Protein AF-A0A3N5NEE2-F1 (afdb_monomer)

pLDDT: mean 95.89, std 4.16, range [58.62, 98.88]

Structure (mmCIF, N/CA/C/O backbone):
data_AF-A0A3N5NEE2-F1
#
_entry.id   AF-A0A3N5NEE2-F1
#
loop_
_atom_site.group_PDB
_atom_site.id
_atom_site.type_symbol
_atom_site.label_atom_id
_atom_site.label_alt_id
_atom_site.label_comp_id
_atom_site.label_asym_id
_atom_site.label_entity_id
_atom_site.label_seq_id
_atom_site.pdbx_PDB_ins_code
_atom_site.Cartn_x
_atom_site.Cartn_y
_atom_site.Cartn_z
_atom_site.occupancy
_atom_site.B_iso_or_equiv
_atom_site.auth_seq_id
_atom_site.auth_comp_id
_atom_site.auth_asym_id
_atom_site.auth_atom_id
_atom_site.pdbx_PDB_model_num
ATOM 1 N N . VAL A 1 1 ? 1.056 -13.722 -12.351 1.00 83.94 1 VAL A N 1
ATOM 2 C CA . VAL A 1 1 ? -0.191 -14.519 -12.138 1.00 83.94 1 VAL A CA 1
ATOM 3 C C . VAL A 1 1 ? -0.217 -15.102 -10.720 1.00 83.94 1 VAL A C 1
ATOM 5 O O . VAL A 1 1 ? 0.766 -14.920 -10.014 1.00 83.94 1 VAL A O 1
ATOM 8 N N . GLY A 1 2 ? -1.301 -15.761 -10.289 1.00 88.38 2 GLY A N 1
ATOM 9 C CA . GLY A 1 2 ? -1.397 -16.419 -8.969 1.00 88.38 2 GLY A CA 1
ATOM 10 C C . GLY A 1 2 ? -1.903 -15.519 -7.831 1.00 88.38 2 GLY A C 1
ATOM 11 O O . GLY A 1 2 ? -2.222 -14.353 -8.053 1.00 88.38 2 GLY A O 1
ATOM 12 N N . GLU A 1 3 ? -1.966 -16.052 -6.606 1.00 88.38 3 GLU A N 1
ATOM 13 C CA . GLU A 1 3 ? -2.513 -15.358 -5.418 1.00 88.38 3 GLU A CA 1
ATOM 14 C C . GLU A 1 3 ? -1.774 -14.062 -5.065 1.00 88.38 3 GLU A C 1
ATOM 16 O O . GLU A 1 3 ? -2.360 -13.126 -4.530 1.00 88.38 3 GLU A O 1
ATOM 21 N N . ARG A 1 4 ? -0.478 -13.990 -5.390 1.00 92.81 4 ARG A N 1
ATOM 22 C CA . ARG A 1 4 ? 0.359 -12.802 -5.175 1.00 92.81 4 ARG A CA 1
ATOM 23 C C . ARG A 1 4 ? 0.282 -11.790 -6.320 1.00 92.81 4 ARG A C 1
ATOM 25 O O . ARG A 1 4 ? 0.967 -10.772 -6.261 1.00 92.81 4 ARG A O 1
ATOM 32 N N . SER A 1 5 ? -0.511 -12.049 -7.363 1.00 93.25 5 SER A N 1
ATOM 33 C CA . SER A 1 5 ? -0.736 -11.062 -8.423 1.00 93.25 5 SER A CA 1
ATOM 34 C C . SER A 1 5 ? -1.458 -9.827 -7.884 1.00 93.25 5 SER A C 1
ATOM 36 O O . SER A 1 5 ? -2.260 -9.905 -6.958 1.00 93.25 5 SER A O 1
ATOM 38 N N . PHE A 1 6 ? -1.154 -8.668 -8.461 1.00 93.94 6 PHE A N 1
ATOM 39 C CA . PHE A 1 6 ? -1.784 -7.405 -8.098 1.00 93.94 6 PHE A CA 1
ATOM 40 C C . PHE A 1 6 ? -2.114 -6.617 -9.363 1.00 93.94 6 PHE A C 1
ATOM 42 O O . PHE A 1 6 ? -1.410 -6.711 -10.369 1.00 93.94 6 PHE A O 1
ATOM 49 N N . ARG A 1 7 ? -3.215 -5.866 -9.310 1.00 95.12 7 ARG A N 1
ATOM 50 C CA . ARG A 1 7 ? -3.684 -5.022 -10.409 1.00 95.12 7 ARG A CA 1
ATOM 51 C C . ARG A 1 7 ? -3.093 -3.624 -10.275 1.00 95.12 7 ARG A C 1
ATOM 53 O O . ARG A 1 7 ? -2.885 -3.141 -9.166 1.00 95.12 7 ARG A O 1
ATOM 60 N N . ILE A 1 8 ? -2.831 -2.998 -11.414 1.00 95.69 8 ILE A N 1
ATOM 61 C CA . ILE A 1 8 ? -2.338 -1.627 -11.538 1.00 95.69 8 ILE A CA 1
ATOM 62 C C . ILE A 1 8 ? -3.075 -0.921 -12.680 1.00 95.69 8 ILE A C 1
ATOM 64 O O . ILE A 1 8 ? -3.609 -1.587 -13.565 1.00 95.69 8 ILE A O 1
ATOM 68 N N . GLY A 1 9 ? -3.066 0.414 -12.694 1.00 94.38 9 GLY A N 1
ATOM 69 C CA . GLY A 1 9 ? -3.729 1.211 -13.734 1.00 94.38 9 GLY A CA 1
ATOM 70 C C . GLY A 1 9 ? -5.158 1.594 -13.365 1.00 94.38 9 GLY A C 1
ATOM 71 O O . GLY A 1 9 ? -5.455 1.725 -12.191 1.00 94.38 9 GLY A O 1
ATOM 72 N N . GLU A 1 10 ? -6.019 1.827 -14.361 1.00 94.38 10 GLU A N 1
ATOM 73 C CA . GLU A 1 10 ? -7.464 2.115 -14.192 1.00 94.38 10 GLU A CA 1
ATOM 74 C C . GLU A 1 10 ? -7.834 3.276 -13.257 1.00 94.38 10 GLU A C 1
ATOM 76 O O . GLU A 1 10 ? -8.938 3.349 -12.716 1.00 94.38 10 GLU A O 1
ATOM 81 N N . GLU A 1 11 ? -6.921 4.223 -13.088 1.00 96.56 11 GLU A N 1
ATOM 82 C CA . GLU A 1 11 ? -7.166 5.410 -12.280 1.00 96.56 11 GLU A CA 1
ATOM 83 C C . GLU A 1 11 ? -7.860 6.497 -13.099 1.00 96.56 11 GLU A C 1
ATOM 85 O O . GLU A 1 11 ? -7.509 6.750 -14.253 1.00 96.56 11 GLU A O 1
ATOM 90 N N . THR A 1 12 ? -8.827 7.177 -12.482 1.00 95.62 12 THR A N 1
ATOM 91 C CA . THR A 1 12 ? -9.722 8.111 -13.187 1.00 95.62 12 THR A CA 1
ATOM 92 C C . THR A 1 12 ? -9.652 9.549 -12.687 1.00 95.62 12 THR A C 1
ATOM 94 O O . THR A 1 12 ? -10.367 10.398 -13.207 1.00 95.62 12 THR A O 1
ATOM 97 N N . VAL A 1 13 ? -8.863 9.827 -11.649 1.00 96.44 13 VAL A N 1
ATOM 98 C CA . VAL A 1 13 ? -8.790 11.148 -11.006 1.00 96.44 13 VAL A CA 1
ATOM 99 C C . VAL A 1 13 ? -7.346 11.589 -10.814 1.00 96.44 13 VAL A C 1
ATOM 101 O O . VAL A 1 13 ? -6.431 10.764 -10.746 1.00 96.44 13 VAL A O 1
ATOM 104 N N . LEU A 1 14 ? -7.142 12.903 -10.726 1.00 96.31 14 LEU A N 1
ATOM 105 C CA . LEU A 1 14 ? -5.851 13.479 -10.352 1.00 96.31 14 LEU A CA 1
ATOM 106 C C . LEU A 1 14 ? -5.732 13.558 -8.837 1.00 96.31 14 LEU A C 1
ATOM 108 O O . LEU A 1 14 ? -4.694 13.222 -8.271 1.00 96.31 14 LEU A O 1
ATOM 112 N N . TYR A 1 15 ? -6.808 13.956 -8.165 1.00 96.38 15 TYR A N 1
ATOM 113 C CA . TYR A 1 15 ? -6.797 14.147 -6.728 1.00 96.38 15 TYR A CA 1
ATOM 114 C C . TYR A 1 15 ? -7.735 13.150 -6.066 1.00 96.38 15 TYR A C 1
ATOM 116 O O . TYR A 1 15 ? -8.914 13.063 -6.395 1.00 96.38 15 TYR A O 1
ATOM 124 N N . ARG A 1 16 ? -7.229 12.420 -5.066 1.00 95.81 16 ARG A N 1
ATOM 125 C CA . ARG A 1 16 ? -8.021 11.386 -4.384 1.00 95.81 16 ARG A CA 1
ATOM 126 C C . ARG A 1 16 ? -9.346 11.900 -3.816 1.00 95.81 16 ARG A C 1
ATOM 128 O O . ARG A 1 16 ? -10.298 11.142 -3.800 1.00 95.81 16 ARG A O 1
ATOM 135 N N . HIS A 1 17 ? -9.435 13.166 -3.396 1.00 92.88 17 HIS A N 1
ATOM 136 C CA . HIS A 1 17 ? -10.671 13.737 -2.843 1.00 92.88 17 HIS A CA 1
ATOM 137 C C . HIS A 1 17 ? -11.779 13.960 -3.887 1.00 92.88 17 HIS A C 1
ATOM 139 O O . HIS A 1 17 ? -12.930 14.127 -3.503 1.00 92.88 17 HIS A O 1
ATOM 145 N N . GLU A 1 18 ? -11.459 13.950 -5.185 1.00 93.50 18 GLU A N 1
ATOM 146 C CA . GLU A 1 18 ? -12.465 13.991 -6.256 1.00 93.50 18 GLU A CA 1
ATOM 147 C C . GLU A 1 18 ? -13.251 12.672 -6.313 1.00 93.50 18 GLU A C 1
ATOM 149 O O . GLU A 1 18 ? -14.432 12.659 -6.659 1.00 93.50 18 GLU A O 1
ATOM 154 N N . LYS A 1 19 ? -12.597 11.552 -5.966 1.00 92.94 19 LYS A N 1
ATOM 155 C CA . LYS A 1 19 ? -13.202 10.218 -5.904 1.00 92.94 19 LYS A CA 1
ATOM 156 C C . LYS A 1 19 ? -12.416 9.288 -4.974 1.00 92.94 19 LYS A C 1
ATOM 158 O O . LYS A 1 19 ? -12.583 9.354 -3.766 1.00 92.94 19 LYS A O 1
ATOM 163 N N . THR A 1 20 ? -11.575 8.423 -5.540 1.00 94.00 20 THR A N 1
ATOM 164 C C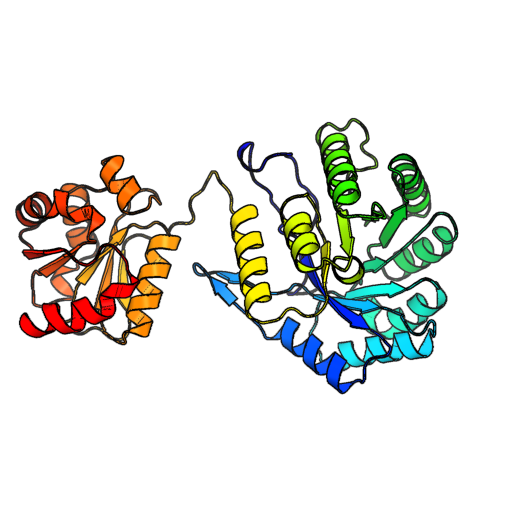A . THR A 1 20 ? -10.621 7.553 -4.849 1.00 94.00 20 THR A CA 1
ATOM 165 C C . THR A 1 20 ? -9.514 7.165 -5.828 1.00 94.00 20 THR A C 1
ATOM 167 O O . THR A 1 20 ? -9.736 7.203 -7.041 1.00 94.00 20 THR A O 1
ATOM 170 N N . PHE A 1 21 ? -8.352 6.775 -5.307 1.00 96.94 21 PHE A N 1
ATOM 171 C CA . PHE A 1 21 ? -7.393 5.984 -6.075 1.00 96.94 21 PHE A CA 1
ATOM 172 C C . PHE A 1 21 ? -7.704 4.502 -5.858 1.00 96.94 21 PHE A C 1
ATOM 174 O O . PHE A 1 21 ? -7.900 4.080 -4.719 1.00 96.94 21 PHE A O 1
ATOM 181 N N . TYR A 1 22 ? -7.806 3.728 -6.932 1.00 94.12 22 TYR A N 1
ATOM 182 C CA . TYR A 1 22 ? -8.331 2.362 -6.890 1.00 94.12 22 TYR A CA 1
ATOM 183 C C . TYR A 1 22 ? -7.266 1.304 -6.620 1.00 94.12 22 TYR A C 1
ATOM 185 O O . TYR A 1 22 ? -7.506 0.371 -5.854 1.00 94.12 22 TYR A O 1
ATOM 193 N N . HIS A 1 23 ? -6.096 1.437 -7.239 1.00 97.12 23 HIS A N 1
ATOM 194 C CA . HIS A 1 23 ? -5.084 0.389 -7.275 1.00 97.12 23 HIS A CA 1
ATOM 195 C C . HIS A 1 23 ? -3.774 0.905 -6.685 1.00 97.12 23 HIS A C 1
ATOM 197 O O . HIS A 1 23 ? -3.015 1.636 -7.320 1.00 97.12 23 HIS A O 1
ATOM 203 N N . ALA A 1 24 ? -3.509 0.510 -5.439 1.00 97.31 24 ALA A N 1
ATOM 204 C CA . ALA A 1 24 ? -2.270 0.842 -4.744 1.00 97.31 24 ALA A CA 1
ATOM 205 C C . ALA A 1 24 ? -1.028 0.348 -5.514 1.00 97.31 24 ALA A C 1
ATOM 207 O O . ALA A 1 24 ? -1.035 -0.775 -6.024 1.00 97.31 24 ALA A O 1
ATOM 208 N N . PRO A 1 25 ? 0.072 1.127 -5.553 1.00 98.12 25 PRO A N 1
ATOM 209 C CA . PRO A 1 25 ? 1.260 0.753 -6.295 1.00 98.12 25 PRO A CA 1
ATOM 210 C C . PRO A 1 25 ? 1.891 -0.515 -5.742 1.00 98.12 25 PRO A C 1
ATOM 212 O O . PRO A 1 25 ? 2.027 -0.695 -4.522 1.00 98.12 25 PRO A O 1
ATOM 215 N N . GLY A 1 26 ? 2.359 -1.356 -6.659 1.00 98.25 26 GLY A N 1
ATOM 216 C CA . GLY A 1 26 ? 3.237 -2.460 -6.325 1.00 98.25 26 GLY A CA 1
ATOM 217 C C . GLY A 1 26 ? 4.576 -1.932 -5.827 1.00 98.25 26 GLY A C 1
ATOM 218 O O . GLY A 1 26 ? 5.257 -1.228 -6.564 1.00 98.25 26 GLY A O 1
ATOM 219 N N . ILE A 1 27 ? 4.964 -2.271 -4.598 1.00 98.44 27 ILE A N 1
ATOM 220 C CA . ILE A 1 27 ? 6.312 -1.995 -4.087 1.00 98.44 27 ILE A CA 1
ATOM 221 C C . ILE A 1 27 ? 7.103 -3.298 -4.171 1.00 98.44 27 ILE A C 1
ATOM 223 O O . ILE A 1 27 ? 6.700 -4.308 -3.588 1.00 98.44 27 ILE A O 1
ATOM 227 N N . VAL A 1 28 ? 8.194 -3.273 -4.926 1.00 98.44 28 VAL A N 1
ATOM 228 C CA . VAL A 1 28 ? 8.954 -4.450 -5.358 1.00 98.44 28 VAL A CA 1
ATOM 229 C C . VAL A 1 28 ? 10.400 -4.298 -4.892 1.00 98.44 28 VAL A C 1
ATOM 231 O O . VAL A 1 28 ? 11.007 -3.250 -5.116 1.00 98.44 28 VAL A O 1
ATOM 234 N N . PHE A 1 29 ? 10.952 -5.315 -4.225 1.00 98.56 29 PHE A N 1
ATOM 235 C CA . PHE A 1 29 ? 12.340 -5.267 -3.754 1.00 98.56 29 PHE A CA 1
ATOM 236 C C . PHE A 1 29 ? 13.315 -5.705 -4.838 1.00 98.56 29 PHE A C 1
ATOM 238 O O . PHE A 1 29 ? 13.099 -6.724 -5.482 1.00 98.56 29 PHE A O 1
ATOM 245 N N . LEU A 1 30 ? 14.385 -4.937 -5.010 1.00 98.56 30 LEU A N 1
ATOM 246 C CA . LEU A 1 30 ? 15.441 -5.177 -5.979 1.00 98.56 30 LEU A CA 1
ATOM 247 C C . LEU A 1 30 ? 16.514 -6.114 -5.420 1.00 98.56 30 LEU A C 1
ATOM 249 O O . LEU A 1 30 ? 16.982 -5.927 -4.296 1.00 98.56 30 LEU A O 1
ATOM 253 N N . VAL A 1 31 ? 16.931 -7.076 -6.237 1.00 98.44 31 VAL A N 1
ATOM 254 C CA . VAL A 1 31 ? 18.171 -7.837 -6.085 1.00 98.44 31 VAL A CA 1
ATOM 255 C C . VAL A 1 31 ? 19.004 -7.706 -7.359 1.00 98.44 31 VAL A C 1
ATOM 257 O O . VAL A 1 31 ? 18.463 -7.657 -8.463 1.00 98.44 31 VAL A O 1
ATOM 260 N N . SER A 1 32 ? 20.322 -7.645 -7.205 1.00 98.19 32 SER A N 1
ATOM 261 C CA . SER A 1 32 ? 21.270 -7.660 -8.321 1.00 98.19 32 SER A CA 1
ATOM 262 C C . SER A 1 32 ? 21.709 -9.093 -8.612 1.00 98.19 32 SER A C 1
ATOM 264 O O . SER A 1 32 ? 21.926 -9.879 -7.689 1.00 98.19 32 SER A O 1
ATOM 266 N N . ASP A 1 33 ? 21.908 -9.423 -9.885 1.00 98.25 33 ASP A N 1
ATOM 267 C CA . ASP A 1 33 ? 22.453 -10.717 -10.310 1.00 98.25 33 ASP A CA 1
ATOM 268 C C . ASP A 1 33 ? 23.902 -10.969 -9.859 1.00 98.25 33 ASP A C 1
ATOM 270 O O . ASP A 1 33 ? 24.379 -12.100 -9.884 1.00 98.25 33 ASP A O 1
ATOM 274 N N . THR A 1 34 ? 24.595 -9.931 -9.391 1.00 97.94 34 THR A N 1
ATOM 275 C CA . THR A 1 34 ? 25.932 -10.029 -8.791 1.00 97.94 34 THR A CA 1
ATOM 276 C C . THR A 1 34 ? 25.912 -10.403 -7.307 1.00 97.94 34 THR A C 1
ATOM 278 O O . THR A 1 34 ? 26.977 -10.572 -6.713 1.00 97.94 34 THR A O 1
ATOM 281 N N . GLN A 1 35 ? 24.738 -10.484 -6.675 1.00 98.00 35 GLN A N 1
ATOM 282 C CA . GLN A 1 35 ? 24.618 -10.910 -5.280 1.00 98.00 35 GLN A CA 1
ATOM 283 C C . GLN A 1 35 ? 24.719 -12.430 -5.150 1.00 98.00 35 GLN A C 1
ATOM 285 O O . GLN A 1 35 ? 24.315 -13.184 -6.034 1.00 98.00 35 GLN A O 1
ATOM 290 N N . GLY A 1 36 ? 25.220 -12.899 -4.005 1.00 97.00 36 GLY A N 1
ATOM 291 C CA . GLY A 1 36 ? 25.285 -14.331 -3.728 1.00 97.00 36 GLY A CA 1
ATOM 292 C C . GLY A 1 36 ? 23.887 -14.969 -3.606 1.00 97.00 36 GLY A C 1
ATOM 293 O O . GLY A 1 36 ? 22.959 -14.321 -3.111 1.00 97.00 36 GLY A O 1
ATOM 294 N N . PRO A 1 37 ? 23.716 -16.267 -3.937 1.00 95.94 37 PRO A N 1
ATOM 295 C CA . PRO A 1 37 ? 22.422 -16.954 -3.836 1.00 95.94 37 PRO A CA 1
ATOM 296 C C . PRO A 1 37 ? 21.766 -16.871 -2.448 1.00 95.94 37 PRO A C 1
ATOM 298 O O . PRO A 1 37 ? 20.543 -16.809 -2.337 1.00 95.94 37 PRO A O 1
ATOM 301 N N . ALA A 1 38 ? 22.570 -16.836 -1.379 1.00 97.31 38 ALA A N 1
ATOM 302 C CA . ALA A 1 38 ? 22.077 -16.696 -0.010 1.00 97.31 38 ALA A CA 1
ATOM 303 C C . ALA A 1 38 ? 21.448 -15.315 0.259 1.00 97.31 38 ALA A C 1
ATOM 305 O O . ALA A 1 38 ? 20.435 -15.232 0.953 1.00 97.31 38 ALA A O 1
ATOM 306 N N . GLU A 1 39 ? 22.008 -14.244 -0.310 1.00 97.88 39 GLU A N 1
ATOM 307 C CA . GLU A 1 39 ? 21.459 -12.888 -0.191 1.00 97.88 39 GLU A CA 1
ATOM 308 C C . GLU A 1 39 ? 20.139 -12.762 -0.955 1.00 97.88 39 GLU A C 1
ATOM 310 O O . GLU A 1 39 ? 19.144 -12.296 -0.396 1.00 97.88 39 GLU A O 1
ATOM 315 N N . ILE A 1 40 ? 20.103 -13.259 -2.198 1.00 98.31 40 ILE A N 1
ATOM 316 C CA . ILE A 1 40 ? 18.888 -13.311 -3.026 1.00 98.31 40 ILE A CA 1
ATOM 317 C C . ILE A 1 40 ? 17.787 -14.084 -2.292 1.00 98.31 40 ILE A C 1
ATOM 319 O O . ILE A 1 40 ? 16.652 -13.610 -2.180 1.00 98.31 40 ILE A O 1
ATOM 323 N N . ALA A 1 41 ? 18.122 -15.249 -1.730 1.00 97.88 41 ALA A N 1
ATOM 324 C CA . ALA A 1 41 ? 17.185 -16.054 -0.957 1.00 97.88 41 ALA A CA 1
ATOM 325 C C . ALA A 1 41 ? 16.663 -15.302 0.277 1.00 97.88 41 ALA A C 1
ATOM 327 O O . ALA A 1 41 ? 15.463 -15.338 0.549 1.00 97.88 41 ALA A O 1
ATOM 328 N N . ALA A 1 42 ? 17.530 -14.598 1.011 1.00 97.81 42 ALA A N 1
ATOM 329 C CA . ALA A 1 42 ? 17.128 -13.825 2.183 1.00 97.81 42 ALA A CA 1
ATOM 330 C C . ALA A 1 42 ? 16.132 -12.713 1.819 1.00 97.81 42 ALA A C 1
ATOM 332 O O . ALA A 1 42 ? 15.075 -12.617 2.442 1.00 97.81 42 ALA A O 1
ATOM 333 N N . VAL A 1 43 ? 16.412 -11.916 0.782 1.00 98.25 43 VAL A N 1
ATOM 334 C CA . VAL A 1 43 ? 15.499 -10.854 0.321 1.00 98.25 43 VAL A CA 1
ATOM 335 C C . VAL A 1 43 ? 14.173 -11.439 -0.168 1.00 98.25 43 VAL A C 1
ATOM 337 O O . VAL A 1 43 ? 13.107 -10.951 0.207 1.00 98.25 43 VAL A O 1
ATOM 340 N N . THR A 1 44 ? 14.223 -12.525 -0.940 1.00 97.94 44 THR A N 1
ATOM 341 C CA . THR A 1 44 ? 13.026 -13.197 -1.469 1.00 97.94 44 THR A CA 1
ATOM 342 C C . THR A 1 44 ? 12.118 -13.697 -0.342 1.00 97.94 44 THR A C 1
ATOM 344 O O . THR A 1 44 ? 10.907 -13.468 -0.370 1.00 97.94 44 THR A O 1
ATOM 347 N N . LYS A 1 45 ? 12.694 -14.318 0.698 1.00 97.31 45 LYS A N 1
ATOM 348 C CA . LYS A 1 45 ? 11.947 -14.764 1.886 1.00 97.31 45 LYS A CA 1
ATOM 349 C C . LYS A 1 45 ? 11.322 -13.594 2.636 1.00 97.31 45 LYS A C 1
ATOM 351 O O . LYS A 1 45 ? 10.160 -13.683 3.013 1.00 97.31 45 LYS A O 1
ATOM 356 N N . ARG A 1 46 ? 12.039 -12.473 2.784 1.00 96.69 46 ARG A N 1
ATOM 357 C CA . ARG A 1 46 ? 11.475 -11.263 3.403 1.00 96.69 46 ARG A CA 1
ATOM 358 C C . ARG A 1 46 ? 10.221 -10.785 2.670 1.00 96.69 46 ARG A C 1
ATOM 360 O O . ARG A 1 46 ? 9.207 -10.559 3.311 1.00 96.69 46 ARG A O 1
ATOM 367 N N . VAL A 1 47 ? 10.241 -10.695 1.339 1.00 97.25 47 VAL A N 1
ATOM 368 C CA . VAL A 1 47 ? 9.061 -10.263 0.557 1.00 97.25 47 VAL A CA 1
ATOM 369 C C . VAL A 1 47 ? 7.892 -11.257 0.660 1.00 97.25 47 VAL A C 1
ATOM 371 O O . VAL A 1 47 ? 6.722 -10.854 0.664 1.00 97.25 47 VAL A O 1
ATOM 374 N N . ARG A 1 48 ? 8.195 -12.557 0.728 1.00 96.00 48 ARG A N 1
ATOM 375 C CA . ARG A 1 48 ? 7.198 -13.627 0.860 1.00 96.00 48 ARG A CA 1
ATOM 376 C C . ARG A 1 48 ? 6.516 -13.608 2.229 1.00 96.00 48 ARG A C 1
ATOM 378 O O . ARG A 1 48 ? 5.285 -13.644 2.285 1.00 96.00 48 ARG A O 1
ATOM 385 N N . ASP A 1 49 ? 7.318 -13.529 3.289 1.00 95.12 49 ASP A N 1
ATOM 386 C CA . ASP A 1 49 ? 6.909 -13.847 4.658 1.00 95.12 49 ASP A CA 1
ATOM 387 C C . ASP A 1 49 ? 6.560 -12.599 5.484 1.00 95.12 49 ASP A C 1
ATOM 389 O O . ASP A 1 49 ? 5.650 -12.647 6.315 1.00 95.12 49 ASP A O 1
ATOM 393 N N . GLU A 1 50 ? 7.243 -11.465 5.269 1.00 94.94 50 GLU A N 1
ATOM 394 C CA . GLU A 1 50 ? 6.990 -10.257 6.058 1.00 94.94 50 GLU A CA 1
ATOM 395 C C . GLU A 1 50 ? 5.593 -9.702 5.766 1.00 94.94 50 GLU A C 1
ATOM 397 O O . GLU A 1 50 ? 5.246 -9.315 4.646 1.00 94.94 50 GLU A O 1
ATOM 402 N N . THR A 1 51 ? 4.793 -9.631 6.826 1.00 95.06 51 THR A N 1
ATOM 403 C CA . THR A 1 51 ? 3.450 -9.065 6.816 1.00 95.06 51 THR A CA 1
ATOM 404 C C . THR A 1 51 ? 3.329 -8.057 7.944 1.00 95.06 51 THR A C 1
ATOM 406 O O . THR A 1 51 ? 3.779 -8.297 9.064 1.00 95.06 51 THR A O 1
ATOM 409 N N . PHE A 1 52 ? 2.720 -6.914 7.648 1.00 94.25 52 PHE A N 1
ATOM 410 C CA . PHE A 1 52 ? 2.413 -5.886 8.628 1.00 94.25 52 PHE A CA 1
ATOM 411 C C . PHE A 1 52 ? 0.900 -5.693 8.708 1.00 94.25 52 PHE A C 1
ATOM 413 O O . PHE A 1 52 ? 0.307 -5.041 7.851 1.00 94.25 52 PHE A O 1
ATOM 420 N N . THR A 1 53 ? 0.271 -6.265 9.732 1.00 91.38 53 THR A N 1
ATOM 421 C CA . THR A 1 53 ? -1.165 -6.103 9.962 1.00 91.38 53 THR A CA 1
ATOM 422 C C . THR A 1 53 ? -1.442 -4.726 10.558 1.00 91.38 53 THR A C 1
ATOM 424 O O . THR A 1 53 ? -0.954 -4.382 11.635 1.00 91.38 53 THR A O 1
ATOM 427 N N . ARG A 1 54 ? -2.235 -3.924 9.848 1.00 86.12 54 ARG A N 1
ATOM 428 C CA . ARG A 1 54 ? -2.649 -2.584 10.264 1.00 86.12 54 ARG A CA 1
ATOM 429 C C . ARG A 1 54 ? -4.121 -2.380 9.948 1.00 86.12 54 ARG A C 1
ATOM 431 O O . ARG A 1 54 ? -4.543 -2.509 8.801 1.00 86.12 54 ARG A O 1
ATOM 438 N N . VAL A 1 55 ? -4.883 -1.988 10.969 1.00 84.94 55 VAL A N 1
ATOM 439 C CA . VAL A 1 55 ? -6.323 -1.707 10.854 1.00 84.94 55 VAL A CA 1
ATOM 440 C C . VAL A 1 55 ? -7.065 -2.919 10.254 1.00 84.94 55 VAL A C 1
ATOM 442 O O . VAL A 1 55 ? -7.797 -2.812 9.274 1.00 84.94 55 VAL A O 1
ATOM 445 N N . GLY A 1 56 ? -6.776 -4.115 10.782 1.00 81.06 56 GLY A N 1
ATOM 446 C CA . GLY A 1 56 ? -7.384 -5.379 10.342 1.00 81.06 56 GLY A CA 1
ATOM 447 C C . GLY A 1 56 ? -6.986 -5.858 8.942 1.00 81.06 56 GLY A C 1
ATOM 448 O O . GLY A 1 56 ? -7.556 -6.828 8.458 1.00 81.06 56 GLY A O 1
ATOM 449 N N . SER A 1 57 ? -6.036 -5.189 8.281 1.00 87.38 57 SER A N 1
ATOM 450 C CA . SER A 1 57 ? -5.568 -5.535 6.935 1.00 87.38 57 SER A CA 1
ATOM 451 C C . SER A 1 57 ? -4.090 -5.904 6.944 1.00 87.38 57 SER A C 1
ATOM 453 O O . SER A 1 57 ? -3.275 -5.192 7.530 1.00 87.38 57 SER A O 1
ATOM 455 N N . ASP A 1 58 ? -3.731 -6.969 6.235 1.00 93.81 58 ASP A N 1
ATOM 456 C CA . ASP A 1 58 ? -2.342 -7.377 6.040 1.00 93.81 58 ASP A CA 1
ATOM 457 C C . ASP A 1 58 ? -1.684 -6.564 4.924 1.00 93.81 58 ASP A C 1
ATOM 459 O O . ASP A 1 58 ? -2.042 -6.670 3.751 1.00 93.81 58 ASP A O 1
ATOM 463 N N . LEU A 1 59 ? -0.681 -5.765 5.280 1.00 96.19 59 LEU A N 1
ATOM 464 C CA . LEU A 1 59 ? 0.123 -5.006 4.329 1.00 96.19 59 LEU A CA 1
ATOM 465 C C . LEU A 1 59 ? 1.405 -5.772 4.003 1.00 96.19 59 LEU A C 1
ATOM 467 O O . LEU A 1 59 ? 2.122 -6.208 4.904 1.00 96.19 59 LEU A O 1
ATOM 471 N N . ARG A 1 6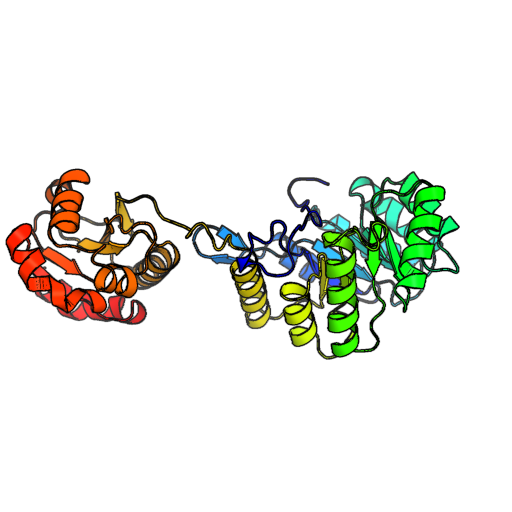0 ? 1.702 -5.921 2.709 1.00 96.62 60 ARG A N 1
ATOM 472 C CA . ARG A 1 60 ? 2.851 -6.694 2.210 1.00 96.62 60 ARG A CA 1
ATOM 473 C C . ARG A 1 60 ? 3.530 -5.994 1.033 1.00 96.62 60 ARG A C 1
ATOM 475 O O . ARG A 1 60 ? 2.893 -5.211 0.318 1.00 96.62 60 ARG A O 1
ATOM 482 N N . PHE A 1 61 ? 4.807 -6.298 0.817 1.00 97.69 61 PHE A N 1
ATOM 483 C CA . PHE A 1 61 ? 5.498 -5.986 -0.437 1.00 97.69 61 PHE A CA 1
ATOM 484 C C . PHE A 1 61 ? 5.037 -6.937 -1.539 1.00 97.69 61 PHE A C 1
ATOM 486 O O . PHE A 1 61 ? 4.640 -8.070 -1.277 1.00 97.69 61 PHE A O 1
ATOM 493 N N . ASN A 1 62 ? 5.027 -6.461 -2.778 1.00 97.50 62 ASN A N 1
ATOM 494 C CA . ASN A 1 62 ? 4.286 -7.123 -3.844 1.00 97.50 62 ASN A CA 1
ATOM 495 C C . ASN A 1 62 ? 5.107 -8.174 -4.572 1.00 97.50 62 ASN A C 1
ATOM 497 O O . ASN A 1 62 ? 4.546 -9.197 -4.942 1.00 97.50 62 ASN A O 1
ATOM 501 N N . GLY A 1 63 ? 6.403 -7.943 -4.769 1.00 97.31 63 GLY A N 1
ATOM 502 C CA . GLY A 1 63 ? 7.213 -8.804 -5.618 1.00 97.31 63 GLY A CA 1
ATOM 503 C C . GLY A 1 63 ? 8.708 -8.556 -5.504 1.00 97.31 63 GLY A C 1
ATOM 504 O O . GLY A 1 63 ? 9.169 -7.795 -4.647 1.00 97.31 63 GLY A O 1
ATOM 505 N N . ILE A 1 64 ? 9.443 -9.188 -6.413 1.00 98.31 64 ILE A N 1
ATOM 506 C CA . ILE A 1 64 ? 10.901 -9.140 -6.494 1.00 98.31 64 ILE A CA 1
ATOM 507 C C . ILE A 1 64 ? 11.325 -8.641 -7.880 1.00 98.31 64 ILE A C 1
ATOM 509 O O . ILE A 1 64 ? 10.782 -9.065 -8.897 1.00 98.31 64 ILE A O 1
ATOM 513 N N . ALA A 1 65 ? 12.266 -7.709 -7.921 1.00 98.69 65 ALA A N 1
ATOM 514 C CA . ALA A 1 65 ? 12.905 -7.235 -9.135 1.00 98.69 65 ALA A CA 1
ATOM 515 C C . ALA A 1 65 ? 14.313 -7.820 -9.188 1.00 98.69 65 ALA A C 1
ATOM 517 O O . ALA A 1 65 ? 15.022 -7.760 -8.187 1.00 98.69 65 ALA A O 1
ATOM 518 N N . ILE A 1 66 ? 14.713 -8.373 -10.328 1.00 98.69 66 ILE A N 1
ATOM 519 C CA . ILE A 1 66 ? 16.073 -8.862 -10.558 1.00 98.69 66 ILE A CA 1
ATOM 520 C C . ILE A 1 66 ? 16.709 -7.983 -11.630 1.00 98.69 66 ILE A C 1
ATOM 522 O O . ILE A 1 66 ? 16.148 -7.842 -12.718 1.00 98.69 66 ILE A O 1
ATOM 526 N N . GLU A 1 67 ? 17.865 -7.398 -11.326 1.00 98.62 67 GLU A N 1
ATOM 527 C CA . GLU A 1 67 ? 18.621 -6.543 -12.244 1.00 98.62 67 GLU A CA 1
ATOM 528 C C . GLU A 1 67 ? 19.897 -7.219 -12.741 1.00 98.62 67 GLU A C 1
ATOM 530 O O . GLU A 1 67 ? 20.680 -7.769 -11.965 1.00 98.62 67 GLU A O 1
ATOM 535 N N . ASN A 1 68 ? 20.099 -7.164 -14.059 1.00 98.44 68 ASN A N 1
ATOM 536 C CA . ASN A 1 68 ? 21.292 -7.643 -14.741 1.00 98.44 68 ASN A CA 1
ATOM 537 C C . ASN A 1 68 ? 22.428 -6.615 -14.645 1.00 98.44 68 ASN A C 1
ATOM 539 O O . ASN A 1 68 ? 22.801 -5.973 -15.628 1.00 98.44 68 ASN A O 1
ATOM 543 N N . THR A 1 69 ? 22.982 -6.454 -13.450 1.00 97.75 69 THR A N 1
ATOM 544 C CA . THR A 1 69 ? 24.127 -5.567 -13.210 1.00 97.75 69 THR A CA 1
ATOM 545 C C . THR A 1 69 ? 25.397 -6.117 -13.853 1.00 97.75 69 THR A C 1
ATOM 547 O O . THR A 1 69 ? 26.245 -5.352 -14.309 1.00 97.75 69 THR A O 1
ATOM 550 N N . SER A 1 70 ? 25.531 -7.445 -13.920 1.00 97.56 70 SER A N 1
ATOM 551 C CA . SER A 1 70 ? 26.704 -8.109 -14.494 1.00 97.56 70 SER A CA 1
ATOM 552 C C . SER A 1 70 ? 26.841 -7.943 -16.013 1.00 97.56 70 SER A C 1
ATOM 554 O O . SER A 1 70 ? 27.936 -8.113 -16.546 1.00 97.56 70 SER A O 1
ATOM 556 N N . GLY A 1 71 ? 25.741 -7.666 -16.722 1.00 97.38 71 GLY A N 1
ATOM 557 C CA . GLY A 1 71 ? 25.680 -7.693 -18.188 1.00 97.38 71 GLY A CA 1
ATOM 558 C C . GLY A 1 71 ? 25.718 -9.100 -18.805 1.00 97.38 71 GLY A C 1
ATOM 559 O O . GLY A 1 71 ? 25.701 -9.226 -20.025 1.00 97.38 71 GLY A O 1
ATOM 560 N N . SER A 1 72 ? 25.776 -10.162 -17.992 1.00 98.19 72 SER A N 1
ATOM 561 C CA . SER A 1 72 ? 25.818 -11.556 -18.451 1.00 98.19 72 SER A CA 1
ATOM 562 C C . SER A 1 72 ? 24.430 -12.191 -18.424 1.00 98.19 72 SER A C 1
ATOM 564 O O . SER A 1 72 ? 23.786 -12.237 -17.376 1.00 98.19 72 SER A O 1
ATOM 566 N N . ALA A 1 73 ? 23.987 -12.738 -19.559 1.00 98.00 73 ALA A N 1
ATOM 567 C CA . ALA A 1 73 ? 22.731 -13.483 -19.648 1.00 98.00 73 ALA A CA 1
ATOM 568 C C . ALA A 1 73 ? 22.720 -14.730 -18.743 1.00 98.00 73 ALA A C 1
ATOM 570 O O . ALA A 1 73 ? 21.691 -15.058 -18.155 1.00 98.00 73 ALA A O 1
ATOM 571 N N . GLU A 1 74 ? 23.868 -15.399 -18.596 1.00 98.12 74 GLU A N 1
ATOM 572 C CA . GLU A 1 74 ? 24.014 -16.588 -17.751 1.00 98.12 74 GLU A CA 1
ATOM 573 C C . GLU A 1 74 ? 23.870 -16.238 -16.267 1.00 98.12 74 GLU A C 1
ATOM 575 O O . GLU A 1 74 ? 23.069 -16.846 -15.556 1.00 98.12 74 GLU A O 1
ATOM 580 N N . THR A 1 75 ? 24.590 -15.210 -15.810 1.00 98.25 75 THR A N 1
ATOM 581 C CA . THR A 1 75 ? 24.527 -14.746 -14.417 1.00 98.25 75 THR A CA 1
ATOM 582 C C . THR A 1 75 ? 23.118 -14.270 -14.065 1.00 98.25 75 THR A C 1
ATOM 584 O O . THR A 1 75 ? 22.598 -14.592 -12.996 1.00 98.25 75 THR A O 1
ATOM 587 N N . PHE A 1 76 ? 22.456 -13.575 -14.993 1.00 98.69 76 PHE A N 1
ATOM 588 C CA . PHE A 1 76 ? 21.082 -13.121 -14.815 1.00 98.69 76 PHE A CA 1
ATOM 589 C C . PHE A 1 76 ? 20.085 -14.273 -14.688 1.00 98.69 76 PHE A C 1
ATOM 591 O O . PHE A 1 76 ? 19.272 -14.291 -13.762 1.00 98.69 76 PHE A O 1
ATOM 598 N N . ALA A 1 77 ? 20.167 -15.263 -15.581 1.00 98.31 77 ALA A N 1
ATOM 599 C CA . ALA A 1 77 ? 19.317 -16.447 -15.525 1.00 98.31 77 ALA A CA 1
ATOM 600 C C . ALA A 1 77 ? 19.539 -17.241 -14.227 1.00 98.31 77 ALA A C 1
ATOM 602 O O . ALA A 1 77 ? 18.571 -17.671 -13.600 1.00 98.31 77 ALA A O 1
ATOM 603 N N . ALA A 1 78 ? 20.789 -17.358 -13.765 1.00 98.19 78 ALA A N 1
ATOM 604 C CA . ALA A 1 78 ? 21.114 -18.000 -12.494 1.00 98.19 78 ALA A CA 1
ATOM 605 C C . ALA A 1 78 ? 20.509 -17.259 -11.287 1.00 98.19 78 ALA A C 1
ATOM 607 O O . ALA A 1 78 ? 19.978 -17.898 -10.376 1.00 98.19 78 ALA A O 1
ATOM 608 N N . ALA A 1 79 ? 20.528 -15.922 -11.284 1.00 98.50 79 ALA A N 1
ATOM 609 C CA . ALA A 1 79 ? 19.894 -15.121 -10.239 1.00 98.50 79 ALA A CA 1
ATOM 610 C C . ALA A 1 79 ? 18.365 -15.295 -10.222 1.00 98.50 79 ALA A C 1
ATOM 612 O O . ALA A 1 79 ? 17.769 -15.463 -9.157 1.00 98.50 79 ALA A O 1
ATOM 613 N N . VAL A 1 80 ? 17.730 -15.333 -11.398 1.00 98.12 80 VAL A N 1
ATOM 614 C CA . VAL A 1 80 ? 16.288 -15.608 -11.536 1.00 98.12 80 VAL A CA 1
ATOM 615 C C . VAL A 1 80 ? 15.961 -17.015 -11.033 1.00 98.12 80 VAL A C 1
ATOM 617 O O . VAL A 1 80 ? 15.033 -17.189 -10.246 1.00 98.12 80 VAL A O 1
ATOM 620 N N . ALA A 1 81 ? 16.760 -18.018 -11.402 1.00 97.25 81 ALA A N 1
ATOM 621 C CA . ALA A 1 81 ? 16.608 -19.375 -10.892 1.00 97.25 81 ALA A CA 1
ATOM 622 C C . ALA A 1 81 ? 16.748 -19.432 -9.360 1.00 97.25 81 ALA A C 1
ATOM 624 O O . ALA A 1 81 ? 15.972 -20.119 -8.698 1.00 97.25 81 ALA A O 1
ATOM 625 N N . ALA A 1 82 ? 17.681 -18.676 -8.770 1.00 97.38 82 ALA A N 1
ATOM 626 C CA . ALA A 1 82 ? 17.858 -18.609 -7.318 1.00 97.38 82 ALA A CA 1
ATOM 627 C C . ALA A 1 82 ? 16.625 -18.047 -6.584 1.00 97.38 82 ALA A C 1
ATOM 629 O O . ALA A 1 82 ? 16.290 -18.530 -5.496 1.00 97.38 82 ALA A O 1
ATOM 630 N N . VAL A 1 83 ? 15.933 -17.071 -7.185 1.00 97.12 83 VAL A N 1
ATOM 631 C CA . VAL A 1 83 ? 14.633 -16.571 -6.706 1.00 97.12 83 VAL A CA 1
ATOM 632 C C . VAL A 1 83 ? 13.564 -17.664 -6.805 1.00 97.12 83 VAL A C 1
ATOM 634 O O . VAL A 1 83 ? 12.890 -17.948 -5.813 1.00 97.12 83 VAL A O 1
ATOM 637 N N . GLU A 1 84 ? 13.432 -18.316 -7.964 1.00 94.94 84 GLU A N 1
ATOM 638 C CA . GLU A 1 84 ? 12.411 -19.351 -8.200 1.00 94.94 84 GLU A CA 1
ATOM 639 C C . GLU A 1 84 ? 12.582 -20.578 -7.291 1.00 94.94 84 GLU A C 1
ATOM 641 O O . GLU A 1 84 ? 11.596 -21.142 -6.811 1.00 94.94 84 GLU A O 1
ATOM 646 N N . LEU A 1 85 ? 13.822 -20.942 -6.947 1.00 94.75 85 LEU A N 1
ATOM 647 C CA . LEU A 1 85 ? 14.123 -22.008 -5.983 1.00 94.75 85 LEU A CA 1
ATOM 648 C C . LEU A 1 85 ? 13.518 -21.761 -4.591 1.00 94.75 85 LEU A C 1
ATOM 650 O O . LEU A 1 85 ? 13.334 -22.711 -3.833 1.00 94.75 85 LEU A O 1
ATOM 654 N N . GLN A 1 86 ? 13.184 -20.514 -4.239 1.00 94.25 86 GLN A N 1
ATOM 655 C CA . GLN A 1 86 ? 12.520 -20.208 -2.967 1.00 94.25 86 GLN A CA 1
ATOM 656 C C . GLN A 1 86 ? 11.020 -20.517 -2.974 1.00 94.25 86 GLN A C 1
ATOM 658 O O . GLN A 1 86 ? 10.384 -20.378 -1.923 1.00 94.25 86 GLN A O 1
ATOM 663 N N . GLN A 1 87 ? 10.452 -20.873 -4.136 1.00 90.81 87 GLN A N 1
ATOM 664 C CA . GLN A 1 87 ? 9.026 -21.158 -4.331 1.00 90.81 87 GLN A CA 1
ATOM 665 C C . GLN A 1 87 ? 8.137 -20.071 -3.714 1.00 90.81 87 GLN A C 1
ATOM 667 O O . GLN A 1 87 ? 7.130 -20.329 -3.061 1.00 90.81 87 GLN A O 1
ATOM 672 N N . ALA A 1 88 ? 8.566 -18.816 -3.862 1.00 88.31 88 ALA A N 1
ATOM 673 C CA . ALA A 1 88 ? 7.903 -17.688 -3.226 1.00 88.31 88 ALA A CA 1
ATOM 674 C C . ALA A 1 88 ? 6.645 -17.236 -3.981 1.00 88.31 88 ALA A C 1
ATOM 676 O O . ALA A 1 88 ? 5.831 -16.508 -3.415 1.00 88.31 88 ALA A O 1
ATOM 677 N N . HIS A 1 89 ? 6.496 -17.664 -5.243 1.00 90.94 89 HIS A N 1
ATOM 678 C CA . HIS A 1 89 ? 5.385 -17.316 -6.133 1.00 90.94 89 HIS A CA 1
ATOM 679 C C . HIS A 1 89 ? 5.132 -15.800 -6.203 1.00 90.94 89 HIS A C 1
ATOM 681 O O . HIS A 1 89 ? 3.992 -15.341 -6.275 1.00 90.94 89 HIS A O 1
ATOM 687 N N . LEU A 1 90 ? 6.208 -15.012 -6.139 1.00 94.81 90 LEU A N 1
ATOM 688 C CA . LEU A 1 90 ? 6.165 -13.555 -6.156 1.00 94.81 90 LEU A CA 1
ATOM 689 C C . LEU A 1 90 ? 6.147 -13.041 -7.604 1.00 94.81 90 LEU A C 1
ATOM 691 O O . LEU A 1 90 ? 6.912 -13.544 -8.422 1.00 94.81 90 LEU A O 1
ATOM 695 N N . PRO A 1 91 ? 5.335 -12.020 -7.932 1.00 96.56 91 PRO A N 1
ATOM 696 C CA . PRO A 1 91 ? 5.439 -11.279 -9.184 1.00 96.56 91 PRO A CA 1
ATOM 697 C C . PRO A 1 91 ? 6.884 -10.825 -9.464 1.00 96.56 91 PRO A C 1
ATOM 699 O O . PRO A 1 91 ? 7.424 -10.049 -8.664 1.00 96.56 91 PRO A O 1
ATOM 702 N N . PRO A 1 92 ? 7.505 -11.270 -10.573 1.00 97.38 92 PRO A N 1
ATOM 703 C CA . PRO A 1 92 ? 8.854 -10.860 -10.928 1.00 97.38 92 PRO A CA 1
ATOM 704 C C . PRO A 1 92 ? 8.854 -9.601 -11.802 1.00 97.38 92 PRO A C 1
ATOM 706 O O . PRO A 1 92 ? 8.004 -9.430 -12.681 1.00 97.38 92 PRO A O 1
ATOM 709 N N . VAL A 1 93 ? 9.859 -8.753 -11.604 1.00 98.69 93 VAL A N 1
ATOM 710 C CA . VAL A 1 93 ? 10.265 -7.704 -12.549 1.00 98.69 93 VAL A CA 1
ATOM 711 C C . VAL A 1 93 ? 11.678 -8.035 -13.025 1.00 98.69 93 VAL A C 1
ATOM 713 O O . VAL A 1 93 ? 12.582 -8.181 -12.208 1.00 98.69 93 VAL A O 1
ATOM 716 N N . LEU A 1 94 ? 11.876 -8.177 -14.331 1.00 98.81 94 LEU A N 1
ATOM 717 C CA . LEU A 1 94 ? 13.188 -8.427 -14.926 1.00 98.81 94 LEU A CA 1
ATOM 718 C C . LEU A 1 94 ? 13.730 -7.111 -15.478 1.00 98.81 94 LEU A C 1
ATOM 720 O O . LEU A 1 94 ? 13.059 -6.479 -16.290 1.00 98.81 94 LEU A O 1
ATOM 724 N N . ILE A 1 95 ? 14.918 -6.702 -15.041 1.00 98.69 95 ILE A N 1
ATOM 725 C CA . ILE A 1 95 ? 15.565 -5.451 -15.448 1.00 98.69 95 ILE A CA 1
ATOM 726 C C . ILE A 1 95 ? 16.875 -5.798 -16.156 1.00 98.69 95 ILE A C 1
ATOM 728 O O . ILE A 1 95 ? 17.830 -6.244 -15.524 1.00 98.69 95 ILE A O 1
ATOM 732 N N . ALA A 1 96 ? 16.926 -5.608 -17.472 1.00 98.06 96 ALA A N 1
ATOM 733 C CA . ALA A 1 96 ? 18.116 -5.865 -18.280 1.00 98.06 96 ALA A CA 1
ATOM 734 C C . ALA A 1 96 ? 18.123 -4.992 -19.544 1.00 98.06 96 ALA A C 1
ATOM 736 O O . ALA A 1 96 ? 17.100 -4.445 -19.953 1.00 98.06 96 ALA A O 1
ATOM 737 N N . LYS A 1 97 ? 19.296 -4.851 -20.171 1.00 95.19 97 LYS A N 1
ATOM 738 C CA . LYS A 1 97 ? 19.445 -4.110 -21.438 1.00 95.19 97 LYS A CA 1
ATOM 739 C C . LYS A 1 97 ? 19.369 -5.021 -22.661 1.00 95.19 97 LYS A C 1
ATOM 741 O O . LYS A 1 97 ? 18.806 -4.628 -23.678 1.00 95.19 97 LYS A O 1
ATOM 746 N N . ASP A 1 98 ? 19.955 -6.210 -22.554 1.00 95.44 98 ASP A N 1
ATOM 747 C CA . ASP A 1 98 ? 20.098 -7.159 -23.654 1.00 95.44 98 ASP A CA 1
ATOM 748 C C . ASP A 1 98 ? 18.881 -8.105 -23.738 1.00 95.44 98 ASP A C 1
ATOM 750 O O . ASP A 1 98 ? 18.617 -8.835 -22.774 1.00 95.44 98 ASP A O 1
ATOM 754 N N . PRO A 1 99 ? 18.152 -8.151 -24.874 1.00 95.88 99 PRO A N 1
ATOM 755 C CA . PRO A 1 99 ? 17.108 -9.143 -25.137 1.00 95.88 99 PRO A CA 1
ATOM 756 C C . PRO A 1 99 ? 17.534 -10.596 -24.871 1.00 95.88 99 PRO A C 1
ATOM 758 O O . PRO A 1 99 ? 16.718 -11.400 -24.416 1.00 95.88 99 PRO A O 1
ATOM 761 N N . ALA A 1 100 ? 18.806 -10.947 -25.091 1.00 96.12 100 ALA A N 1
ATOM 762 C CA . ALA A 1 100 ? 19.300 -12.300 -24.832 1.00 96.12 100 ALA A CA 1
ATOM 763 C C . ALA A 1 100 ? 19.273 -12.662 -23.335 1.00 96.12 100 ALA A C 1
ATOM 765 O O . ALA A 1 100 ? 18.956 -13.801 -22.982 1.00 96.12 100 ALA A O 1
ATOM 766 N N . ALA A 1 101 ? 19.524 -11.695 -22.445 1.00 98.12 101 ALA A N 1
ATOM 767 C CA . ALA A 1 101 ? 19.420 -11.901 -21.002 1.00 98.12 101 ALA A CA 1
ATOM 768 C C . ALA A 1 101 ? 17.971 -12.189 -20.582 1.00 98.12 101 ALA A C 1
ATOM 770 O O . ALA A 1 101 ? 17.724 -13.102 -19.793 1.00 98.12 101 ALA A O 1
ATOM 771 N N . PHE A 1 102 ? 16.995 -11.479 -21.160 1.00 98.31 102 PHE A N 1
ATOM 772 C CA . PHE A 1 102 ? 15.579 -11.776 -20.930 1.00 98.31 102 PHE A CA 1
ATOM 773 C C . PHE A 1 102 ? 15.199 -13.171 -21.397 1.00 98.31 102 PHE A C 1
ATOM 775 O O . PHE A 1 102 ? 14.549 -13.893 -20.647 1.00 98.31 102 PHE A O 1
ATOM 782 N N . ALA A 1 103 ? 15.610 -13.560 -22.605 1.00 97.44 103 ALA A N 1
ATOM 783 C CA . ALA A 1 103 ? 15.320 -14.886 -23.138 1.00 97.44 103 ALA A CA 1
ATOM 784 C C . ALA A 1 103 ? 15.843 -15.990 -22.204 1.00 97.44 103 ALA A C 1
ATOM 786 O O . ALA A 1 103 ? 15.108 -16.926 -21.896 1.00 97.44 103 ALA A O 1
ATOM 787 N N . ALA A 1 104 ? 17.069 -15.842 -21.689 1.00 97.75 104 ALA A N 1
ATOM 788 C CA . ALA A 1 104 ? 17.656 -16.781 -20.736 1.00 97.75 104 ALA A CA 1
ATOM 789 C C . ALA A 1 104 ? 16.885 -16.821 -19.400 1.00 97.75 104 ALA A C 1
ATOM 791 O O . ALA A 1 104 ? 16.555 -17.897 -18.905 1.00 97.75 104 ALA A O 1
ATOM 792 N N . ALA A 1 105 ? 16.530 -15.662 -18.837 1.00 98.00 105 ALA A N 1
ATOM 793 C CA . ALA A 1 105 ? 15.763 -15.575 -17.592 1.00 98.00 105 ALA A CA 1
ATOM 794 C C . ALA A 1 105 ? 14.332 -16.136 -17.715 1.00 98.00 105 ALA A C 1
ATOM 796 O O . ALA A 1 105 ? 13.833 -16.799 -16.802 1.00 98.00 105 ALA A O 1
ATOM 797 N N . LEU A 1 106 ? 13.667 -15.903 -18.851 1.00 97.75 106 LEU A N 1
ATOM 798 C CA . LEU A 1 106 ? 12.279 -16.307 -19.098 1.00 97.75 106 LEU A CA 1
ATOM 799 C C . LEU A 1 106 ? 12.087 -17.826 -19.164 1.00 97.75 106 LEU A C 1
ATOM 801 O O . LEU A 1 106 ? 10.973 -18.295 -18.926 1.00 97.75 106 LEU A O 1
ATOM 805 N N . VAL A 1 107 ? 13.152 -18.601 -19.394 1.00 96.94 107 VAL A N 1
ATOM 806 C CA . VAL A 1 107 ? 13.127 -20.068 -19.251 1.00 96.94 107 VAL A CA 1
ATOM 807 C C . VAL A 1 107 ? 12.712 -20.481 -17.834 1.00 96.94 107 VAL A C 1
ATOM 809 O O . VAL A 1 107 ? 12.025 -21.486 -17.665 1.00 96.94 107 VAL A O 1
ATOM 812 N N . HIS A 1 108 ? 13.085 -19.696 -16.820 1.00 96.19 108 HIS A N 1
ATOM 813 C CA . HIS A 1 108 ? 12.834 -20.018 -15.415 1.00 96.19 108 HIS A CA 1
ATOM 814 C C . HIS A 1 108 ? 11.502 -19.472 -14.897 1.00 96.19 108 HIS A C 1
ATOM 816 O O . HIS A 1 108 ? 10.818 -20.160 -14.145 1.00 96.19 108 HIS A O 1
ATOM 822 N N . CYS A 1 109 ? 11.126 -18.249 -15.286 1.00 95.81 109 CYS A N 1
ATOM 823 C CA . CYS A 1 109 ? 9.979 -17.553 -14.693 1.00 95.81 109 CYS A CA 1
ATOM 824 C C . CYS A 1 109 ? 8.916 -17.087 -15.701 1.00 95.81 109 CYS A C 1
ATOM 826 O O . CYS A 1 109 ? 7.953 -16.427 -15.310 1.00 95.81 109 CYS A O 1
ATOM 828 N N . GLY A 1 110 ? 9.024 -17.438 -16.988 1.00 92.81 110 GLY A N 1
ATOM 829 C CA . GLY A 1 110 ? 8.109 -16.966 -18.035 1.00 92.81 110 GLY A CA 1
ATOM 830 C C . GLY A 1 110 ? 6.634 -17.293 -17.773 1.00 92.81 110 GLY A C 1
ATOM 831 O O . GLY A 1 110 ? 5.761 -16.476 -18.057 1.00 92.81 110 GLY A O 1
ATOM 832 N N . SER A 1 111 ? 6.337 -18.428 -17.130 1.00 92.75 111 SER A N 1
ATOM 833 C CA . SER A 1 111 ? 4.970 -18.802 -16.733 1.00 92.75 111 SER A CA 1
ATOM 834 C C . SER A 1 111 ? 4.340 -17.848 -15.711 1.00 92.75 111 SER A C 1
ATOM 836 O O . SER A 1 111 ? 3.115 -17.782 -15.607 1.00 92.75 111 SER A O 1
ATOM 838 N N . TYR A 1 112 ? 5.146 -17.083 -14.965 1.00 93.62 112 TYR A N 1
ATOM 839 C CA . TYR A 1 112 ? 4.643 -16.077 -14.028 1.00 93.62 112 TYR A CA 1
ATOM 840 C C . TYR A 1 112 ? 4.192 -14.782 -14.710 1.00 93.62 112 TYR A C 1
ATOM 842 O O . TYR A 1 112 ? 3.520 -13.973 -14.054 1.00 93.62 112 TYR A O 1
ATOM 850 N N . ARG A 1 113 ? 4.490 -14.626 -16.012 1.00 95.81 113 ARG A N 1
ATOM 851 C CA . ARG A 1 113 ? 4.308 -13.400 -16.802 1.00 95.81 113 ARG A CA 1
ATOM 852 C C . ARG A 1 113 ? 5.020 -12.204 -16.140 1.00 95.81 113 ARG A C 1
ATOM 854 O O . ARG A 1 113 ? 4.335 -11.276 -15.702 1.00 95.81 113 ARG A O 1
ATOM 861 N N . PRO A 1 114 ? 6.358 -12.246 -15.971 1.00 97.69 114 PRO A N 1
ATOM 862 C CA . PRO A 1 114 ? 7.115 -11.154 -15.358 1.00 97.69 114 PRO A CA 1
ATOM 863 C C . PRO A 1 114 ? 6.961 -9.839 -16.122 1.00 97.69 114 PRO A C 1
ATOM 865 O O . PRO A 1 114 ? 6.774 -9.842 -17.335 1.00 97.69 114 PRO A O 1
ATOM 868 N N . LEU A 1 115 ? 7.116 -8.713 -15.428 1.00 98.75 115 LEU A N 1
ATOM 869 C CA . LEU A 1 115 ? 7.269 -7.418 -16.089 1.00 98.75 115 LEU A CA 1
ATOM 870 C C . LEU A 1 115 ? 8.678 -7.285 -16.666 1.00 98.75 115 LEU A C 1
ATOM 872 O O . LEU A 1 115 ? 9.653 -7.399 -15.925 1.00 98.75 115 LEU A O 1
ATOM 876 N N . LEU A 1 116 ? 8.781 -7.010 -17.967 1.00 98.81 116 LEU A N 1
ATOM 877 C CA . LEU A 1 116 ? 10.061 -6.834 -18.656 1.00 98.81 116 LEU A CA 1
ATOM 878 C C . LEU A 1 116 ? 10.440 -5.349 -18.715 1.00 98.81 116 LEU A C 1
ATOM 880 O O . LEU A 1 116 ? 9.703 -4.548 -19.286 1.00 98.81 116 LEU A O 1
ATOM 884 N N . HIS A 1 117 ? 11.582 -4.972 -18.143 1.00 98.69 117 HIS A N 1
ATOM 885 C CA . HIS A 1 117 ? 12.114 -3.607 -18.153 1.00 98.69 117 HIS A CA 1
ATOM 886 C C . HIS A 1 117 ? 13.458 -3.546 -18.898 1.00 98.69 117 HIS A C 1
ATOM 888 O O . HIS A 1 117 ? 14.452 -4.021 -18.363 1.00 98.69 117 HIS A O 1
ATOM 894 N N . ALA A 1 118 ? 13.558 -2.958 -20.096 1.00 98.19 118 ALA A N 1
ATOM 895 C CA . ALA A 1 118 ? 12.508 -2.244 -20.837 1.00 98.19 118 ALA A CA 1
ATOM 896 C C . ALA A 1 118 ? 12.759 -2.194 -22.357 1.00 98.19 118 ALA A C 1
ATOM 898 O O . ALA A 1 118 ? 13.899 -2.267 -22.818 1.00 98.19 118 ALA A O 1
ATOM 899 N N . ALA A 1 119 ? 11.683 -1.986 -23.119 1.00 98.56 119 ALA A N 1
ATOM 900 C CA . ALA A 1 119 ? 11.738 -1.602 -24.525 1.00 98.56 119 ALA A CA 1
ATOM 901 C C . ALA A 1 119 ? 12.077 -0.110 -24.684 1.00 98.56 119 ALA A C 1
ATOM 903 O O . ALA A 1 119 ? 11.507 0.760 -24.021 1.00 98.56 119 ALA A O 1
ATOM 904 N N . THR A 1 120 ? 12.989 0.185 -25.602 1.00 98.38 120 THR A N 1
ATOM 905 C CA . THR A 1 120 ? 13.439 1.521 -26.003 1.00 98.38 120 THR A CA 1
ATOM 906 C C . THR A 1 120 ? 13.318 1.668 -27.521 1.00 98.38 120 THR A C 1
ATOM 908 O O . THR A 1 120 ? 12.986 0.718 -28.228 1.00 98.38 120 THR A O 1
ATOM 911 N N . GLY A 1 121 ? 13.637 2.850 -28.058 1.00 97.06 121 GLY A N 1
ATOM 912 C CA . GLY A 1 121 ? 13.654 3.070 -29.511 1.00 97.06 121 GLY A CA 1
ATOM 913 C C . GLY A 1 121 ? 14.600 2.145 -30.285 1.00 97.06 121 GLY A C 1
ATOM 914 O O . GLY A 1 121 ? 14.416 1.975 -31.486 1.00 97.06 121 GLY A O 1
ATOM 915 N N . GLU A 1 122 ? 15.584 1.547 -29.612 1.00 96.88 122 GLU A N 1
ATOM 916 C CA . GLU A 1 122 ? 16.622 0.720 -30.233 1.00 96.88 122 GLU A CA 1
ATOM 917 C C . GLU A 1 122 ? 16.275 -0.773 -30.252 1.00 96.88 122 GLU A C 1
ATOM 919 O O . GLU A 1 122 ? 16.753 -1.478 -31.132 1.00 96.88 122 GLU A O 1
ATOM 924 N N . ASN A 1 123 ? 15.455 -1.257 -29.309 1.00 97.88 123 ASN A N 1
ATOM 925 C CA . ASN A 1 123 ? 15.229 -2.695 -29.092 1.00 97.88 123 ASN A CA 1
ATOM 926 C C . ASN A 1 123 ? 13.742 -3.095 -28.968 1.00 97.88 123 ASN A C 1
ATOM 928 O O . ASN A 1 123 ? 13.432 -4.211 -28.541 1.00 97.88 123 ASN A O 1
ATOM 932 N N . TYR A 1 124 ? 12.798 -2.193 -29.276 1.00 98.19 124 TYR A N 1
ATOM 933 C CA . TYR A 1 124 ? 11.372 -2.453 -29.034 1.00 98.19 124 TYR A CA 1
ATOM 934 C C . TYR A 1 124 ? 10.840 -3.673 -29.792 1.00 98.19 124 TYR A C 1
ATOM 936 O O . TYR A 1 124 ? 9.935 -4.330 -29.285 1.00 98.19 124 TYR A O 1
ATOM 944 N N . LYS A 1 125 ? 11.380 -3.996 -30.976 1.00 98.31 125 LYS A N 1
ATOM 945 C CA . LYS A 1 125 ? 10.917 -5.134 -31.786 1.00 98.31 125 LYS A CA 1
ATOM 946 C C . LYS A 1 125 ? 11.256 -6.458 -31.120 1.00 98.31 125 LYS A C 1
ATOM 948 O O . LYS A 1 125 ? 10.378 -7.296 -30.926 1.00 98.31 125 LYS A O 1
ATOM 953 N N . GLU A 1 126 ? 12.513 -6.623 -30.720 1.00 98.12 126 GLU A N 1
ATOM 954 C CA . GLU A 1 126 ? 12.995 -7.812 -30.021 1.00 98.12 126 GLU A CA 1
ATOM 955 C C . GLU A 1 126 ? 12.279 -7.972 -28.676 1.00 98.12 126 GLU A C 1
ATOM 957 O O . GLU A 1 126 ? 11.777 -9.051 -28.354 1.00 98.12 126 GLU A O 1
ATOM 962 N N . MET A 1 127 ? 12.152 -6.879 -27.918 1.00 98.44 127 MET A N 1
ATOM 963 C CA . MET A 1 127 ? 11.449 -6.882 -26.635 1.00 98.44 127 MET A CA 1
ATOM 964 C C . MET A 1 127 ? 9.953 -7.187 -26.787 1.00 98.44 127 MET A C 1
ATOM 966 O O . MET A 1 127 ? 9.398 -7.933 -25.979 1.00 98.44 127 MET A O 1
ATOM 970 N N . SER A 1 128 ? 9.300 -6.675 -27.834 1.00 98.50 128 SER A N 1
ATOM 971 C CA . SER A 1 128 ? 7.886 -6.956 -28.112 1.00 98.50 128 SER A CA 1
ATOM 972 C C . SER A 1 128 ? 7.657 -8.407 -28.526 1.00 98.50 128 SER A C 1
ATOM 974 O O . SER A 1 128 ? 6.673 -9.022 -28.112 1.00 98.50 128 SER A O 1
ATOM 976 N N . ALA A 1 129 ? 8.575 -8.990 -29.302 1.00 98.06 129 ALA A N 1
ATOM 977 C CA . ALA A 1 129 ? 8.534 -10.407 -29.644 1.00 98.06 129 ALA A CA 1
ATOM 978 C C . ALA A 1 129 ? 8.637 -11.293 -28.390 1.00 98.06 129 ALA A C 1
ATOM 980 O O . ALA A 1 129 ? 7.798 -12.177 -28.202 1.00 98.06 129 ALA A O 1
ATOM 981 N N . LEU A 1 130 ? 9.593 -11.007 -27.495 1.00 97.38 130 LEU A N 1
ATOM 982 C CA . LEU A 1 130 ? 9.747 -11.716 -26.217 1.00 97.38 130 LEU A CA 1
ATOM 983 C C . LEU A 1 130 ? 8.509 -11.573 -25.324 1.00 97.38 130 LEU A C 1
ATOM 985 O O . LEU A 1 130 ? 8.010 -12.564 -24.785 1.00 97.38 130 LEU A O 1
ATOM 989 N N . ALA A 1 131 ? 7.983 -10.351 -25.200 1.00 98.06 131 ALA A N 1
ATOM 990 C CA . ALA A 1 131 ? 6.784 -10.077 -24.421 1.00 98.06 131 ALA A CA 1
ATOM 991 C C . ALA A 1 131 ? 5.590 -10.894 -24.932 1.00 98.06 131 ALA A C 1
ATOM 993 O O . ALA A 1 131 ? 4.930 -11.567 -24.144 1.00 98.06 131 ALA A O 1
ATOM 994 N N . ARG A 1 132 ? 5.347 -10.928 -26.248 1.00 97.25 132 ARG A N 1
ATOM 995 C CA . ARG A 1 132 ? 4.263 -11.733 -26.833 1.00 97.25 132 ARG A CA 1
ATOM 996 C C . ARG A 1 132 ? 4.462 -13.226 -26.647 1.00 97.25 132 ARG A C 1
ATOM 998 O O . ARG A 1 132 ? 3.514 -13.909 -26.268 1.00 97.25 132 ARG A O 1
ATOM 1005 N N . GLN A 1 133 ? 5.672 -13.724 -26.894 1.00 96.06 133 GLN A N 1
ATOM 1006 C CA . GLN A 1 133 ? 5.988 -15.148 -26.793 1.00 96.06 133 GLN A CA 1
ATOM 1007 C C . GLN A 1 133 ? 5.631 -15.714 -25.412 1.00 96.06 133 GLN A C 1
ATOM 1009 O O . GLN A 1 133 ? 5.132 -16.834 -25.318 1.00 96.06 133 GLN A O 1
ATOM 1014 N N . HIS A 1 134 ? 5.847 -14.931 -24.353 1.00 95.94 134 HIS A N 1
ATOM 1015 C CA . HIS A 1 134 ? 5.579 -15.336 -22.971 1.00 95.94 134 HIS A CA 1
ATOM 1016 C C . HIS A 1 134 ? 4.319 -14.688 -22.366 1.00 95.94 134 HIS A C 1
ATOM 1018 O O . HIS A 1 134 ? 3.991 -14.925 -21.203 1.00 95.94 134 HIS A O 1
ATOM 1024 N N . GLY A 1 135 ? 3.598 -13.866 -23.136 1.00 96.12 135 GLY A N 1
ATOM 1025 C CA . GLY A 1 135 ? 2.469 -13.066 -22.659 1.00 96.12 135 GLY A CA 1
ATOM 1026 C C . GLY A 1 135 ? 2.842 -12.063 -21.561 1.00 96.12 135 GLY A C 1
ATOM 1027 O O . GLY A 1 135 ? 1.998 -11.722 -20.738 1.00 96.12 135 GLY A O 1
ATOM 1028 N N . CYS A 1 136 ? 4.093 -11.628 -21.471 1.00 97.88 136 CYS A N 1
ATOM 1029 C CA . CYS A 1 136 ? 4.573 -10.748 -20.410 1.00 97.88 136 CYS A CA 1
ATOM 1030 C C . CYS A 1 136 ? 4.132 -9.291 -20.623 1.00 97.88 136 CYS A C 1
ATOM 1032 O O . CYS A 1 136 ? 4.153 -8.818 -21.762 1.00 97.88 136 CYS A O 1
ATOM 1034 N N . PRO A 1 137 ? 3.795 -8.547 -19.553 1.00 98.31 137 PRO A N 1
ATOM 1035 C CA . PRO A 1 137 ? 3.723 -7.096 -19.635 1.00 98.31 137 PRO A CA 1
ATOM 1036 C C . PRO A 1 137 ? 5.112 -6.491 -19.901 1.00 98.31 137 PRO A C 1
ATOM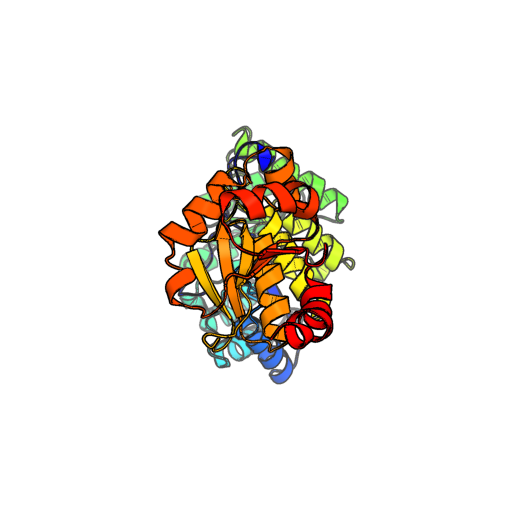 1038 O O . PRO A 1 137 ? 6.136 -7.029 -19.467 1.00 98.31 137 PRO A O 1
ATOM 1041 N N . LEU A 1 138 ? 5.145 -5.349 -20.586 1.00 98.81 138 LEU A N 1
ATOM 1042 C CA . LEU A 1 138 ? 6.372 -4.706 -21.061 1.00 98.81 138 LEU A CA 1
ATOM 1043 C C . LEU A 1 138 ? 6.441 -3.243 -20.615 1.00 98.81 138 LEU A C 1
ATOM 1045 O O . LEU A 1 138 ? 5.527 -2.455 -20.857 1.00 98.81 138 LEU A O 1
ATOM 1049 N N . VAL A 1 139 ? 7.551 -2.857 -19.988 1.00 98.88 139 VAL A N 1
ATOM 1050 C CA . VAL A 1 139 ? 7.859 -1.447 -19.751 1.00 98.88 139 VAL A CA 1
ATOM 1051 C C . VAL A 1 139 ? 8.406 -0.836 -21.034 1.00 98.88 139 VAL A C 1
ATOM 1053 O O . VAL A 1 139 ? 9.338 -1.380 -21.625 1.00 98.88 139 VAL A O 1
ATOM 1056 N N . ILE A 1 140 ? 7.888 0.326 -21.417 1.00 98.62 140 ILE A N 1
ATOM 1057 C CA . ILE A 1 140 ? 8.482 1.179 -22.446 1.00 98.62 140 ILE A CA 1
ATOM 1058 C C . ILE A 1 140 ? 9.168 2.369 -21.786 1.00 98.62 140 ILE A C 1
ATOM 1060 O O . ILE A 1 140 ? 8.617 2.997 -20.880 1.00 98.62 140 ILE A O 1
ATOM 1064 N N . ARG A 1 141 ? 10.381 2.686 -22.233 1.00 98.56 141 ARG A N 1
ATOM 1065 C CA . ARG A 1 141 ? 11.217 3.712 -21.615 1.00 98.56 141 ARG A CA 1
ATOM 1066 C C . ARG A 1 141 ? 11.622 4.776 -22.625 1.00 98.56 141 ARG A C 1
ATOM 1068 O O . ARG A 1 141 ? 12.292 4.484 -23.613 1.00 98.56 141 ARG A O 1
ATOM 1075 N N . ALA A 1 142 ? 11.277 6.027 -22.328 1.00 98.31 142 ALA A N 1
ATOM 1076 C CA . ALA A 1 142 ? 11.723 7.195 -23.081 1.00 98.31 142 ALA A CA 1
ATOM 1077 C C . ALA A 1 142 ? 11.811 8.434 -22.180 1.00 98.31 142 ALA A C 1
ATOM 1079 O O . ALA A 1 142 ? 11.029 8.596 -21.248 1.00 98.31 142 ALA A O 1
ATOM 1080 N N . ALA A 1 143 ? 12.749 9.333 -22.489 1.00 96.31 143 ALA A N 1
ATOM 1081 C CA . ALA A 1 143 ? 12.972 10.567 -21.729 1.00 96.31 143 ALA A CA 1
ATOM 1082 C C . ALA A 1 143 ? 11.965 11.690 -22.050 1.00 96.31 143 ALA A C 1
ATOM 1084 O O . ALA A 1 143 ? 11.972 12.732 -21.404 1.00 96.31 143 ALA A O 1
ATOM 1085 N N . THR A 1 144 ? 11.089 11.514 -23.040 1.00 97.69 144 THR A N 1
ATOM 1086 C CA . THR A 1 144 ? 10.074 12.512 -23.414 1.00 97.69 144 THR A CA 1
ATOM 1087 C C . THR A 1 144 ? 8.703 11.867 -23.555 1.00 97.69 144 THR A C 1
ATOM 1089 O O . THR A 1 144 ? 8.591 10.671 -23.832 1.00 97.69 144 THR A O 1
ATOM 1092 N N . LEU A 1 145 ? 7.640 12.659 -23.377 1.00 98.00 145 LEU A N 1
ATOM 1093 C CA . LEU A 1 145 ? 6.271 12.162 -23.530 1.00 98.00 145 LEU A CA 1
ATOM 1094 C C . LEU A 1 145 ? 5.987 11.765 -24.979 1.00 98.00 145 LEU A C 1
ATOM 1096 O O . LEU A 1 145 ? 5.332 10.760 -25.220 1.00 98.00 145 LEU A O 1
ATOM 1100 N N . GLU A 1 146 ? 6.530 12.508 -25.938 1.00 98.25 146 GLU A N 1
ATOM 1101 C CA . GLU A 1 146 ? 6.439 12.203 -27.364 1.00 98.25 146 GLU A CA 1
ATOM 1102 C C . GLU A 1 146 ? 7.132 10.874 -27.682 1.00 98.25 146 GLU A C 1
ATOM 1104 O O . GLU A 1 146 ? 6.600 10.060 -28.437 1.00 98.25 146 GLU A O 1
ATOM 1109 N N . GLY A 1 147 ? 8.292 10.624 -27.063 1.00 98.44 147 GLY A N 1
ATOM 1110 C CA . GLY A 1 147 ? 9.001 9.352 -27.170 1.00 98.44 147 GLY A CA 1
ATOM 1111 C C . GLY A 1 147 ? 8.194 8.189 -26.596 1.00 98.44 147 GLY A C 1
ATOM 1112 O O . GLY A 1 147 ? 8.119 7.138 -27.228 1.00 98.44 147 GLY A O 1
ATOM 1113 N N . LEU A 1 148 ? 7.532 8.390 -25.450 1.00 98.62 148 LEU A N 1
ATOM 1114 C CA . LEU A 1 148 ? 6.624 7.393 -24.877 1.00 98.62 148 LEU A CA 1
ATOM 1115 C C . LEU A 1 148 ? 5.447 7.109 -25.814 1.00 98.62 148 LEU A C 1
ATOM 1117 O O . LEU A 1 148 ? 5.202 5.952 -26.123 1.00 98.62 148 LEU A O 1
ATOM 1121 N N . VAL A 1 149 ? 4.757 8.140 -26.314 1.00 98.69 149 VAL A N 1
ATOM 1122 C CA . VAL A 1 149 ? 3.622 7.981 -27.246 1.00 98.69 149 VAL A CA 1
ATOM 1123 C C . VAL A 1 149 ? 4.032 7.205 -28.493 1.00 98.69 149 VAL A C 1
ATOM 1125 O O . VAL A 1 149 ? 3.297 6.325 -28.937 1.00 98.69 149 VAL A O 1
ATOM 1128 N N . ARG A 1 150 ? 5.206 7.512 -29.056 1.00 98.56 150 ARG A N 1
ATOM 1129 C CA . ARG A 1 150 ? 5.741 6.775 -30.200 1.00 98.56 150 ARG A CA 1
ATOM 1130 C C . ARG A 1 150 ? 5.959 5.301 -29.855 1.00 98.56 150 ARG A C 1
ATOM 1132 O O . ARG A 1 150 ? 5.463 4.449 -30.577 1.00 98.56 150 ARG A O 1
ATOM 1139 N N . LEU A 1 151 ? 6.634 5.007 -28.743 1.00 98.62 151 LEU A N 1
ATOM 1140 C CA . LEU A 1 151 ? 6.905 3.626 -28.335 1.00 98.62 151 LEU A CA 1
ATOM 1141 C C . LEU A 1 151 ? 5.644 2.840 -27.973 1.00 98.62 151 LEU A C 1
ATOM 1143 O O . LEU A 1 151 ? 5.609 1.639 -28.220 1.00 98.62 151 LEU A O 1
ATOM 1147 N N . VAL A 1 152 ? 4.606 3.487 -27.431 1.00 98.62 152 VAL A N 1
ATOM 1148 C CA . VAL A 1 152 ? 3.293 2.850 -27.243 1.00 98.62 152 VAL A CA 1
ATOM 1149 C C . VAL A 1 152 ? 2.760 2.362 -28.583 1.00 98.62 152 VAL A C 1
ATOM 1151 O O . VAL A 1 152 ? 2.386 1.198 -28.696 1.00 98.62 152 VAL A O 1
ATOM 1154 N N . LYS A 1 153 ? 2.744 3.227 -29.604 1.00 98.25 153 LYS A N 1
ATOM 1155 C CA . LYS A 1 153 ? 2.268 2.866 -30.949 1.00 98.25 153 LYS A CA 1
ATOM 1156 C C . LYS A 1 153 ? 3.114 1.746 -31.541 1.00 98.25 153 LYS A C 1
ATOM 1158 O O . LYS A 1 153 ? 2.574 0.702 -31.876 1.00 98.25 153 LYS A O 1
ATOM 1163 N N . ASP A 1 154 ? 4.433 1.912 -31.526 1.00 98.44 154 ASP A N 1
ATOM 1164 C CA . ASP A 1 154 ? 5.370 0.924 -32.061 1.00 98.44 154 ASP A CA 1
ATOM 1165 C C . ASP A 1 154 ? 5.186 -0.458 -31.384 1.00 98.44 154 ASP A C 1
ATOM 1167 O O . ASP A 1 154 ? 5.085 -1.474 -32.065 1.00 98.44 154 ASP A O 1
ATOM 1171 N N . CYS A 1 155 ? 5.060 -0.527 -30.051 1.00 98.38 155 CYS A N 1
ATOM 1172 C CA . CYS A 1 155 ? 4.868 -1.802 -29.337 1.00 98.38 155 CYS A CA 1
ATOM 1173 C C . CYS A 1 155 ? 3.455 -2.391 -29.508 1.00 98.38 155 CYS A C 1
ATOM 1175 O O . CYS A 1 155 ? 3.296 -3.614 -29.536 1.00 98.38 155 CYS A O 1
ATOM 1177 N N . THR A 1 156 ? 2.422 -1.548 -29.610 1.00 97.88 156 THR A N 1
ATOM 1178 C CA . THR A 1 156 ? 1.040 -2.011 -29.841 1.00 97.88 156 THR A CA 1
ATOM 1179 C C . THR A 1 156 ? 0.845 -2.541 -31.258 1.00 97.88 156 THR A C 1
ATOM 1181 O O . THR A 1 156 ? 0.174 -3.564 -31.410 1.00 97.88 156 THR A O 1
ATOM 1184 N N . ASP A 1 157 ? 1.487 -1.934 -32.260 1.00 97.88 157 ASP A N 1
ATOM 1185 C CA . ASP A 1 157 ? 1.536 -2.421 -33.645 1.00 97.88 157 ASP A CA 1
ATOM 1186 C C . ASP A 1 157 ? 2.283 -3.763 -33.745 1.00 97.88 157 ASP A C 1
ATOM 1188 O O . ASP A 1 157 ? 1.875 -4.657 -34.487 1.00 97.88 157 ASP A O 1
ATOM 1192 N N . GLU A 1 158 ? 3.316 -3.960 -32.918 1.00 98.06 158 GLU A N 1
ATOM 1193 C CA . GLU A 1 158 ? 3.973 -5.261 -32.728 1.00 98.06 158 GLU A CA 1
ATOM 1194 C C . GLU A 1 158 ? 3.116 -6.261 -31.921 1.00 98.06 158 GLU A C 1
ATOM 1196 O O . GLU A 1 158 ? 3.502 -7.419 -31.760 1.00 98.06 158 GLU A O 1
ATOM 1201 N N . GLY A 1 159 ? 1.937 -5.857 -31.433 1.00 97.00 159 GLY A N 1
ATOM 1202 C CA . GLY A 1 159 ? 0.943 -6.718 -30.789 1.00 97.00 159 GLY A CA 1
ATOM 1203 C C . GLY A 1 159 ? 1.053 -6.837 -29.265 1.00 97.00 159 GLY A C 1
ATOM 1204 O O . GLY A 1 159 ? 0.450 -7.748 -28.693 1.00 97.00 159 GLY A O 1
ATOM 1205 N N . VAL A 1 160 ? 1.796 -5.956 -28.589 1.00 97.81 160 VAL A N 1
ATOM 1206 C CA . VAL A 1 160 ? 1.891 -5.920 -27.118 1.00 97.81 160 VAL A CA 1
ATOM 1207 C C . VAL A 1 160 ? 0.905 -4.901 -26.553 1.00 97.81 160 VAL A C 1
ATOM 1209 O O . VAL A 1 160 ? 1.029 -3.705 -26.793 1.00 97.81 160 VAL A O 1
ATOM 1212 N N . GLN A 1 161 ? -0.071 -5.373 -25.776 1.00 95.00 161 GLN A N 1
ATOM 1213 C CA . GLN A 1 161 ? -1.122 -4.523 -25.196 1.00 95.00 161 GLN A CA 1
ATOM 1214 C C . GLN A 1 161 ? -0.875 -4.183 -23.720 1.00 95.00 161 GLN A C 1
ATOM 1216 O O . GLN A 1 161 ? -1.252 -3.107 -23.260 1.00 95.00 161 GLN A O 1
ATOM 1221 N N . ASP A 1 162 ? -0.220 -5.079 -22.981 1.00 97.62 162 ASP A N 1
ATOM 1222 C CA . ASP A 1 162 ? 0.056 -4.907 -21.555 1.00 97.62 162 ASP A CA 1
ATOM 1223 C C . ASP A 1 162 ? 1.325 -4.054 -21.363 1.00 97.62 162 ASP A C 1
ATOM 1225 O O . ASP A 1 162 ? 2.421 -4.582 -21.163 1.00 97.62 162 ASP A O 1
ATOM 1229 N N . LEU A 1 163 ? 1.189 -2.728 -21.458 1.00 98.62 163 LEU A N 1
ATOM 1230 C CA . LEU A 1 163 ? 2.309 -1.782 -21.359 1.00 98.62 163 LEU A CA 1
ATOM 1231 C C . LEU A 1 163 ? 2.369 -1.051 -20.011 1.00 98.62 163 LEU A C 1
ATOM 1233 O O . LEU A 1 163 ? 1.352 -0.818 -19.356 1.00 98.62 163 LEU A O 1
ATOM 1237 N N . VAL A 1 164 ? 3.576 -0.637 -19.622 1.00 98.81 164 VAL A N 1
ATOM 1238 C CA . VAL A 1 164 ? 3.854 0.248 -18.478 1.00 98.81 164 VAL A CA 1
ATOM 1239 C C . VAL A 1 164 ? 4.832 1.343 -18.918 1.00 98.81 164 VAL A C 1
ATOM 1241 O O . VAL A 1 164 ? 5.788 1.072 -19.635 1.00 98.81 164 VAL A O 1
ATOM 1244 N N . LEU A 1 165 ? 4.616 2.588 -18.497 1.00 98.88 165 LEU A N 1
ATOM 1245 C CA . LEU A 1 165 ? 5.414 3.744 -18.911 1.00 98.88 165 LEU A CA 1
ATOM 1246 C C . LEU A 1 165 ? 6.545 4.024 -17.923 1.00 98.88 165 LEU A C 1
ATOM 1248 O O . LEU A 1 165 ? 6.291 4.280 -16.748 1.00 98.88 165 LEU A O 1
ATOM 1252 N N . ASP A 1 166 ? 7.780 4.074 -18.404 1.00 98.62 166 ASP A N 1
ATOM 1253 C CA . ASP A 1 166 ? 8.926 4.600 -17.667 1.00 98.62 166 ASP A CA 1
ATOM 1254 C C . ASP A 1 166 ? 9.357 5.948 -18.274 1.00 98.62 166 ASP A C 1
ATOM 1256 O O . ASP A 1 166 ? 9.966 5.975 -19.348 1.00 98.62 166 ASP A O 1
ATOM 1260 N N . PRO A 1 167 ? 9.070 7.082 -17.600 1.00 97.69 167 PRO A N 1
ATOM 1261 C CA . PRO A 1 167 ? 9.385 8.414 -18.110 1.00 97.69 167 PRO A CA 1
ATOM 1262 C C . PRO A 1 167 ? 10.875 8.780 -18.023 1.00 97.69 167 PRO A C 1
ATOM 1264 O O . PRO A 1 167 ? 11.207 9.952 -18.215 1.00 97.69 167 PRO A O 1
ATOM 1267 N N . ALA A 1 168 ? 11.751 7.826 -17.679 1.00 96.81 168 ALA A N 1
ATOM 1268 C CA . ALA A 1 168 ? 13.202 7.970 -17.595 1.00 96.81 168 ALA A CA 1
ATOM 1269 C C . ALA A 1 168 ? 13.656 9.289 -16.936 1.00 96.81 168 ALA A C 1
ATOM 1271 O O . ALA A 1 168 ? 14.377 10.068 -17.563 1.00 96.81 168 ALA A O 1
ATOM 1272 N N . PRO A 1 169 ? 13.195 9.586 -15.707 1.00 95.12 169 PRO A N 1
ATOM 1273 C CA . PRO A 1 169 ? 13.497 10.853 -15.059 1.00 95.12 169 PRO A CA 1
ATOM 1274 C C . PRO A 1 169 ? 14.981 10.942 -14.691 1.00 95.12 169 PRO A C 1
ATOM 1276 O O . PRO A 1 169 ? 15.560 9.983 -14.183 1.00 95.12 169 PRO A O 1
ATOM 1279 N N . GLU A 1 170 ? 15.578 12.106 -14.921 1.00 93.25 170 GLU A N 1
ATOM 1280 C CA . GLU A 1 170 ? 16.955 12.420 -14.530 1.00 93.25 170 GLU A CA 1
ATOM 1281 C C . GLU A 1 170 ? 17.041 12.729 -13.028 1.00 93.25 170 GLU A C 1
ATOM 1283 O O . GLU A 1 170 ? 18.041 12.432 -12.380 1.00 93.25 170 GLU A O 1
ATOM 1288 N N . ASP A 1 171 ? 15.966 13.285 -12.464 1.00 95.69 171 ASP A N 1
ATOM 1289 C CA . ASP A 1 171 ? 15.817 13.581 -11.044 1.00 95.69 171 ASP A CA 1
ATOM 1290 C C . ASP A 1 171 ? 14.350 13.454 -10.583 1.00 95.69 171 ASP A C 1
ATOM 1292 O O . ASP A 1 171 ? 13.420 13.210 -11.361 1.00 95.69 171 ASP A O 1
ATOM 1296 N N . LEU A 1 172 ? 14.127 13.625 -9.279 1.00 96.50 172 LEU A N 1
ATOM 1297 C CA . LEU A 1 172 ? 12.798 13.516 -8.679 1.00 96.50 172 LEU A CA 1
ATOM 1298 C C . LEU A 1 172 ? 11.833 14.626 -9.125 1.00 96.50 172 LEU A C 1
ATOM 1300 O O . LEU A 1 172 ? 10.631 14.376 -9.223 1.00 96.50 172 LEU A O 1
ATOM 1304 N N . GLY A 1 173 ? 12.325 15.831 -9.417 1.00 97.31 173 GLY A N 1
ATOM 1305 C CA . GLY A 1 173 ? 11.502 16.931 -9.923 1.00 97.31 173 GLY A CA 1
ATOM 1306 C C . GLY A 1 173 ? 10.962 16.628 -11.320 1.00 97.31 173 GLY A C 1
ATOM 1307 O O . GLY A 1 173 ? 9.772 16.828 -11.602 1.00 97.31 173 GLY A O 1
ATOM 1308 N N . THR A 1 174 ? 11.802 16.044 -12.169 1.00 97.00 174 THR A N 1
ATOM 1309 C CA . THR A 1 174 ? 11.406 15.572 -13.490 1.00 97.00 174 THR A CA 1
ATOM 1310 C C . THR A 1 174 ? 10.425 14.410 -13.402 1.00 97.00 174 THR A C 1
ATOM 1312 O O . THR A 1 174 ? 9.434 14.408 -14.138 1.00 97.00 174 THR A O 1
ATOM 1315 N N . PHE A 1 175 ? 10.616 13.470 -12.467 1.00 97.62 175 PHE A N 1
ATOM 1316 C CA . PHE A 1 175 ? 9.631 12.411 -12.233 1.00 97.62 175 PHE A CA 1
ATOM 1317 C C . PHE A 1 175 ? 8.253 12.989 -11.896 1.00 97.62 175 PHE A C 1
ATOM 1319 O O . PHE A 1 175 ? 7.280 12.653 -12.568 1.00 97.62 175 PHE A O 1
ATOM 1326 N N . VAL A 1 176 ? 8.168 13.901 -10.918 1.00 97.88 176 VAL A N 1
ATOM 1327 C CA . VAL A 1 176 ? 6.899 14.534 -10.515 1.00 97.88 176 VAL A CA 1
ATOM 1328 C C . VAL A 1 176 ? 6.229 15.228 -11.696 1.00 97.88 176 VAL A C 1
ATOM 1330 O O . VAL A 1 176 ? 5.017 15.094 -11.885 1.00 97.88 176 VAL A O 1
ATOM 1333 N N . THR A 1 177 ? 7.007 15.952 -12.498 1.00 98.12 177 THR A N 1
ATOM 1334 C CA . THR A 1 177 ? 6.503 16.687 -13.662 1.00 98.12 177 THR A CA 1
ATOM 1335 C C . THR A 1 177 ? 5.953 15.732 -14.720 1.00 98.12 177 THR A C 1
ATOM 1337 O O . THR A 1 177 ? 4.797 15.862 -15.133 1.00 98.12 177 THR A O 1
ATOM 1340 N N . ARG A 1 178 ? 6.745 14.733 -15.133 1.00 98.19 178 ARG A N 1
ATOM 1341 C CA . ARG A 1 178 ? 6.364 13.788 -16.191 1.00 98.19 178 ARG A CA 1
ATOM 1342 C C . ARG A 1 178 ? 5.228 12.866 -15.743 1.00 98.19 178 ARG A C 1
ATOM 1344 O O . ARG A 1 178 ? 4.261 12.730 -16.485 1.00 98.19 178 ARG A O 1
ATOM 1351 N N . SER A 1 179 ? 5.269 12.302 -14.532 1.00 98.31 179 SER A N 1
ATOM 1352 C CA . SER A 1 179 ? 4.208 11.409 -14.036 1.00 98.31 179 SER A CA 1
ATOM 1353 C C . SER A 1 179 ? 2.873 12.139 -13.861 1.00 98.31 179 SER A C 1
ATOM 1355 O O . SER A 1 179 ? 1.820 11.610 -14.222 1.00 98.31 179 SER A O 1
ATOM 1357 N N . THR A 1 180 ? 2.904 13.391 -13.388 1.00 98.25 180 THR A N 1
ATOM 1358 C CA . THR A 1 180 ? 1.702 14.232 -13.292 1.00 98.25 180 THR A CA 1
ATOM 1359 C C . THR A 1 180 ? 1.136 14.537 -14.670 1.00 98.25 180 THR A C 1
ATOM 1361 O O . THR A 1 180 ? -0.075 14.430 -14.868 1.00 98.25 180 THR A O 1
ATOM 1364 N N . ARG A 1 181 ? 1.993 14.874 -15.640 1.00 98.31 181 ARG A N 1
ATOM 1365 C CA . ARG A 1 181 ? 1.547 15.168 -17.002 1.00 98.31 181 ARG A CA 1
ATOM 1366 C C . ARG A 1 181 ? 0.979 13.933 -17.700 1.00 98.31 181 ARG A C 1
ATOM 1368 O O . ARG A 1 181 ? -0.063 14.056 -18.335 1.00 98.31 181 ARG A O 1
ATOM 1375 N N . ILE A 1 182 ? 1.595 12.761 -17.521 1.00 98.56 182 ILE A N 1
ATOM 1376 C CA . ILE A 1 182 ? 1.068 11.468 -17.989 1.00 98.56 182 ILE A CA 1
ATOM 1377 C C . ILE A 1 182 ? -0.343 11.250 -17.440 1.00 98.56 182 ILE A C 1
ATOM 1379 O O . ILE A 1 182 ? -1.282 11.094 -18.219 1.00 98.56 182 ILE A O 1
ATOM 1383 N N . ARG A 1 183 ? -0.523 11.322 -16.110 1.00 98.25 183 ARG A N 1
ATOM 1384 C CA . ARG A 1 183 ? -1.839 11.131 -15.482 1.00 98.25 183 ARG A CA 1
ATOM 1385 C C . ARG A 1 183 ? -2.861 12.138 -16.004 1.00 98.25 183 ARG A C 1
ATOM 1387 O O . ARG A 1 183 ? -3.976 11.743 -16.326 1.00 98.25 183 ARG A O 1
ATOM 1394 N N . GLN A 1 184 ? -2.493 13.416 -16.092 1.00 98.06 184 GLN A N 1
ATOM 1395 C CA . GLN A 1 184 ? -3.387 14.471 -16.565 1.00 98.06 184 GLN A CA 1
ATOM 1396 C C . GLN A 1 184 ? -3.859 14.188 -17.990 1.00 98.06 184 GLN A C 1
ATOM 1398 O O . GLN A 1 184 ? -5.061 14.142 -18.223 1.00 98.06 184 GLN A O 1
ATOM 1403 N N . LEU A 1 185 ? -2.927 13.964 -18.919 1.00 98.31 185 LEU A N 1
ATOM 1404 C CA . LEU A 1 185 ? -3.236 13.752 -20.332 1.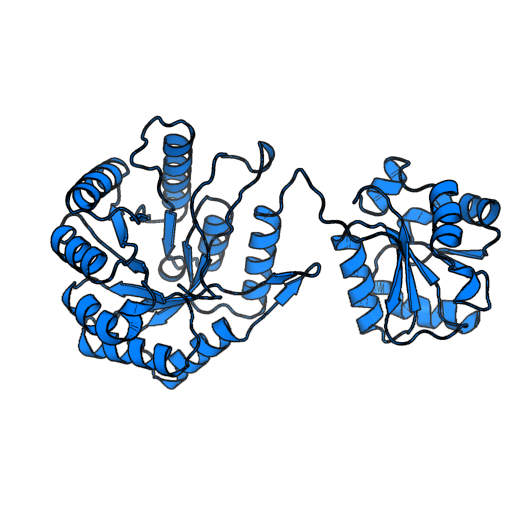00 98.31 185 LEU A CA 1
ATOM 1405 C C . LEU A 1 185 ? -4.051 12.477 -20.576 1.00 98.31 185 LEU A C 1
ATOM 1407 O O . LEU A 1 185 ? -4.924 12.479 -21.447 1.00 98.31 185 LEU A O 1
ATOM 1411 N N . ALA A 1 186 ? -3.791 11.422 -19.800 1.00 97.00 186 ALA A N 1
ATOM 1412 C CA . ALA A 1 186 ? -4.548 10.178 -19.847 1.00 97.00 186 ALA A CA 1
ATOM 1413 C C . ALA A 1 186 ? -5.985 10.365 -19.329 1.00 97.00 186 ALA A C 1
ATOM 1415 O O . ALA A 1 186 ? -6.943 10.008 -20.013 1.00 97.00 186 ALA A O 1
ATOM 1416 N N . VAL A 1 187 ? -6.153 10.974 -18.147 1.00 95.69 187 VAL A N 1
ATOM 1417 C CA . VAL A 1 187 ? -7.470 11.175 -17.517 1.00 95.69 187 VAL A CA 1
ATOM 1418 C C . VAL A 1 187 ? -8.340 12.137 -18.327 1.00 95.69 187 VAL A C 1
ATOM 1420 O O . VAL A 1 187 ? -9.519 11.859 -18.538 1.00 95.69 187 VAL A O 1
ATOM 1423 N N . THR A 1 188 ? -7.773 13.234 -18.842 1.00 96.25 188 THR A N 1
ATOM 1424 C CA . THR A 1 188 ? -8.506 14.178 -19.705 1.00 96.25 188 THR A CA 1
ATOM 1425 C C . THR A 1 188 ? -8.684 13.668 -21.134 1.00 96.25 188 THR A C 1
ATOM 1427 O O . THR A 1 188 ? -9.304 14.353 -21.946 1.00 96.25 188 THR A O 1
ATOM 1430 N N . ARG A 1 189 ? -8.133 12.488 -21.458 1.00 95.00 189 ARG A N 1
ATOM 1431 C CA . ARG A 1 189 ? -8.127 11.878 -22.797 1.00 95.00 189 ARG A CA 1
ATOM 1432 C C . ARG A 1 189 ? -7.544 12.782 -23.886 1.00 95.00 189 ARG A C 1
ATOM 1434 O O . ARG A 1 189 ? -7.880 12.637 -25.056 1.00 95.00 189 ARG A O 1
ATOM 1441 N N . SER A 1 190 ? -6.667 13.712 -23.511 1.00 97.12 190 SER A N 1
ATOM 1442 C CA . SER A 1 190 ? -5.991 14.597 -24.464 1.00 97.12 190 SER A CA 1
ATOM 1443 C C . SER A 1 190 ? -4.885 13.868 -25.226 1.00 97.12 190 SER A C 1
ATOM 1445 O O . SER A 1 190 ? -4.627 14.204 -26.376 1.00 97.12 190 SER A O 1
ATOM 1447 N N . VAL A 1 191 ? -4.256 12.868 -24.596 1.00 97.56 191 VAL A N 1
ATOM 1448 C CA . VAL A 1 191 ? -3.319 11.932 -25.240 1.00 97.56 191 VAL A CA 1
ATOM 1449 C C . VAL A 1 191 ? -3.628 10.520 -24.726 1.00 97.56 191 VAL A C 1
ATOM 1451 O O . VAL A 1 191 ? -3.037 10.086 -23.732 1.00 97.56 191 VAL A O 1
ATOM 1454 N N . PRO A 1 192 ? -4.605 9.817 -25.329 1.00 93.88 192 PRO A N 1
ATOM 1455 C CA . PRO A 1 192 ? -5.031 8.487 -24.891 1.00 93.88 192 PRO A CA 1
ATOM 1456 C C . PRO A 1 192 ? -3.909 7.444 -24.881 1.00 93.88 192 PRO A C 1
ATOM 1458 O O . PRO A 1 192 ? -3.951 6.517 -24.079 1.00 93.88 192 PRO A O 1
ATOM 1461 N N . GLU A 1 193 ? -2.885 7.614 -25.719 1.00 96.69 193 GLU A N 1
ATOM 1462 C CA . GLU A 1 193 ? -1.724 6.723 -25.790 1.00 96.69 193 GLU A CA 1
ATOM 1463 C C . GLU A 1 193 ? -0.922 6.693 -24.483 1.00 96.69 193 GLU A C 1
ATOM 1465 O O . GLU A 1 193 ? -0.238 5.718 -24.211 1.00 96.69 193 GLU A O 1
ATOM 1470 N N . LEU A 1 194 ? -1.034 7.713 -23.627 1.00 97.81 194 LEU A N 1
ATOM 1471 C CA . LEU A 1 194 ? -0.417 7.714 -22.296 1.00 97.81 194 LEU A CA 1
ATOM 1472 C C . LEU A 1 194 ? -1.280 7.020 -21.225 1.00 97.81 194 LEU A C 1
ATOM 1474 O O . LEU A 1 194 ? -0.959 7.085 -20.040 1.00 97.81 194 LEU A O 1
ATOM 1478 N N . GLY A 1 195 ? -2.370 6.357 -21.619 1.00 97.56 195 GLY A N 1
ATOM 1479 C CA . GLY A 1 195 ? -3.340 5.677 -20.754 1.00 97.56 195 GLY A CA 1
ATOM 1480 C C . GLY A 1 195 ? -2.852 4.391 -20.080 1.00 97.56 195 GLY A C 1
ATOM 1481 O O . GLY A 1 195 ? -3.652 3.482 -19.878 1.00 97.56 195 GLY A O 1
ATOM 1482 N N . TYR A 1 196 ? -1.573 4.311 -19.717 1.00 98.56 196 TYR A N 1
ATOM 1483 C CA . TYR A 1 196 ? -0.942 3.133 -19.120 1.00 98.56 196 TYR A CA 1
ATOM 1484 C C . TYR A 1 196 ? -0.388 3.428 -17.711 1.00 98.56 196 TYR A C 1
ATOM 1486 O O . TYR A 1 196 ? -0.144 4.588 -17.363 1.00 98.56 196 TYR A O 1
ATOM 1494 N N . PRO A 1 197 ? -0.195 2.395 -16.866 1.00 98.56 197 PRO A N 1
ATOM 1495 C CA . PRO A 1 197 ? 0.449 2.529 -15.558 1.00 98.56 197 PRO A CA 1
ATOM 1496 C C . PRO A 1 197 ? 1.873 3.099 -15.659 1.00 98.56 197 PRO A C 1
ATOM 1498 O O . PRO A 1 197 ? 2.525 2.958 -16.689 1.00 98.56 197 PRO A O 1
ATOM 1501 N N . VAL A 1 198 ? 2.385 3.692 -14.575 1.00 98.75 198 VAL A N 1
ATOM 1502 C CA . VAL A 1 198 ? 3.729 4.307 -14.541 1.00 98.75 198 VAL A CA 1
ATOM 1503 C C . VAL A 1 198 ? 4.695 3.484 -13.684 1.00 98.75 198 VAL A C 1
ATOM 1505 O O . VAL A 1 198 ? 4.361 3.080 -12.570 1.00 98.75 198 VAL A O 1
ATOM 1508 N N . TYR A 1 199 ? 5.906 3.263 -14.183 1.00 98.75 199 TYR A N 1
ATOM 1509 C CA . TYR A 1 199 ? 7.017 2.619 -13.489 1.00 98.75 199 TYR A CA 1
ATOM 1510 C C . TYR A 1 199 ? 7.961 3.658 -12.866 1.00 98.75 199 TYR A C 1
ATOM 1512 O O . TYR A 1 199 ? 8.220 4.710 -13.451 1.00 98.75 199 TYR A O 1
ATOM 1520 N N . LEU A 1 200 ? 8.509 3.345 -11.690 1.00 98.44 200 LEU A N 1
ATOM 1521 C CA . LEU A 1 200 ? 9.588 4.098 -11.053 1.00 98.44 200 LEU A CA 1
ATOM 1522 C C . LEU A 1 200 ? 10.621 3.139 -10.451 1.00 98.44 200 LEU A C 1
ATOM 1524 O O . LEU A 1 200 ? 10.282 2.321 -9.597 1.00 98.44 200 LEU A O 1
ATOM 1528 N N . ASN A 1 201 ? 11.894 3.294 -10.818 1.00 97.69 201 ASN A N 1
ATOM 1529 C CA . ASN A 1 201 ? 13.001 2.696 -10.071 1.00 97.69 201 ASN A CA 1
ATOM 1530 C C . ASN A 1 201 ? 13.502 3.696 -9.017 1.00 97.69 201 ASN A C 1
ATOM 1532 O O . ASN A 1 201 ? 14.243 4.623 -9.329 1.00 97.69 201 ASN A O 1
ATOM 1536 N N . ALA A 1 202 ? 13.066 3.532 -7.769 1.00 97.44 202 ALA A N 1
ATOM 1537 C CA . ALA A 1 202 ? 13.507 4.344 -6.638 1.00 97.44 202 ALA A CA 1
ATOM 1538 C C . ALA A 1 202 ? 14.944 4.004 -6.205 1.00 97.44 202 ALA A C 1
ATOM 1540 O O . ALA A 1 202 ? 15.653 4.891 -5.721 1.00 97.44 202 ALA A O 1
ATOM 1541 N N . ALA A 1 203 ? 15.388 2.756 -6.403 1.00 95.50 203 ALA A N 1
ATOM 1542 C CA . ALA A 1 203 ? 16.714 2.289 -5.989 1.00 95.50 203 ALA A CA 1
ATOM 1543 C C . ALA A 1 203 ? 17.851 3.019 -6.723 1.00 95.50 203 ALA A C 1
ATOM 1545 O O . ALA A 1 203 ? 18.891 3.297 -6.134 1.00 95.50 203 ALA A O 1
ATOM 1546 N N . SER A 1 204 ? 17.632 3.410 -7.982 1.00 91.06 204 SER A N 1
ATOM 1547 C CA . SER A 1 204 ? 18.644 4.075 -8.811 1.00 91.06 204 SER A CA 1
ATOM 1548 C C . SER A 1 204 ? 18.786 5.585 -8.570 1.00 91.06 204 SER A C 1
ATOM 1550 O O . SER A 1 204 ? 19.558 6.237 -9.264 1.00 91.06 204 SER A O 1
ATOM 1552 N N . THR A 1 205 ? 18.028 6.179 -7.640 1.00 90.06 205 THR A N 1
ATOM 1553 C CA . THR A 1 205 ? 17.940 7.651 -7.511 1.00 90.06 205 THR A CA 1
ATOM 1554 C C . THR A 1 205 ? 18.962 8.270 -6.555 1.00 90.06 205 THR A C 1
ATOM 1556 O O . THR A 1 205 ? 19.089 9.490 -6.513 1.00 90.06 205 THR A O 1
ATOM 1559 N N . GLY A 1 206 ? 19.624 7.471 -5.709 1.00 90.56 206 GLY A N 1
ATOM 1560 C CA . GLY A 1 206 ? 20.411 7.979 -4.572 1.00 90.56 206 GLY A CA 1
ATOM 1561 C C . GLY A 1 206 ? 19.572 8.625 -3.452 1.00 90.56 206 GLY A C 1
ATOM 1562 O O . GLY A 1 206 ? 20.102 8.936 -2.390 1.00 90.56 206 GLY A O 1
ATOM 1563 N N . LEU A 1 207 ? 18.258 8.782 -3.654 1.00 93.94 207 LEU A N 1
ATOM 1564 C CA . LEU A 1 207 ? 17.282 9.362 -2.725 1.00 93.94 207 LEU A CA 1
ATOM 1565 C C . LEU A 1 207 ? 16.083 8.416 -2.559 1.00 93.94 207 LEU A C 1
ATOM 1567 O O . LEU A 1 207 ? 14.925 8.830 -2.627 1.00 93.94 207 LEU A O 1
ATOM 1571 N N . GLN A 1 208 ? 16.366 7.126 -2.371 1.00 94.56 208 GLN A N 1
ATOM 1572 C CA . GLN A 1 208 ? 15.384 6.043 -2.460 1.00 94.56 208 GLN A CA 1
ATOM 1573 C C . GLN A 1 208 ? 14.116 6.277 -1.629 1.00 94.56 208 GLN A C 1
ATOM 1575 O O . GLN A 1 208 ? 13.017 6.101 -2.149 1.00 94.56 208 GLN A O 1
ATOM 1580 N N . ASP A 1 209 ? 14.242 6.697 -0.369 1.00 95.31 209 ASP A N 1
ATOM 1581 C CA . ASP A 1 209 ? 13.078 6.914 0.500 1.00 95.31 209 ASP A CA 1
ATOM 1582 C C . ASP A 1 209 ? 12.189 8.053 -0.022 1.00 95.31 209 ASP A C 1
ATOM 1584 O O . ASP A 1 209 ? 10.962 7.929 -0.049 1.00 95.31 209 ASP A O 1
ATOM 1588 N N . ALA A 1 210 ? 12.796 9.136 -0.519 1.00 96.75 210 ALA A N 1
ATOM 1589 C CA . ALA A 1 210 ? 12.065 10.238 -1.140 1.00 96.75 210 ALA A CA 1
ATOM 1590 C C . ALA A 1 210 ? 11.406 9.799 -2.456 1.00 96.75 210 ALA A C 1
ATOM 1592 O O . ALA A 1 210 ? 10.245 10.124 -2.700 1.00 96.75 210 ALA A O 1
ATOM 1593 N N . ALA A 1 211 ? 12.108 9.015 -3.277 1.00 97.62 211 ALA A N 1
ATOM 1594 C CA . ALA A 1 211 ? 11.580 8.458 -4.517 1.00 97.62 211 ALA A CA 1
ATOM 1595 C C . ALA A 1 211 ? 10.401 7.504 -4.267 1.00 97.62 211 ALA A C 1
ATOM 1597 O O . ALA A 1 211 ? 9.397 7.574 -4.969 1.00 97.62 211 ALA A O 1
ATOM 1598 N N . LEU A 1 212 ? 10.475 6.660 -3.235 1.00 98.12 212 LEU A N 1
ATOM 1599 C CA . LEU A 1 212 ? 9.396 5.758 -2.836 1.00 98.12 212 LEU A CA 1
ATOM 1600 C C . LEU A 1 212 ? 8.153 6.534 -2.384 1.00 98.12 212 LEU A C 1
ATOM 1602 O O . LEU A 1 212 ? 7.048 6.255 -2.850 1.00 98.12 212 LEU A O 1
ATOM 1606 N N . VAL A 1 213 ? 8.330 7.540 -1.523 1.00 98.12 213 VAL A N 1
ATOM 1607 C CA . VAL A 1 213 ? 7.241 8.432 -1.093 1.00 98.12 213 VAL A CA 1
ATOM 1608 C C . VAL A 1 213 ? 6.620 9.143 -2.296 1.00 98.12 213 VAL A C 1
ATOM 1610 O O . VAL A 1 213 ? 5.396 9.140 -2.440 1.00 98.12 213 VAL A O 1
ATOM 1613 N N . LEU A 1 214 ? 7.445 9.703 -3.187 1.00 97.44 214 LEU A N 1
ATOM 1614 C CA . LEU A 1 214 ? 6.975 10.367 -4.402 1.00 97.44 214 LEU A CA 1
ATOM 1615 C C . LEU A 1 214 ? 6.235 9.410 -5.327 1.00 97.44 214 LEU A C 1
ATOM 1617 O O . LEU A 1 214 ? 5.165 9.766 -5.803 1.00 97.44 214 LEU A O 1
ATOM 1621 N N . GLY A 1 215 ? 6.741 8.199 -5.547 1.00 98.06 215 GLY A N 1
ATOM 1622 C CA . GLY A 1 215 ? 6.057 7.190 -6.347 1.00 98.06 215 GLY A CA 1
ATOM 1623 C C . GLY A 1 215 ? 4.655 6.900 -5.811 1.00 98.06 215 GLY A C 1
ATOM 1624 O O . GLY A 1 215 ? 3.693 6.911 -6.578 1.00 98.06 215 GLY A O 1
ATOM 1625 N N . ILE A 1 216 ? 4.519 6.741 -4.487 1.00 98.56 216 ILE A N 1
ATOM 1626 C CA . ILE A 1 216 ? 3.227 6.482 -3.836 1.00 98.56 216 ILE A CA 1
ATOM 1627 C C . ILE A 1 216 ? 2.240 7.638 -4.062 1.00 98.56 216 ILE A C 1
ATOM 1629 O O . ILE A 1 216 ? 1.071 7.388 -4.359 1.00 98.56 216 ILE A O 1
ATOM 1633 N N . VAL A 1 217 ? 2.689 8.893 -3.929 1.00 97.94 217 VAL A N 1
ATOM 1634 C CA . VAL A 1 217 ? 1.804 10.078 -3.967 1.00 97.94 217 VAL A CA 1
ATOM 1635 C C . VAL A 1 217 ? 1.698 10.749 -5.344 1.00 97.94 217 VAL A C 1
ATOM 1637 O O . VAL A 1 217 ? 0.833 11.603 -5.535 1.00 97.94 217 VAL A O 1
ATOM 1640 N N . LYS A 1 218 ? 2.555 10.386 -6.306 1.00 97.50 218 LYS A N 1
ATOM 1641 C CA . LYS A 1 218 ? 2.628 10.942 -7.672 1.00 97.50 218 LYS A CA 1
ATOM 1642 C C . LYS A 1 218 ? 2.578 9.851 -8.738 1.00 97.50 218 LYS A C 1
ATOM 1644 O O . LYS A 1 218 ? 3.379 9.826 -9.671 1.00 97.50 218 LYS A O 1
ATOM 1649 N N . TYR A 1 219 ? 1.553 9.013 -8.613 1.00 98.12 219 TYR A N 1
ATOM 1650 C CA . TYR A 1 219 ? 0.995 8.190 -9.689 1.00 98.12 219 TYR A CA 1
ATOM 1651 C C . TYR A 1 219 ? 1.886 7.064 -10.228 1.00 98.12 219 TYR A C 1
ATOM 1653 O O . TYR A 1 219 ? 1.526 6.470 -11.246 1.00 98.12 219 TYR A O 1
ATOM 1661 N N . ALA A 1 220 ? 2.991 6.716 -9.557 1.00 98.50 220 ALA A N 1
ATOM 1662 C CA . ALA A 1 220 ? 3.647 5.449 -9.861 1.00 98.50 220 ALA A CA 1
ATOM 1663 C C . ALA A 1 220 ? 2.671 4.311 -9.556 1.00 98.50 220 ALA A C 1
ATOM 1665 O O . ALA A 1 220 ? 1.883 4.371 -8.616 1.00 98.50 220 ALA A O 1
ATOM 1666 N N . SER A 1 221 ? 2.719 3.278 -10.379 1.00 98.56 221 SER A N 1
ATOM 1667 C CA . SER A 1 221 ? 1.917 2.066 -10.253 1.00 98.56 221 SER A CA 1
ATOM 1668 C C . SER A 1 221 ? 2.786 0.858 -9.903 1.00 98.56 221 SER A C 1
ATOM 1670 O O . SER A 1 221 ? 2.319 -0.070 -9.249 1.00 98.56 221 SER A O 1
ATOM 1672 N N . ILE A 1 222 ? 4.069 0.892 -10.275 1.00 98.62 222 ILE A N 1
ATOM 1673 C CA . ILE A 1 222 ? 5.104 -0.024 -9.790 1.00 98.62 222 ILE A CA 1
ATOM 1674 C C . ILE A 1 222 ? 6.299 0.804 -9.333 1.00 98.62 222 ILE A C 1
ATOM 1676 O O . ILE A 1 222 ? 6.750 1.696 -10.051 1.00 98.62 222 ILE A O 1
ATOM 1680 N N . ILE A 1 223 ? 6.802 0.500 -8.140 1.00 98.75 223 ILE A N 1
ATOM 1681 C CA . ILE A 1 223 ? 7.958 1.148 -7.530 1.00 98.75 223 ILE A CA 1
ATOM 1682 C C . ILE A 1 223 ? 8.968 0.064 -7.158 1.00 98.75 223 ILE A C 1
ATOM 1684 O O . ILE A 1 223 ? 8.714 -0.749 -6.266 1.00 98.75 223 ILE A O 1
ATOM 1688 N N . VAL A 1 224 ? 10.112 0.059 -7.835 1.00 98.69 224 VAL A N 1
ATOM 1689 C CA . VAL A 1 224 ? 11.249 -0.807 -7.506 1.00 98.69 224 VAL A CA 1
ATOM 1690 C C . VAL A 1 224 ? 12.142 -0.087 -6.503 1.00 98.69 224 VAL A C 1
ATOM 1692 O O . VAL A 1 224 ? 12.505 1.066 -6.712 1.00 98.69 224 VAL A O 1
ATOM 1695 N N . THR A 1 225 ? 12.485 -0.741 -5.400 1.00 98.38 225 THR A N 1
ATOM 1696 C CA . THR A 1 225 ? 13.307 -0.181 -4.317 1.00 98.38 225 THR A CA 1
ATOM 1697 C C . THR A 1 225 ? 14.303 -1.223 -3.833 1.00 98.38 225 THR A C 1
ATOM 1699 O O . THR A 1 225 ? 14.000 -2.412 -3.856 1.00 98.38 225 THR A O 1
ATOM 1702 N N . SER A 1 226 ? 15.466 -0.814 -3.326 1.00 97.56 226 SER A N 1
ATOM 1703 C CA . SER A 1 226 ? 16.320 -1.742 -2.576 1.00 97.56 226 SER A CA 1
ATOM 1704 C C . SER A 1 226 ? 15.572 -2.239 -1.330 1.00 97.56 226 SER A C 1
ATOM 1706 O O . SER A 1 226 ? 14.660 -1.544 -0.853 1.00 97.56 226 SER A O 1
ATOM 1708 N N . PRO A 1 227 ? 15.942 -3.406 -0.771 1.00 97.38 227 PRO A N 1
ATOM 1709 C CA . PRO A 1 227 ? 15.303 -3.944 0.422 1.00 97.38 227 PRO A CA 1
ATOM 1710 C C . PRO A 1 227 ? 15.315 -2.930 1.569 1.00 97.38 227 PRO A C 1
ATOM 1712 O O . PRO A 1 227 ? 16.368 -2.470 2.008 1.00 97.38 227 PRO A O 1
ATOM 1715 N N . LEU A 1 228 ? 14.129 -2.579 2.061 1.00 96.94 228 LEU A N 1
ATOM 1716 C CA . LEU A 1 228 ? 13.979 -1.550 3.087 1.00 96.94 228 LEU A CA 1
ATOM 1717 C C . LEU A 1 228 ? 14.314 -2.093 4.478 1.00 96.94 228 LEU A C 1
ATOM 1719 O O . LEU A 1 228 ? 14.026 -3.250 4.807 1.00 96.94 228 LEU A O 1
ATOM 1723 N N . ALA A 1 229 ? 14.866 -1.227 5.328 1.00 95.88 229 ALA A N 1
ATOM 1724 C CA . ALA A 1 229 ? 14.958 -1.485 6.760 1.00 95.88 229 ALA A CA 1
ATOM 1725 C C . ALA A 1 229 ? 13.548 -1.524 7.402 1.00 95.88 229 ALA A C 1
ATOM 1727 O O . ALA A 1 229 ? 12.608 -0.944 6.848 1.00 95.88 229 ALA A O 1
ATOM 1728 N N . PRO A 1 230 ? 13.370 -2.149 8.584 1.00 94.94 230 PRO A N 1
ATOM 1729 C CA . PRO A 1 230 ? 12.045 -2.343 9.186 1.00 94.94 230 PRO A CA 1
ATOM 1730 C C . PRO A 1 230 ? 11.218 -1.062 9.387 1.00 94.94 230 PRO A C 1
ATOM 1732 O O . PRO A 1 230 ? 10.003 -1.077 9.191 1.00 94.94 230 PRO A O 1
ATOM 1735 N N . GLY A 1 231 ? 11.856 0.055 9.756 1.00 95.50 231 GLY A N 1
ATOM 1736 C CA . GLY A 1 231 ? 11.187 1.352 9.930 1.00 95.50 231 GLY A CA 1
ATOM 1737 C C . GLY A 1 231 ? 10.615 1.905 8.615 1.00 95.50 231 GLY A C 1
ATOM 1738 O O . GLY A 1 231 ? 9.391 2.014 8.497 1.00 95.50 231 GLY A O 1
ATOM 1739 N N . PRO A 1 232 ? 11.461 2.193 7.605 1.00 95.81 232 PRO A N 1
ATOM 1740 C CA . PRO A 1 232 ? 11.016 2.624 6.275 1.00 95.81 232 PRO A CA 1
ATOM 1741 C C . PRO A 1 232 ? 10.025 1.659 5.609 1.00 95.81 232 PRO A C 1
ATOM 1743 O O . PRO A 1 232 ? 9.086 2.092 4.937 1.00 95.81 232 PRO A O 1
ATOM 1746 N N . ALA A 1 233 ? 10.171 0.351 5.843 1.00 96.50 233 ALA A N 1
ATOM 1747 C CA . ALA A 1 233 ? 9.230 -0.651 5.355 1.00 96.50 233 ALA A CA 1
ATOM 1748 C C . ALA A 1 233 ? 7.813 -0.433 5.914 1.00 96.50 233 ALA A C 1
ATOM 1750 O O . ALA A 1 233 ? 6.852 -0.305 5.153 1.00 96.50 233 ALA A O 1
ATOM 1751 N N . LYS A 1 234 ? 7.672 -0.305 7.240 1.00 96.25 234 LYS A N 1
ATOM 1752 C CA . LYS A 1 234 ? 6.374 -0.017 7.873 1.00 96.25 234 LYS A CA 1
ATOM 1753 C C . LYS A 1 234 ? 5.825 1.347 7.457 1.00 96.25 234 LYS A C 1
ATOM 1755 O O . LYS A 1 234 ? 4.627 1.465 7.192 1.00 96.25 234 LYS A O 1
ATOM 1760 N N . ALA A 1 235 ? 6.682 2.366 7.375 1.00 97.06 235 ALA A N 1
ATOM 1761 C CA . ALA A 1 235 ? 6.283 3.723 7.006 1.00 97.06 235 ALA A CA 1
ATOM 1762 C C . ALA A 1 235 ? 5.727 3.794 5.573 1.00 97.06 235 ALA A C 1
ATOM 1764 O O . ALA A 1 235 ? 4.658 4.364 5.358 1.00 97.06 235 ALA A O 1
ATOM 1765 N N . SER A 1 236 ? 6.397 3.163 4.607 1.00 97.69 236 SER A N 1
ATOM 1766 C CA . SER A 1 236 ? 5.965 3.144 3.202 1.00 97.69 236 SER A CA 1
ATOM 1767 C C . SER A 1 236 ? 4.669 2.358 2.991 1.00 97.69 236 SER A C 1
ATOM 1769 O O . SER A 1 236 ? 3.760 2.852 2.322 1.00 97.69 236 SER A O 1
ATOM 1771 N N . LEU A 1 237 ? 4.526 1.184 3.618 1.00 98.00 237 LEU A N 1
ATOM 1772 C CA . LEU A 1 237 ? 3.279 0.409 3.584 1.00 98.00 237 LEU A CA 1
ATOM 1773 C C . LEU A 1 237 ? 2.113 1.186 4.214 1.00 98.00 237 LEU A C 1
ATOM 1775 O O . LEU A 1 237 ? 1.013 1.200 3.658 1.00 98.00 237 LEU A O 1
ATOM 1779 N N . THR A 1 238 ? 2.365 1.886 5.324 1.00 97.38 238 THR A N 1
ATOM 1780 C CA . THR A 1 238 ? 1.376 2.752 5.984 1.00 97.38 238 THR A CA 1
ATOM 1781 C C . THR A 1 238 ? 0.969 3.922 5.092 1.00 97.38 238 THR A C 1
ATOM 1783 O O . THR A 1 238 ? -0.223 4.172 4.920 1.00 97.38 238 THR A O 1
ATOM 1786 N N . LEU A 1 239 ? 1.936 4.624 4.491 1.00 98.38 239 LEU A N 1
ATOM 1787 C CA . LEU A 1 239 ? 1.666 5.729 3.572 1.00 98.38 239 LEU A CA 1
ATOM 1788 C C . LEU A 1 239 ? 0.831 5.254 2.380 1.00 98.38 239 LEU A C 1
ATOM 1790 O O . LEU A 1 239 ? -0.176 5.880 2.054 1.00 98.38 239 LEU A O 1
ATOM 1794 N N . ARG A 1 240 ? 1.202 4.122 1.771 1.00 98.12 240 ARG A N 1
ATOM 1795 C CA . ARG A 1 240 ? 0.445 3.523 0.669 1.00 98.12 240 ARG A CA 1
ATOM 1796 C C . ARG A 1 240 ? -0.994 3.209 1.080 1.00 98.12 240 ARG A C 1
ATOM 1798 O O . ARG A 1 240 ? -1.909 3.603 0.366 1.00 98.12 240 ARG A O 1
ATOM 1805 N N . GLN A 1 241 ? -1.213 2.571 2.233 1.00 96.56 241 GLN A N 1
ATOM 1806 C CA . GLN A 1 241 ? -2.571 2.304 2.725 1.00 96.56 241 GLN A CA 1
ATOM 1807 C C . GLN A 1 241 ? -3.357 3.608 2.923 1.00 96.56 241 GLN A C 1
ATOM 1809 O O . GLN A 1 241 ? -4.497 3.707 2.481 1.00 96.56 241 GLN A O 1
ATOM 1814 N N . ASN A 1 242 ? -2.753 4.630 3.535 1.00 95.25 242 ASN A N 1
ATOM 1815 C CA . ASN A 1 242 ? -3.421 5.907 3.793 1.00 95.25 242 ASN A CA 1
ATOM 1816 C C . ASN A 1 242 ? -3.835 6.625 2.496 1.00 95.25 242 ASN A C 1
ATOM 1818 O O . ASN A 1 242 ? -4.952 7.130 2.401 1.00 95.25 242 ASN A O 1
ATOM 1822 N N . ILE A 1 243 ? -2.954 6.669 1.491 1.00 97.56 243 ILE A N 1
ATOM 1823 C CA . ILE A 1 243 ? -3.213 7.378 0.228 1.00 97.56 243 ILE A CA 1
ATOM 1824 C C . ILE A 1 243 ? -4.305 6.687 -0.597 1.00 97.56 243 ILE A C 1
ATOM 1826 O O . ILE A 1 243 ? -5.148 7.375 -1.175 1.00 97.56 243 ILE A O 1
ATOM 1830 N N . TYR A 1 244 ? -4.324 5.353 -0.605 1.00 95.69 244 TYR A N 1
ATOM 1831 C CA . TYR A 1 244 ? -5.239 4.542 -1.418 1.00 95.69 244 TYR A CA 1
ATOM 1832 C C . TYR A 1 244 ? -6.477 4.047 -0.651 1.00 95.69 244 TYR A C 1
ATOM 1834 O O . TYR A 1 244 ? -7.261 3.263 -1.174 1.00 95.69 244 TYR A O 1
ATOM 1842 N N . THR A 1 245 ? -6.689 4.508 0.586 1.00 92.88 245 THR A N 1
ATOM 1843 C CA . THR A 1 245 ? -7.975 4.325 1.276 1.00 92.88 245 THR A CA 1
ATOM 1844 C C . THR A 1 245 ? -9.023 5.227 0.623 1.00 92.88 245 THR A C 1
ATOM 1846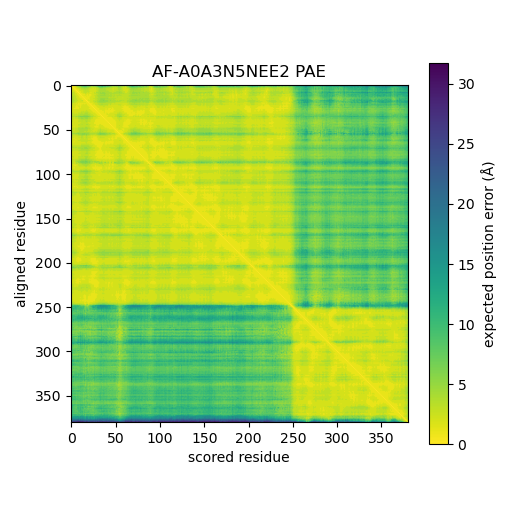 O O . THR A 1 245 ? -8.738 6.400 0.375 1.00 92.88 245 THR A O 1
ATOM 1849 N N . ASP A 1 246 ? -10.230 4.712 0.385 1.00 90.69 246 ASP A N 1
ATOM 1850 C CA . ASP A 1 246 ? -11.356 5.492 -0.143 1.00 90.69 246 ASP A CA 1
ATOM 1851 C C . ASP A 1 246 ? -11.696 6.660 0.808 1.00 90.69 246 ASP A C 1
ATOM 1853 O O . ASP A 1 246 ? -12.075 6.421 1.958 1.00 90.69 246 ASP A O 1
ATOM 1857 N N . PRO A 1 247 ? -11.549 7.933 0.389 1.00 87.88 247 PRO A N 1
ATOM 1858 C CA . PRO A 1 247 ? -11.849 9.066 1.258 1.00 87.88 247 PRO A CA 1
ATOM 1859 C C . PRO A 1 247 ? -13.345 9.247 1.537 1.00 87.88 247 PRO A C 1
ATOM 1861 O O . PRO A 1 247 ? -13.685 9.963 2.475 1.00 87.88 247 PRO A O 1
ATOM 1864 N N . GLN A 1 248 ? -14.233 8.638 0.746 1.00 83.44 248 GLN A N 1
ATOM 1865 C CA . GLN A 1 248 ? -15.685 8.767 0.902 1.00 83.44 248 GLN A CA 1
ATOM 1866 C C . GLN A 1 248 ? -16.248 7.790 1.937 1.00 83.44 248 GLN A C 1
ATOM 1868 O O . GLN A 1 248 ? -17.353 7.990 2.441 1.00 83.44 248 GLN A O 1
ATOM 1873 N N . LYS A 1 249 ? -15.503 6.726 2.254 1.00 77.81 249 LYS A N 1
ATOM 1874 C CA . LYS A 1 249 ? -15.934 5.657 3.156 1.00 77.81 249 LYS A CA 1
ATOM 1875 C C . LYS A 1 249 ? -14.898 5.456 4.258 1.00 77.81 249 LYS A C 1
ATOM 1877 O O . LYS A 1 249 ? -13.900 4.769 4.035 1.00 77.81 249 LYS A O 1
ATOM 1882 N N . PRO A 1 250 ? -15.133 6.004 5.465 1.00 73.38 250 PRO A N 1
ATOM 1883 C CA . PRO A 1 250 ? -14.351 5.638 6.636 1.00 73.38 250 PRO A CA 1
ATOM 1884 C C . PRO A 1 250 ? -14.346 4.118 6.795 1.00 73.38 250 PRO A C 1
ATOM 1886 O O . PRO A 1 250 ? -15.394 3.484 6.690 1.00 73.38 250 PRO A O 1
ATOM 1889 N N . ILE A 1 251 ? -13.183 3.522 7.049 1.00 79.75 251 ILE A N 1
ATOM 1890 C CA . ILE A 1 251 ? -13.119 2.103 7.400 1.00 79.75 251 ILE A CA 1
ATOM 1891 C C . ILE A 1 251 ? -13.755 1.973 8.791 1.00 79.75 251 ILE A C 1
ATOM 1893 O O . ILE A 1 251 ? -13.305 2.618 9.741 1.00 79.75 251 ILE A O 1
ATOM 1897 N N . GLN A 1 252 ? -14.813 1.174 8.906 1.00 86.69 252 GLN A N 1
ATOM 1898 C CA . GLN A 1 252 ? -15.573 1.012 10.149 1.00 86.69 252 GLN A CA 1
ATOM 1899 C C . GLN A 1 252 ? -15.447 -0.409 10.680 1.00 86.69 252 GLN A C 1
ATOM 1901 O O . GLN A 1 252 ? -15.317 -1.364 9.916 1.00 86.69 252 GLN A O 1
ATOM 1906 N N . MET A 1 253 ? -15.519 -0.535 11.997 1.00 90.81 253 MET A N 1
ATOM 1907 C CA . MET A 1 253 ? -15.751 -1.810 12.662 1.00 90.81 253 MET A CA 1
ATOM 1908 C C . MET A 1 253 ? -17.245 -2.046 12.822 1.00 90.81 253 MET A C 1
ATOM 1910 O O . MET A 1 253 ? -18.018 -1.099 12.952 1.00 90.81 253 MET A O 1
ATOM 1914 N N . ASN A 1 254 ? -17.657 -3.311 12.871 1.00 93.06 254 ASN A N 1
ATOM 1915 C CA . ASN A 1 254 ? -19.035 -3.623 13.229 1.00 93.06 254 ASN A CA 1
ATOM 1916 C C . ASN A 1 254 ? -19.274 -3.208 14.690 1.00 93.06 254 ASN A C 1
ATOM 1918 O O . ASN A 1 254 ? -18.530 -3.660 15.565 1.00 93.06 254 ASN A O 1
ATOM 1922 N N . PRO A 1 255 ? -20.279 -2.370 14.983 1.00 96.62 255 PRO A N 1
ATOM 1923 C CA . PRO A 1 255 ? -20.658 -2.052 16.353 1.00 96.62 255 PRO A CA 1
ATOM 1924 C C . PRO A 1 255 ? -21.029 -3.325 17.123 1.00 96.62 255 PRO A C 1
ATOM 1926 O O . PRO A 1 255 ? -21.677 -4.220 16.578 1.00 96.62 255 PRO A O 1
ATOM 1929 N N . GLY A 1 256 ? -20.617 -3.422 18.383 1.00 97.50 256 GLY A N 1
ATOM 1930 C CA . GLY A 1 256 ? -20.780 -4.649 19.158 1.00 97.50 256 GLY A CA 1
ATOM 1931 C C . GLY A 1 256 ? -19.912 -4.703 20.405 1.00 97.50 256 GLY A C 1
ATOM 1932 O O . GLY A 1 256 ? -19.179 -3.764 20.706 1.00 97.50 256 GLY A O 1
ATOM 1933 N N . LEU A 1 257 ? -19.993 -5.820 21.125 1.00 98.00 257 LEU A N 1
ATOM 1934 C CA . LEU A 1 257 ? -19.145 -6.100 22.278 1.00 98.00 257 LEU A CA 1
ATOM 1935 C C . LEU A 1 257 ? -18.045 -7.085 21.875 1.00 98.00 257 LEU A C 1
ATOM 1937 O O . LEU A 1 257 ? -18.325 -8.225 21.510 1.00 98.00 257 LEU A O 1
ATOM 1941 N N . TYR A 1 258 ? -16.797 -6.641 21.944 1.00 97.62 258 TYR A N 1
ATOM 1942 C CA . TYR A 1 258 ? -15.617 -7.435 21.616 1.00 97.62 258 TYR A CA 1
ATOM 1943 C C . TYR A 1 258 ? -14.905 -7.852 22.898 1.00 97.62 258 TYR A C 1
ATOM 1945 O O . TYR A 1 258 ? -14.968 -7.159 23.913 1.00 97.62 258 TYR A O 1
ATOM 1953 N N . ARG A 1 259 ? -14.215 -8.990 22.852 1.00 97.12 259 ARG A N 1
ATOM 1954 C CA . ARG A 1 259 ? -13.413 -9.508 23.964 1.00 97.12 259 ARG A CA 1
ATOM 1955 C C . ARG A 1 259 ? -11.938 -9.344 23.628 1.00 97.12 259 ARG A C 1
ATOM 1957 O O . ARG A 1 259 ? -11.517 -9.759 22.552 1.00 97.12 259 ARG A O 1
ATOM 1964 N N . VAL A 1 260 ? -11.167 -8.786 24.554 1.00 96.00 260 VAL A N 1
ATOM 1965 C CA . VAL A 1 260 ? -9.703 -8.772 24.495 1.00 96.00 260 VAL A CA 1
ATOM 1966 C C . VAL A 1 260 ? -9.182 -9.752 25.538 1.00 96.00 260 VAL A C 1
ATOM 1968 O O . VAL A 1 260 ? -9.509 -9.647 26.721 1.00 96.00 260 VAL A O 1
ATOM 1971 N N . GLY A 1 261 ? -8.398 -10.738 25.099 1.00 93.75 261 GLY A N 1
ATOM 1972 C CA . GLY A 1 261 ? -7.980 -11.855 25.943 1.00 93.75 261 GLY A CA 1
ATOM 1973 C C . GLY A 1 261 ? -9.152 -12.776 26.306 1.00 93.75 261 GLY A C 1
ATOM 1974 O O . GLY A 1 261 ? -9.937 -13.177 25.450 1.00 93.75 261 GLY A O 1
ATOM 1975 N N . SER A 1 262 ? -9.261 -13.146 27.580 1.00 95.50 262 SER A N 1
ATOM 1976 C CA . SER A 1 262 ? -10.323 -14.023 28.097 1.00 95.50 262 SER A CA 1
ATOM 1977 C C . SER A 1 262 ? -11.001 -13.376 29.310 1.00 95.50 262 SER A C 1
ATOM 1979 O O . SER A 1 262 ? -10.722 -13.772 30.441 1.00 95.50 262 SER A O 1
ATOM 1981 N N . PRO A 1 263 ? -11.822 -12.329 29.098 1.00 96.62 263 PRO A N 1
ATOM 1982 C CA . PRO A 1 263 ? -12.431 -11.578 30.190 1.00 96.62 263 PRO A CA 1
ATOM 1983 C C . PRO A 1 263 ? -13.434 -12.428 30.984 1.00 96.62 263 PRO A C 1
ATOM 1985 O O . PRO A 1 263 ? -14.259 -13.136 30.403 1.00 96.62 263 PRO A O 1
ATOM 1988 N N . GLY A 1 264 ? -13.344 -12.345 32.315 1.00 95.50 264 GLY A N 1
ATOM 1989 C CA . GLY A 1 264 ? -14.325 -12.878 33.261 1.00 95.50 264 GLY A CA 1
ATOM 1990 C C . GLY A 1 264 ? -15.450 -11.881 33.562 1.00 95.50 264 GLY A C 1
ATOM 1991 O O . GLY A 1 264 ? -15.505 -10.797 32.986 1.00 95.50 264 GLY A O 1
ATOM 1992 N N . LYS A 1 265 ? -16.347 -12.229 34.493 1.00 96.38 265 LYS A N 1
ATOM 1993 C CA . LYS A 1 265 ? -17.494 -11.374 34.868 1.00 96.38 265 LYS A CA 1
ATOM 1994 C C . LYS A 1 265 ? -17.104 -10.092 35.618 1.00 96.38 265 LYS A C 1
ATOM 1996 O O . LYS A 1 265 ? -17.924 -9.198 35.776 1.00 96.38 265 LYS A O 1
ATOM 2001 N N . ASP A 1 266 ? -15.886 -10.021 36.117 1.00 95.12 266 ASP A N 1
ATOM 2002 C CA . ASP A 1 266 ? -15.270 -8.901 36.831 1.00 95.12 266 ASP A CA 1
ATOM 2003 C C . ASP A 1 266 ? -14.399 -8.015 35.919 1.00 95.12 266 ASP A C 1
ATOM 2005 O O . ASP A 1 266 ? -13.829 -7.017 36.363 1.00 95.12 266 ASP A O 1
ATOM 2009 N N . ALA A 1 267 ? -14.277 -8.378 34.638 1.00 96.62 267 ALA A N 1
ATOM 2010 C CA . ALA A 1 267 ? -13.426 -7.676 33.692 1.00 96.62 267 ALA A CA 1
ATOM 2011 C C . ALA A 1 267 ? -13.998 -6.297 33.303 1.00 96.62 267 ALA A C 1
ATOM 2013 O O . ALA A 1 267 ? -15.207 -6.160 33.111 1.00 96.62 267 ALA A O 1
ATOM 2014 N N . PRO A 1 268 ? -13.139 -5.282 33.092 1.00 97.25 268 PRO A N 1
ATOM 2015 C CA . PRO A 1 268 ? -13.585 -3.941 32.746 1.00 97.25 268 PRO A CA 1
ATOM 2016 C C . PRO A 1 268 ? -14.293 -3.899 31.394 1.00 97.25 268 PRO A C 1
ATOM 2018 O O . PRO A 1 268 ? -13.903 -4.584 30.444 1.00 97.25 268 PRO A O 1
ATOM 2021 N N . VAL A 1 269 ? -15.286 -3.014 31.294 1.00 98.25 269 VAL A N 1
ATOM 2022 C CA . VAL A 1 269 ? -15.956 -2.664 30.038 1.00 98.25 269 VAL A CA 1
ATOM 2023 C C . VAL A 1 269 ? -15.469 -1.292 29.591 1.00 98.25 269 VAL A C 1
ATOM 2025 O O . VAL A 1 269 ? -15.754 -0.283 30.237 1.00 98.25 269 VAL A O 1
ATOM 2028 N N . LEU A 1 270 ? -14.750 -1.251 28.472 1.00 98.38 270 LEU A N 1
ATOM 2029 C CA . LEU A 1 270 ? -14.272 -0.029 27.841 1.00 98.38 270 LEU A CA 1
ATOM 2030 C C . LEU A 1 270 ? -15.149 0.312 26.642 1.00 98.38 270 LEU A C 1
ATOM 2032 O O . LEU A 1 270 ? -15.323 -0.501 25.741 1.00 98.38 270 LEU A O 1
ATOM 2036 N N . MET A 1 271 ? -15.675 1.528 26.600 1.00 97.94 271 MET A N 1
ATOM 2037 C CA . MET A 1 271 ? -16.406 2.046 25.453 1.00 97.94 271 MET A CA 1
ATOM 2038 C C . MET A 1 271 ? -15.456 2.743 24.481 1.00 97.94 271 MET A C 1
ATOM 2040 O O . MET A 1 271 ? -14.635 3.568 24.875 1.00 97.94 271 MET A O 1
ATOM 2044 N N . THR A 1 272 ? -15.628 2.492 23.189 1.00 97.81 272 THR A N 1
ATOM 2045 C CA . THR A 1 272 ? -15.059 3.323 22.126 1.00 97.81 272 THR A CA 1
ATOM 2046 C C . THR A 1 272 ? -15.990 3.349 20.912 1.00 97.81 272 THR A C 1
ATOM 2048 O O . THR A 1 272 ? -17.081 2.787 20.936 1.00 97.81 272 THR A O 1
ATOM 2051 N N . VAL A 1 273 ? -15.582 4.040 19.856 1.00 97.75 273 VAL A N 1
ATOM 2052 C CA . VAL A 1 273 ? -16.359 4.260 18.630 1.00 97.75 273 VAL A CA 1
ATOM 2053 C C . VAL A 1 273 ? -16.008 3.264 17.523 1.00 97.75 273 VAL A C 1
ATOM 2055 O O . VAL A 1 273 ? -14.940 2.653 17.542 1.00 97.75 273 VAL A O 1
ATOM 2058 N N . ASN A 1 274 ? -16.876 3.131 16.519 1.00 95.75 274 ASN A N 1
ATOM 2059 C CA . ASN A 1 274 ? -16.694 2.200 15.404 1.00 95.75 274 ASN A CA 1
ATOM 2060 C C . ASN A 1 274 ? -15.752 2.677 14.285 1.00 95.75 274 AS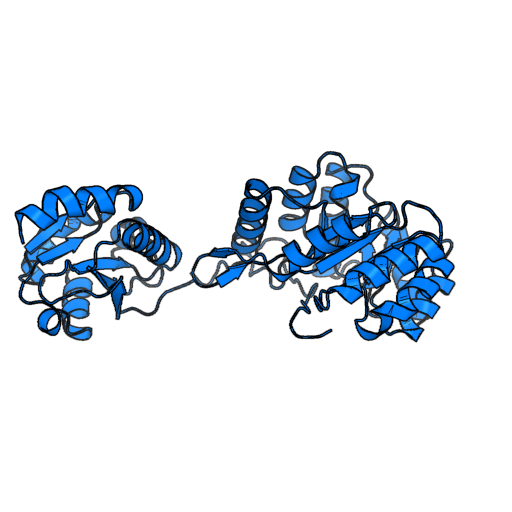N A C 1
ATOM 2062 O O . ASN A 1 274 ? -15.634 1.999 13.265 1.00 95.75 274 ASN A O 1
ATOM 2066 N N . PHE A 1 275 ? -15.045 3.798 14.447 1.00 94.62 275 PHE A N 1
ATOM 2067 C CA . PHE A 1 275 ? -13.964 4.156 13.527 1.00 94.62 275 PHE A CA 1
ATOM 2068 C C . PHE A 1 275 ? -12.790 3.184 13.674 1.00 94.62 275 PHE A C 1
ATOM 2070 O O . PHE A 1 275 ? -12.217 3.055 14.758 1.00 94.62 275 PHE A O 1
ATOM 2077 N N . SER A 1 276 ? -12.398 2.515 12.588 1.00 90.19 276 SER A N 1
ATOM 2078 C CA . SER A 1 276 ? -11.450 1.398 12.653 1.00 90.19 276 SER A CA 1
ATOM 2079 C C . SER A 1 276 ? -10.088 1.783 13.215 1.00 90.19 276 SER A C 1
ATOM 2081 O O . SER A 1 276 ? -9.533 1.034 14.013 1.00 90.19 276 SER A O 1
ATOM 2083 N N . LEU A 1 277 ? -9.555 2.960 12.872 1.00 89.44 277 LEU A N 1
ATOM 2084 C CA . LEU A 1 277 ? -8.267 3.390 13.410 1.00 89.44 277 LEU A CA 1
ATOM 2085 C C . LEU A 1 277 ? -8.346 3.574 14.930 1.00 89.44 277 LEU A C 1
ATOM 2087 O O . LEU A 1 277 ? -7.467 3.103 15.637 1.00 89.44 277 LEU A O 1
ATOM 2091 N N . THR A 1 278 ? -9.423 4.173 15.443 1.00 95.50 278 THR A N 1
ATOM 2092 C CA . THR A 1 278 ? -9.631 4.300 16.892 1.00 95.50 278 THR A CA 1
ATOM 2093 C C . THR A 1 278 ? -9.794 2.934 17.563 1.00 95.50 278 THR A C 1
ATOM 2095 O O . THR A 1 278 ? -9.175 2.694 18.599 1.00 95.50 278 THR A O 1
ATOM 2098 N N . PHE A 1 279 ? -10.565 2.026 16.957 1.00 95.00 279 PHE A N 1
ATOM 2099 C CA . PHE A 1 279 ? -10.734 0.659 17.449 1.00 95.00 279 PHE A CA 1
ATOM 2100 C C . PHE A 1 279 ? -9.399 -0.089 17.549 1.00 95.00 279 PHE A C 1
ATOM 2102 O O . PHE A 1 279 ? -9.036 -0.536 18.634 1.00 95.00 279 PHE A O 1
ATOM 2109 N N . PHE A 1 280 ? -8.655 -0.199 16.443 1.00 91.94 280 PHE A N 1
ATOM 2110 C CA . PHE A 1 280 ? -7.423 -0.989 16.394 1.00 91.94 280 PHE A CA 1
ATOM 2111 C C . PHE A 1 280 ? -6.296 -0.359 17.213 1.00 91.94 280 PHE A C 1
ATOM 2113 O O . PHE A 1 280 ? -5.471 -1.087 17.761 1.00 91.94 280 PHE A O 1
ATOM 2120 N N . THR A 1 281 ? -6.269 0.972 17.347 1.00 93.25 281 THR A N 1
ATOM 2121 C CA . THR A 1 281 ? -5.353 1.641 18.276 1.00 93.25 281 THR A CA 1
ATOM 2122 C C . THR A 1 281 ? -5.640 1.219 19.716 1.00 93.25 281 THR A C 1
ATOM 2124 O O . THR A 1 281 ? -4.722 0.774 20.398 1.00 93.25 281 THR A O 1
ATOM 2127 N N . LEU A 1 282 ? -6.896 1.291 20.175 1.00 95.56 282 LEU A N 1
ATOM 2128 C CA . LEU A 1 282 ? -7.242 0.881 21.540 1.00 95.56 282 LEU A CA 1
ATOM 2129 C C . LEU A 1 282 ? -7.017 -0.622 21.760 1.00 95.56 282 LEU A C 1
ATOM 2131 O O . LEU A 1 282 ? -6.411 -1.002 22.759 1.00 95.56 282 LEU A O 1
ATOM 2135 N N . GLN A 1 283 ? -7.450 -1.466 20.818 1.00 94.50 283 GLN A N 1
ATOM 2136 C CA . GLN A 1 283 ? -7.261 -2.915 20.892 1.00 94.50 283 GLN A CA 1
ATOM 2137 C C . GLN A 1 283 ? -5.778 -3.279 21.029 1.00 94.50 283 GLN A C 1
ATOM 2139 O O . GLN A 1 283 ? -5.431 -4.056 21.912 1.00 94.50 283 GLN A O 1
ATOM 2144 N N . GLY A 1 284 ? -4.898 -2.695 20.208 1.00 91.88 284 GLY A N 1
ATOM 2145 C CA . GLY A 1 284 ? -3.465 -2.995 20.251 1.00 91.88 284 GLY A CA 1
ATOM 2146 C C . GLY A 1 284 ? -2.830 -2.680 21.608 1.00 91.88 284 GLY A C 1
ATOM 2147 O O . GLY A 1 284 ? -2.053 -3.482 22.129 1.00 91.88 284 GLY A O 1
ATOM 2148 N N . TYR A 1 285 ? -3.200 -1.553 22.225 1.00 95.50 285 TYR A N 1
ATOM 2149 C CA . TYR A 1 285 ? -2.720 -1.214 23.566 1.00 95.50 285 TYR A CA 1
ATOM 2150 C C . TYR A 1 285 ? -3.298 -2.137 24.647 1.00 95.50 285 TYR A C 1
ATOM 2152 O O . TYR A 1 285 ? -2.550 -2.571 25.523 1.00 95.50 285 TYR A O 1
ATOM 2160 N N . LEU A 1 286 ? -4.577 -2.512 24.557 1.00 94.94 286 LEU A N 1
ATOM 2161 C CA . LEU A 1 286 ? -5.205 -3.474 25.473 1.00 94.94 286 LEU A CA 1
ATOM 2162 C C . LEU A 1 286 ? -4.601 -4.885 25.368 1.00 94.94 286 LEU A C 1
ATOM 2164 O O . LEU A 1 286 ? -4.360 -5.539 26.379 1.00 94.94 286 LEU A O 1
ATOM 2168 N N . GLU A 1 287 ? -4.296 -5.355 24.160 1.00 92.44 287 GLU A N 1
ATOM 2169 C CA . GLU A 1 287 ? -3.595 -6.627 23.956 1.00 92.44 287 GLU A CA 1
ATOM 2170 C C . GLU A 1 287 ? -2.176 -6.570 24.535 1.00 92.44 287 GLU A C 1
ATOM 2172 O O . GLU A 1 287 ? -1.736 -7.504 25.212 1.00 92.44 287 GLU A O 1
ATOM 2177 N N . SER A 1 288 ? -1.475 -5.448 24.334 1.00 91.38 288 SER A N 1
ATOM 2178 C CA . SER A 1 288 ? -0.121 -5.241 24.857 1.00 91.38 288 SER A CA 1
ATOM 2179 C C . SER A 1 288 ? -0.068 -5.173 26.387 1.00 91.38 288 SER A C 1
ATOM 2181 O O . SER A 1 288 ? 0.891 -5.670 26.981 1.00 91.38 288 SER A O 1
ATOM 2183 N N . SER A 1 289 ? -1.111 -4.630 27.028 1.00 91.50 289 SER A N 1
ATOM 2184 C CA . SER A 1 289 ? -1.212 -4.547 28.490 1.00 91.50 289 SER A CA 1
ATOM 2185 C C . SER A 1 289 ? -1.523 -5.898 29.134 1.00 91.50 289 SER A C 1
ATOM 2187 O O . SER A 1 289 ? -1.336 -6.064 30.339 1.00 91.50 289 SER A O 1
ATOM 2189 N N . ARG A 1 290 ? -1.968 -6.880 28.332 1.00 89.88 290 ARG A N 1
ATOM 2190 C CA . ARG A 1 290 ? -2.383 -8.222 28.765 1.00 89.88 290 ARG A CA 1
ATOM 2191 C C . ARG A 1 290 ? -3.513 -8.198 29.798 1.00 89.88 290 ARG A C 1
ATOM 2193 O O . ARG A 1 290 ? -3.652 -9.148 30.566 1.00 89.88 290 ARG A O 1
ATOM 2200 N N . PHE A 1 291 ? -4.316 -7.133 29.821 1.00 91.12 291 PHE A N 1
ATOM 2201 C CA . PHE A 1 291 ? -5.455 -6.999 30.724 1.00 91.12 291 PHE A CA 1
ATOM 2202 C C . PHE A 1 291 ? -6.726 -7.525 30.031 1.00 91.12 291 PHE A C 1
ATOM 2204 O O . PHE A 1 291 ? -7.177 -6.914 29.057 1.00 91.12 291 PHE A O 1
ATOM 2211 N N . PRO A 1 292 ? -7.325 -8.645 30.484 1.00 95.56 292 PRO A N 1
ATOM 2212 C CA . PRO A 1 292 ? -8.554 -9.149 29.884 1.00 95.56 292 PRO A CA 1
ATOM 2213 C C . PRO A 1 292 ? -9.694 -8.154 30.085 1.00 95.56 292 PRO A C 1
ATOM 2215 O O . PRO A 1 292 ? -9.949 -7.728 31.210 1.00 95.56 292 PRO A O 1
ATOM 2218 N N . CYS A 1 293 ? -10.377 -7.774 29.011 1.00 97.31 293 CYS A N 1
ATOM 2219 C CA . CYS A 1 293 ? -11.432 -6.767 29.074 1.00 97.31 293 CYS A CA 1
ATOM 2220 C C . CYS A 1 293 ? -12.456 -6.912 27.946 1.00 97.31 293 CYS A C 1
ATOM 2222 O O . CYS A 1 293 ? -12.242 -7.621 26.958 1.00 97.31 293 CYS A O 1
ATOM 2224 N N . PHE A 1 294 ? -13.578 -6.219 28.106 1.00 98.31 294 PHE A N 1
ATOM 2225 C CA . PHE A 1 294 ? -14.580 -6.046 27.068 1.00 98.31 294 PHE A CA 1
ATOM 2226 C C . PHE A 1 294 ? -14.432 -4.676 26.406 1.00 98.31 294 PHE A C 1
ATOM 2228 O O . PHE A 1 294 ? -14.242 -3.665 27.078 1.00 98.31 294 PHE A O 1
ATOM 2235 N N . MET A 1 295 ? -14.583 -4.634 25.085 1.00 97.94 295 MET A N 1
ATOM 2236 C CA . MET A 1 295 ? -14.631 -3.409 24.292 1.00 97.94 295 MET A CA 1
ATOM 2237 C C . MET A 1 295 ? -16.030 -3.234 23.697 1.00 97.94 295 MET A C 1
ATOM 2239 O O . MET A 1 295 ? -16.415 -3.955 22.777 1.00 97.94 295 MET A O 1
ATOM 2243 N N . LEU A 1 296 ? -16.793 -2.272 24.211 1.00 98.44 296 LEU A N 1
ATOM 2244 C CA . LEU A 1 296 ? -18.080 -1.856 23.665 1.00 98.44 296 LEU A CA 1
ATOM 2245 C C . LEU A 1 296 ? -17.863 -0.842 22.540 1.00 98.44 296 LEU A C 1
ATOM 2247 O O . LEU A 1 296 ? -17.438 0.287 22.779 1.00 98.44 296 LEU A O 1
ATOM 2251 N N . ILE A 1 297 ? -18.190 -1.238 21.316 1.00 98.19 297 ILE A N 1
ATOM 2252 C CA . ILE A 1 297 ? -18.032 -0.431 20.109 1.00 98.19 297 ILE A CA 1
ATOM 2253 C C . ILE A 1 297 ? -19.376 0.181 19.742 1.00 98.19 297 ILE A C 1
ATOM 2255 O O . ILE A 1 297 ? -20.291 -0.524 19.306 1.00 98.19 297 ILE A O 1
ATOM 2259 N N . VAL A 1 298 ? -19.492 1.495 19.921 1.00 97.50 298 VAL A N 1
ATOM 2260 C CA . VAL A 1 298 ? -20.704 2.250 19.589 1.00 97.50 298 VAL A CA 1
ATOM 2261 C C . VAL A 1 298 ? -20.652 2.772 18.155 1.00 97.50 298 VAL A C 1
ATOM 2263 O O . VAL A 1 298 ? -19.586 3.115 17.640 1.00 97.50 298 VAL A O 1
ATOM 2266 N N . ASP A 1 299 ? -21.810 2.813 17.497 1.00 96.94 299 ASP A N 1
ATOM 2267 C CA . ASP A 1 299 ? -21.918 3.253 16.106 1.00 96.94 299 ASP A CA 1
ATOM 2268 C C . ASP A 1 299 ? -21.959 4.778 16.010 1.00 96.94 299 ASP A C 1
ATOM 2270 O O . ASP A 1 299 ? -22.980 5.398 16.299 1.00 96.94 299 ASP A O 1
ATOM 2274 N N . THR A 1 300 ? -20.847 5.383 15.608 1.00 95.88 300 THR A N 1
ATOM 2275 C CA . THR A 1 300 ? -20.752 6.825 15.353 1.00 95.88 300 THR A CA 1
ATOM 2276 C C . THR A 1 300 ? -20.493 7.100 13.881 1.00 95.88 300 THR A C 1
ATOM 2278 O O . THR A 1 300 ? -19.795 8.060 13.553 1.00 95.88 300 THR A O 1
ATOM 2281 N N . GLU A 1 301 ? -21.010 6.243 12.994 1.00 92.75 301 GLU A N 1
ATOM 2282 C CA . GLU A 1 301 ? -20.886 6.376 11.538 1.00 92.75 301 GLU A CA 1
ATOM 2283 C C . GLU A 1 301 ? -19.416 6.409 11.070 1.00 92.75 301 GLU A C 1
ATOM 2285 O O . GLU A 1 301 ? -19.066 7.051 10.078 1.00 92.75 301 GLU A O 1
ATOM 2290 N N . GLY A 1 302 ? -18.524 5.732 11.802 1.00 91.25 302 GLY A N 1
ATOM 2291 C CA . GLY A 1 302 ? -17.099 5.683 11.482 1.00 91.25 302 GLY A CA 1
ATOM 2292 C C . GLY A 1 302 ? -16.313 6.940 11.857 1.00 91.25 302 GLY A C 1
ATOM 2293 O O . GLY A 1 302 ? -15.208 7.131 11.350 1.00 91.25 302 GLY A O 1
ATOM 2294 N N . LEU A 1 303 ? -16.846 7.801 12.729 1.00 94.12 303 LEU A N 1
ATOM 2295 C CA . LEU A 1 303 ? -16.140 8.981 13.239 1.00 94.12 303 LEU A CA 1
ATOM 2296 C C . LEU A 1 303 ? -15.240 8.648 14.438 1.00 94.12 303 LEU A C 1
ATOM 2298 O O . LEU A 1 303 ? -15.607 7.841 15.289 1.00 94.12 303 LEU A O 1
ATOM 2302 N N . SER A 1 304 ? -14.081 9.312 14.537 1.00 95.19 304 SER A N 1
ATOM 2303 C CA . SER A 1 304 ? -13.202 9.230 15.718 1.00 95.19 304 SER A CA 1
ATOM 2304 C C . SER A 1 304 ? -13.891 9.770 16.980 1.00 95.19 304 SER A C 1
ATOM 2306 O O . SER A 1 304 ? -14.837 10.546 16.866 1.00 95.19 304 SER A O 1
ATOM 2308 N N . VAL A 1 305 ? -13.400 9.428 18.180 1.00 96.94 305 VAL A N 1
ATOM 2309 C CA . VAL A 1 305 ? -14.032 9.837 19.455 1.00 96.94 305 VAL A CA 1
ATOM 2310 C C . VAL A 1 305 ? -14.274 11.346 19.516 1.00 96.94 305 VAL A C 1
ATOM 2312 O O . VAL A 1 305 ? -15.404 11.777 19.728 1.00 96.94 305 VAL A O 1
ATOM 2315 N N . LEU A 1 306 ? -13.234 12.158 19.302 1.00 95.56 306 LEU A N 1
ATOM 2316 C CA . LEU A 1 306 ? -13.350 13.614 19.404 1.00 95.56 306 LEU A CA 1
ATOM 2317 C C . LEU A 1 306 ? -14.287 14.184 18.329 1.00 95.56 306 LEU A C 1
ATOM 2319 O O . LEU A 1 306 ? -15.093 15.064 18.619 1.00 95.56 306 LEU A O 1
ATOM 2323 N N . THR A 1 307 ? -14.222 13.652 17.105 1.00 95.56 307 THR A N 1
ATOM 2324 C CA . THR A 1 307 ? -15.117 14.051 16.009 1.00 95.56 307 THR A CA 1
ATOM 2325 C C . THR A 1 307 ? -16.570 13.697 16.318 1.00 95.56 307 THR A C 1
ATOM 2327 O O . THR A 1 307 ? -17.454 14.517 16.094 1.00 95.56 307 THR A O 1
ATOM 2330 N N . ALA A 1 308 ? -16.825 12.507 16.862 1.00 97.00 308 ALA A N 1
ATOM 2331 C CA . ALA A 1 308 ? -18.161 12.044 17.209 1.00 97.00 308 ALA A CA 1
ATOM 2332 C C . ALA A 1 308 ? -18.772 12.864 18.353 1.00 97.00 308 ALA A C 1
ATOM 2334 O O . ALA A 1 308 ? -19.953 13.200 18.291 1.00 97.00 308 ALA A O 1
ATOM 2335 N N . VAL A 1 309 ? -17.971 13.234 19.359 1.00 96.25 309 VAL A N 1
ATOM 2336 C CA . VAL A 1 309 ? -18.392 14.153 20.429 1.00 96.25 309 VAL A CA 1
ATOM 2337 C C . VAL A 1 309 ? -18.736 15.524 19.845 1.00 96.25 309 VAL A C 1
ATOM 2339 O O . VAL A 1 309 ? -19.832 16.027 20.076 1.00 96.25 309 VAL A O 1
ATOM 2342 N N . ALA A 1 310 ? -17.838 16.112 19.048 1.00 95.88 310 ALA A N 1
ATOM 2343 C CA . ALA A 1 310 ? -18.036 17.443 18.473 1.00 95.88 310 ALA A CA 1
ATOM 2344 C C . ALA A 1 310 ? -19.234 17.510 17.509 1.00 95.88 310 ALA A C 1
ATOM 2346 O O . ALA A 1 310 ? -19.947 18.508 17.480 1.00 95.88 310 ALA A O 1
ATOM 2347 N N . ALA A 1 311 ? -19.478 16.443 16.745 1.00 95.38 311 ALA A N 1
ATOM 2348 C CA . ALA A 1 311 ? -20.603 16.338 15.818 1.00 95.38 311 ALA A CA 1
ATOM 2349 C C . ALA A 1 311 ? -21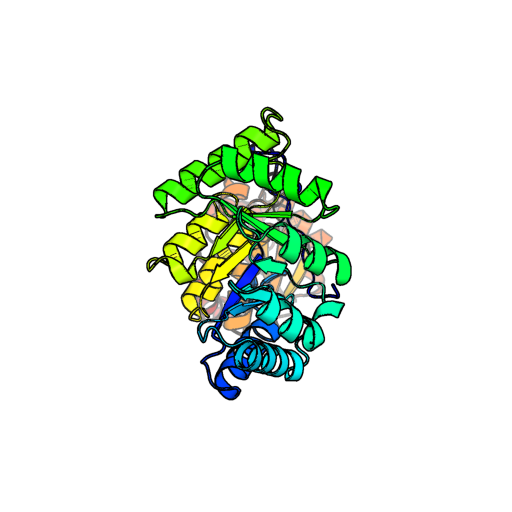.926 15.921 16.493 1.00 95.38 311 ALA A C 1
ATOM 2351 O O . ALA A 1 311 ? -22.932 15.765 15.804 1.00 95.38 311 ALA A O 1
ATOM 2352 N N . GLY A 1 312 ? -21.934 15.676 17.811 1.00 94.88 312 GLY A N 1
ATOM 2353 C CA . GLY A 1 312 ? -23.110 15.179 18.536 1.00 94.88 312 GLY A CA 1
ATOM 2354 C C . GLY A 1 312 ? -23.536 13.756 18.149 1.00 94.88 312 GLY A C 1
ATOM 2355 O O . GLY A 1 312 ? -24.645 13.335 18.468 1.00 94.88 312 GLY A O 1
ATOM 2356 N N . LYS A 1 313 ? -22.669 13.011 17.452 1.00 96.81 313 LYS A N 1
ATOM 2357 C CA . LYS A 1 313 ? -22.901 11.619 17.037 1.00 96.81 313 LYS A CA 1
ATOM 2358 C C . LYS A 1 313 ? -22.621 10.624 18.160 1.00 96.81 313 LYS A C 1
ATOM 2360 O O . LYS A 1 313 ? -23.178 9.535 18.142 1.00 96.81 313 LYS A O 1
ATOM 2365 N N . LEU A 1 314 ? -21.810 10.997 19.151 1.00 97.81 314 LEU A N 1
ATOM 2366 C CA . LEU A 1 314 ? -21.700 10.271 20.415 1.00 97.81 314 LEU A CA 1
ATOM 2367 C C . LEU A 1 314 ? -22.601 10.937 21.462 1.00 97.81 314 LEU A C 1
ATOM 2369 O O . LEU A 1 314 ? -22.359 12.080 21.844 1.00 97.81 314 LEU A O 1
ATOM 2373 N N . SER A 1 315 ? -23.626 10.222 21.927 1.00 97.00 315 SER A N 1
ATOM 2374 C CA . SER A 1 315 ? -24.592 10.713 22.919 1.00 97.00 315 SER A CA 1
ATOM 2375 C C . SER A 1 315 ? -24.899 9.667 23.988 1.00 97.00 315 SER A C 1
ATOM 2377 O O . SER A 1 315 ? -24.759 8.465 23.767 1.00 97.00 315 SER A O 1
ATOM 2379 N N . GLU A 1 316 ? -25.382 10.118 25.139 1.00 97.38 316 GLU A N 1
ATOM 2380 C CA . GLU A 1 316 ? -25.833 9.290 26.258 1.00 97.38 316 GLU A CA 1
ATOM 2381 C C . GLU A 1 316 ? -26.900 8.260 25.854 1.00 97.38 316 GLU A C 1
ATOM 2383 O O . GLU A 1 316 ? -26.870 7.112 26.301 1.00 97.38 316 GLU A O 1
ATOM 2388 N N . THR A 1 317 ? -27.791 8.643 24.935 1.00 97.50 317 THR A N 1
ATOM 2389 C CA . THR A 1 317 ? -28.840 7.771 24.392 1.00 97.50 317 THR A CA 1
ATOM 2390 C C . THR A 1 317 ? -28.223 6.641 23.574 1.00 97.50 317 THR A C 1
ATOM 2392 O O . THR A 1 317 ? -28.537 5.475 23.807 1.00 97.50 317 THR A O 1
ATOM 2395 N N . LEU A 1 318 ? -27.283 6.968 22.679 1.00 98.12 318 LEU A N 1
ATOM 2396 C CA . LEU A 1 318 ? -26.575 5.974 21.872 1.00 98.12 318 LEU A CA 1
ATOM 2397 C C . LEU A 1 318 ? -25.812 4.970 22.748 1.00 98.12 318 LEU A C 1
ATOM 2399 O O . LEU A 1 318 ? -25.842 3.769 22.474 1.00 98.12 318 LEU A O 1
ATOM 2403 N N . VAL A 1 319 ? -25.140 5.443 23.803 1.00 98.12 319 VAL A N 1
ATOM 2404 C CA . VAL A 1 319 ? -24.383 4.580 24.725 1.00 98.12 319 VAL A CA 1
ATOM 2405 C C . VAL A 1 319 ? -25.318 3.635 25.480 1.00 98.12 319 VAL A C 1
ATOM 2407 O O . VAL A 1 319 ? -25.090 2.424 25.485 1.00 98.12 319 VAL A O 1
ATOM 2410 N N . ARG A 1 320 ? -26.407 4.159 26.055 1.00 98.19 320 ARG A N 1
ATOM 2411 C CA . ARG A 1 320 ? -27.436 3.362 26.740 1.00 98.19 320 ARG A CA 1
ATOM 2412 C C . ARG A 1 320 ? -28.031 2.295 25.834 1.00 98.19 320 ARG A C 1
ATOM 2414 O O . ARG A 1 320 ? -28.151 1.138 26.235 1.00 98.19 320 ARG A O 1
ATOM 2421 N N . ASP A 1 321 ? -28.405 2.678 24.621 1.00 98.06 321 ASP A N 1
ATOM 2422 C CA . ASP A 1 321 ? -29.038 1.761 23.683 1.00 98.06 321 ASP A CA 1
ATOM 2423 C C . ASP A 1 321 ? -28.039 0.696 23.209 1.00 98.06 321 ASP A C 1
ATOM 2425 O O . ASP A 1 321 ? -28.414 -0.466 23.066 1.00 98.06 321 ASP A O 1
ATOM 2429 N N . SER A 1 322 ? -26.752 1.039 23.074 1.00 98.12 322 SER A N 1
ATOM 2430 C CA . SER A 1 322 ? -25.681 0.085 22.753 1.00 98.12 322 SER A CA 1
ATOM 2431 C C . SER A 1 322 ? -25.433 -0.931 23.874 1.00 98.12 322 SER A C 1
ATOM 2433 O O . SER A 1 322 ? -25.338 -2.125 23.592 1.00 98.12 322 SER A O 1
ATOM 2435 N N . LEU A 1 323 ? -25.386 -0.497 25.141 1.00 98.12 323 LEU A N 1
ATOM 2436 C CA . LEU A 1 323 ? -25.250 -1.400 26.298 1.00 98.12 323 LEU A CA 1
ATOM 2437 C C . LEU A 1 323 ? -26.359 -2.462 26.320 1.00 98.12 323 LEU A C 1
ATOM 2439 O O . LEU A 1 323 ? -26.083 -3.648 26.514 1.00 98.12 323 LEU A O 1
ATOM 2443 N N . LYS A 1 324 ? -27.605 -2.038 26.070 1.00 97.44 324 LYS A N 1
ATOM 2444 C CA . LYS A 1 324 ? -28.770 -2.931 26.007 1.00 97.44 324 LYS A CA 1
ATOM 2445 C C . LYS A 1 324 ? -28.727 -3.831 24.778 1.00 97.44 324 LYS A C 1
ATOM 2447 O O . LYS A 1 324 ? -28.855 -5.043 24.903 1.00 97.44 324 LYS A O 1
ATOM 2452 N N . LYS A 1 325 ? -28.517 -3.249 23.594 1.00 98.00 325 LYS A N 1
ATOM 2453 C CA . LYS A 1 325 ? -28.509 -3.964 22.309 1.00 98.00 325 LYS A CA 1
ATOM 2454 C C . LYS A 1 325 ? -27.488 -5.101 22.286 1.00 98.00 325 LYS A C 1
ATOM 2456 O O . LYS A 1 325 ? -27.771 -6.150 21.715 1.00 98.00 325 LYS A O 1
ATOM 2461 N N . TYR A 1 326 ? -26.323 -4.899 22.899 1.00 97.81 326 TYR A N 1
ATOM 2462 C CA . TYR A 1 326 ? -25.251 -5.895 22.943 1.00 97.81 326 TYR A CA 1
ATOM 2463 C C . TYR A 1 326 ? -25.198 -6.686 24.255 1.00 97.81 326 TYR A C 1
ATOM 2465 O O . TYR A 1 326 ? -24.219 -7.385 24.492 1.00 97.81 326 TYR A O 1
ATOM 2473 N N . ASN A 1 327 ? -26.249 -6.612 25.083 1.00 96.81 327 ASN A N 1
ATOM 2474 C CA . ASN A 1 327 ? -26.423 -7.407 26.302 1.00 96.81 327 ASN A CA 1
ATOM 2475 C C . ASN A 1 327 ? -25.220 -7.369 27.262 1.00 96.81 327 ASN A C 1
ATOM 2477 O O . ASN A 1 327 ? -24.903 -8.371 27.901 1.00 96.81 327 ASN A O 1
ATOM 2481 N N . VAL A 1 328 ? -24.557 -6.216 27.389 1.00 97.44 328 VAL A N 1
ATOM 2482 C CA . VAL A 1 328 ? -23.328 -6.082 28.194 1.00 97.44 328 VAL A CA 1
ATOM 2483 C C . VAL A 1 328 ? -23.575 -6.439 29.666 1.00 97.44 328 VAL A C 1
ATOM 2485 O O . VAL A 1 328 ? -22.726 -7.036 30.318 1.00 97.44 328 VAL A O 1
ATOM 2488 N N . GLU A 1 329 ? -24.779 -6.157 30.167 1.00 95.81 329 GLU A N 1
ATOM 2489 C CA . GLU A 1 329 ? -25.229 -6.496 31.526 1.00 95.81 329 GLU A CA 1
ATOM 2490 C C . GLU A 1 329 ? -25.206 -7.999 31.839 1.00 95.81 329 GLU A C 1
ATOM 2492 O O . GLU A 1 329 ? -25.140 -8.375 33.004 1.00 95.81 329 GLU A O 1
ATOM 2497 N N . ASN A 1 330 ? -25.255 -8.860 30.819 1.00 96.31 330 ASN A N 1
ATOM 2498 C CA . ASN A 1 330 ? -25.220 -10.311 31.004 1.00 96.31 330 ASN A CA 1
ATOM 2499 C C . ASN A 1 330 ? -23.784 -10.861 31.040 1.00 96.31 330 ASN A C 1
ATOM 2501 O O . ASN A 1 330 ? -23.569 -11.990 31.485 1.00 96.31 330 ASN A O 1
ATOM 2505 N N . G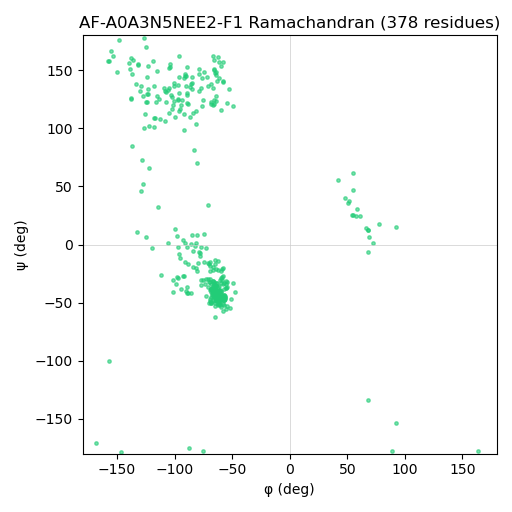LU A 1 331 ? -22.812 -10.075 30.575 1.00 97.38 331 GLU A N 1
ATOM 2506 C CA . GLU A 1 331 ? -21.408 -10.476 30.451 1.00 97.38 331 GLU A CA 1
ATOM 2507 C C . GLU A 1 331 ? -20.593 -10.131 31.705 1.00 97.38 331 GLU A C 1
ATOM 2509 O O . GLU A 1 331 ? -19.637 -10.837 32.024 1.00 97.38 331 GLU A O 1
ATOM 2514 N N . VAL A 1 332 ? -20.999 -9.099 32.456 1.00 97.38 332 VAL A N 1
ATOM 2515 C CA . VAL A 1 332 ? -20.314 -8.641 33.676 1.00 97.38 332 VAL A CA 1
ATOM 2516 C C . VAL A 1 332 ? -21.229 -8.626 34.903 1.00 97.38 332 VAL A C 1
ATOM 2518 O O . VAL A 1 332 ? -22.442 -8.493 34.803 1.00 97.38 332 VAL A O 1
ATOM 2521 N N . ALA A 1 333 ? -20.642 -8.765 36.092 1.00 96.56 333 ALA A N 1
ATOM 2522 C CA . ALA A 1 333 ? -21.333 -8.753 37.385 1.00 96.56 333 ALA A CA 1
ATOM 2523 C C . ALA A 1 333 ? -21.438 -7.347 38.012 1.00 96.56 333 ALA A C 1
ATOM 2525 O O . ALA A 1 333 ? -21.966 -7.199 39.112 1.00 96.56 333 ALA A O 1
ATOM 2526 N N . HIS A 1 334 ? -20.932 -6.318 37.329 1.00 96.25 334 HIS A N 1
ATOM 2527 C CA . HIS A 1 334 ? -20.915 -4.928 37.783 1.00 96.25 334 HIS A CA 1
ATOM 2528 C C . HIS A 1 334 ? -21.579 -3.997 36.757 1.00 96.25 334 HIS A C 1
ATOM 2530 O O . HIS A 1 334 ? -21.837 -4.378 35.619 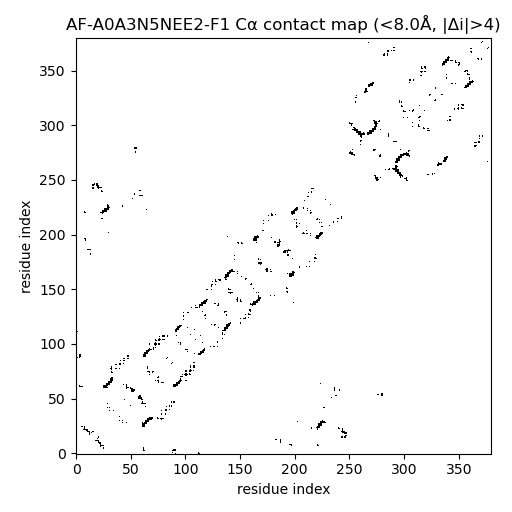1.00 96.25 334 HIS A O 1
ATOM 2536 N N . ARG A 1 335 ? -21.807 -2.736 37.141 1.00 97.19 335 ARG A N 1
ATOM 2537 C CA . ARG A 1 335 ? -22.306 -1.670 36.253 1.00 97.19 335 ARG A CA 1
ATOM 2538 C C . ARG A 1 335 ? -21.323 -0.504 36.224 1.00 97.19 335 ARG A C 1
ATOM 2540 O O . ARG A 1 335 ? -21.626 0.578 36.708 1.00 97.19 335 ARG A O 1
ATOM 2547 N N . ASN A 1 336 ? -20.131 -0.758 35.688 1.00 97.56 336 ASN A N 1
ATOM 2548 C CA . ASN A 1 336 ? -19.060 0.231 35.553 1.00 97.56 336 ASN A CA 1
ATOM 2549 C C . ASN A 1 336 ? -18.651 0.305 34.080 1.00 97.56 336 ASN A C 1
ATOM 2551 O O . ASN A 1 336 ? -18.404 -0.737 33.472 1.00 97.56 336 ASN A O 1
ATOM 2555 N N . LEU A 1 337 ? -18.588 1.510 33.520 1.00 98.38 337 LEU A N 1
ATOM 2556 C CA . LEU A 1 337 ? -18.240 1.757 32.123 1.00 98.38 337 LEU A CA 1
ATOM 2557 C C . LEU A 1 337 ? -17.062 2.727 32.049 1.00 98.38 337 LEU A C 1
ATOM 2559 O O . LEU A 1 337 ? -17.156 3.849 32.539 1.00 98.38 337 LEU A O 1
ATOM 2563 N N . ILE A 1 338 ? -15.971 2.322 31.405 1.00 98.44 338 ILE A N 1
ATOM 2564 C CA . ILE A 1 338 ? -14.835 3.206 31.134 1.00 98.44 338 ILE A CA 1
ATOM 2565 C C . ILE A 1 338 ? -15.080 3.905 29.798 1.00 98.44 338 ILE A C 1
ATOM 2567 O O . ILE A 1 338 ? -15.221 3.245 28.769 1.00 98.44 338 ILE A O 1
ATOM 2571 N N . ILE A 1 339 ? -15.119 5.235 29.796 1.00 98.31 339 ILE A N 1
ATOM 2572 C CA . ILE A 1 339 ? -15.240 6.045 28.578 1.00 98.31 339 ILE A CA 1
ATOM 2573 C C . ILE A 1 339 ? -13.893 6.682 28.210 1.00 98.31 339 ILE A C 1
ATOM 2575 O O . ILE A 1 339 ? -13.071 6.913 29.097 1.00 98.31 339 ILE A O 1
ATOM 2579 N N . PRO A 1 340 ? -13.647 7.030 26.933 1.00 97.75 340 PRO A N 1
ATOM 2580 C CA . PRO A 1 340 ? -12.423 7.725 26.551 1.00 97.75 340 PRO A CA 1
ATOM 2581 C C . PRO A 1 340 ? -12.336 9.110 27.199 1.00 97.75 340 PRO A C 1
ATOM 2583 O O . PRO A 1 340 ? -13.350 9.799 27.330 1.00 97.75 340 PRO A O 1
ATOM 2586 N N . GLY A 1 341 ? -11.127 9.589 27.494 1.00 97.44 341 GLY A N 1
ATOM 2587 C CA . GLY A 1 341 ? -10.926 10.899 28.122 1.00 97.44 341 GLY A CA 1
ATOM 2588 C C . GLY A 1 341 ? -11.499 12.072 27.316 1.00 97.44 341 GLY A C 1
ATOM 2589 O O . GLY A 1 341 ? -11.976 13.052 27.889 1.00 97.44 341 GLY A O 1
ATOM 2590 N N . TYR A 1 342 ? -11.534 11.968 25.983 1.00 97.06 342 TYR A N 1
ATOM 2591 C CA . TYR A 1 342 ? -12.181 12.963 25.114 1.00 97.06 342 TYR A CA 1
ATOM 2592 C C . TYR A 1 342 ? -13.715 12.990 25.228 1.00 97.06 342 TYR A C 1
ATOM 2594 O O . TYR A 1 342 ? -14.329 13.988 24.862 1.00 97.06 342 TYR A O 1
ATOM 2602 N N . ALA A 1 343 ? -14.333 11.935 25.764 1.00 97.19 343 ALA A N 1
ATOM 2603 C CA . ALA A 1 343 ? -15.762 11.870 26.057 1.00 97.19 343 ALA A CA 1
ATOM 2604 C C . ALA A 1 343 ? -16.100 12.301 27.498 1.00 97.19 343 ALA A C 1
ATOM 2606 O O . ALA A 1 343 ? -17.269 12.277 27.874 1.00 97.19 343 ALA A O 1
ATOM 2607 N N . SER A 1 344 ? -15.114 12.746 28.293 1.00 97.50 344 SER A N 1
ATOM 2608 C CA . SER A 1 344 ? -15.309 13.236 29.670 1.00 97.50 344 SER A CA 1
ATOM 2609 C C . SER A 1 344 ? -16.471 14.236 29.833 1.00 97.50 344 SER A C 1
ATOM 2611 O O . SER A 1 344 ? -17.250 14.061 30.769 1.00 97.50 344 SER A O 1
ATOM 2613 N N . PRO A 1 345 ? -16.706 15.205 28.917 1.00 97.06 345 PRO A N 1
ATOM 2614 C CA . PRO A 1 345 ? -17.853 16.119 29.022 1.00 97.06 345 PRO A CA 1
ATOM 2615 C C . PRO A 1 345 ? -19.239 15.447 28.966 1.00 97.06 345 PRO A C 1
ATOM 2617 O O . PRO A 1 345 ? -20.245 16.089 29.264 1.00 97.06 345 PRO A O 1
ATOM 2620 N N . LEU A 1 346 ? -19.319 14.181 28.542 1.00 96.94 346 LEU A N 1
ATOM 2621 C CA . LEU A 1 346 ? -20.554 13.396 28.480 1.00 96.94 346 LEU A CA 1
ATOM 2622 C C . LEU A 1 346 ? -20.758 12.505 29.716 1.00 96.94 346 LEU A C 1
ATOM 2624 O O . LEU A 1 346 ? -21.829 11.919 29.845 1.00 96.94 346 LEU A O 1
ATOM 2628 N N . SER A 1 347 ? -19.771 12.389 30.612 1.00 97.56 347 SER A N 1
ATOM 2629 C CA . SER A 1 347 ? -19.736 11.368 31.672 1.00 97.56 347 SER A CA 1
ATOM 2630 C C . SER A 1 347 ? -20.984 11.357 32.555 1.00 97.56 347 SER A C 1
ATOM 2632 O O . SER A 1 347 ? -21.641 10.325 32.646 1.00 97.56 347 SER A O 1
ATOM 2634 N N . GLY A 1 348 ? -21.367 12.506 33.122 1.00 97.94 348 GLY A N 1
ATOM 2635 C CA . GLY A 1 348 ? -22.543 12.611 33.993 1.00 97.94 348 GLY A CA 1
ATOM 2636 C C . GLY A 1 348 ? -23.857 12.276 33.280 1.00 97.94 348 GLY A C 1
ATOM 2637 O O . GLY A 1 348 ? -24.690 11.563 33.828 1.00 97.94 348 GLY A O 1
ATOM 2638 N N . ARG A 1 349 ? -24.014 12.711 32.021 1.00 97.69 349 ARG A N 1
ATOM 2639 C CA . ARG A 1 349 ? -25.205 12.396 31.210 1.00 97.69 349 ARG A CA 1
ATOM 2640 C C . ARG A 1 349 ? -25.282 10.916 30.850 1.00 97.69 349 ARG A C 1
ATOM 2642 O O . ARG A 1 349 ? -26.366 10.342 30.838 1.00 97.69 349 ARG A O 1
ATOM 2649 N N . ILE A 1 350 ? -24.139 10.295 30.556 1.00 98.12 350 ILE A N 1
ATOM 2650 C CA . ILE A 1 350 ? -24.059 8.852 30.312 1.00 98.12 350 ILE A CA 1
ATOM 2651 C C . ILE A 1 350 ? -24.405 8.094 31.597 1.00 98.12 350 ILE A C 1
ATOM 2653 O O . ILE A 1 350 ? -25.211 7.170 31.541 1.00 98.12 350 ILE A O 1
ATOM 2657 N N . GLU A 1 351 ? -23.847 8.483 32.744 1.00 98.31 351 GLU A N 1
ATOM 2658 C CA . GLU A 1 351 ? -24.119 7.842 34.036 1.00 98.31 351 GLU A CA 1
ATOM 2659 C C . GLU A 1 351 ? -25.614 7.894 34.384 1.00 98.31 351 GLU A C 1
ATOM 2661 O O . GLU A 1 351 ? -26.216 6.855 34.657 1.00 98.31 351 GLU A O 1
ATOM 2666 N N . GLU A 1 352 ? -26.249 9.061 34.248 1.00 97.88 352 GLU A N 1
ATOM 2667 C CA . GLU A 1 352 ? -27.690 9.235 34.469 1.00 97.88 352 GLU A CA 1
ATOM 2668 C C . GLU A 1 352 ? -28.540 8.391 33.501 1.00 97.88 352 GLU A C 1
ATOM 2670 O O . GLU A 1 352 ? -29.454 7.680 33.922 1.00 97.88 352 GLU A O 1
ATOM 2675 N N . ALA A 1 353 ? -28.234 8.420 32.200 1.00 97.38 353 ALA A N 1
ATOM 2676 C CA . ALA A 1 353 ? -29.030 7.724 31.189 1.00 97.38 353 ALA A CA 1
ATOM 2677 C C . ALA A 1 353 ? -28.888 6.194 31.241 1.00 97.38 353 ALA A C 1
ATOM 2679 O O . ALA A 1 353 ? -29.798 5.469 30.827 1.00 97.38 353 ALA A O 1
ATOM 2680 N N . THR A 1 354 ? -27.731 5.698 31.682 1.00 97.00 354 THR A N 1
ATOM 2681 C CA . THR A 1 354 ? -27.410 4.264 31.695 1.00 97.00 354 THR A CA 1
ATOM 2682 C C . THR A 1 354 ? -27.653 3.615 33.053 1.00 97.00 354 THR A C 1
ATOM 2684 O O . THR A 1 354 ? -27.930 2.418 33.100 1.00 97.00 354 THR A O 1
ATOM 2687 N N . GLY A 1 355 ? -27.536 4.368 34.151 1.00 97.06 355 GLY A N 1
ATOM 2688 C CA . GLY A 1 355 ? -27.454 3.821 35.506 1.00 97.06 355 GLY A CA 1
ATOM 2689 C C . GLY A 1 355 ? -26.157 3.044 35.775 1.00 97.06 355 GLY A C 1
ATOM 2690 O O . GLY A 1 355 ? -26.078 2.307 36.758 1.00 97.06 355 GLY A O 1
ATOM 2691 N N . TRP A 1 356 ? -25.161 3.151 34.890 1.00 97.94 356 TRP A N 1
ATOM 2692 C CA . TRP A 1 356 ? -23.825 2.591 35.075 1.00 97.94 356 TRP A CA 1
ATOM 2693 C C . TRP A 1 356 ? -22.890 3.674 35.599 1.00 97.94 356 TRP A C 1
ATOM 2695 O O . TRP A 1 356 ? -22.881 4.779 35.068 1.00 97.94 356 TRP A O 1
ATOM 2705 N N . LYS A 1 357 ? -22.049 3.338 36.579 1.00 97.62 357 LYS A N 1
ATOM 2706 C CA . LYS A 1 357 ? -20.983 4.223 37.049 1.00 97.62 357 LYS A CA 1
ATOM 2707 C C . LYS A 1 357 ? -19.978 4.453 35.922 1.00 97.62 357 LYS A C 1
ATOM 2709 O O . LYS A 1 357 ? -19.406 3.495 35.395 1.00 97.62 357 LYS A O 1
ATOM 2714 N N . VAL A 1 358 ? -19.738 5.707 35.564 1.00 98.12 358 VAL A N 1
ATOM 2715 C CA . VAL A 1 358 ? -18.836 6.078 34.474 1.00 98.12 358 VAL A CA 1
ATOM 2716 C C . VAL A 1 358 ? -17.458 6.435 35.020 1.00 98.12 358 VAL A C 1
ATOM 2718 O O . VAL A 1 358 ? -17.296 7.325 35.849 1.00 98.12 358 VAL A O 1
ATOM 2721 N N . LEU A 1 359 ? -16.436 5.755 34.507 1.00 97.81 359 LEU A N 1
ATOM 2722 C CA . LEU A 1 359 ? -15.031 6.063 34.747 1.00 97.81 359 LEU A CA 1
ATOM 2723 C C . LEU A 1 359 ? -14.469 6.768 33.515 1.00 97.81 359 LEU A C 1
ATOM 2725 O O . LEU A 1 359 ? -14.603 6.285 32.392 1.00 97.81 359 LEU A O 1
ATOM 2729 N N . VAL A 1 360 ? -13.822 7.912 33.713 1.00 98.00 360 VAL A N 1
ATOM 2730 C CA . VAL A 1 360 ? -13.152 8.625 32.623 1.00 98.00 360 VAL A CA 1
ATOM 2731 C C . VAL A 1 360 ? -11.742 8.064 32.482 1.00 98.00 360 VAL A C 1
ATOM 2733 O O . VAL A 1 360 ? -10.901 8.281 33.348 1.00 98.00 360 VAL A O 1
ATOM 2736 N N . GLY A 1 361 ? -11.500 7.333 31.397 1.00 97.12 361 GLY A N 1
ATOM 2737 C CA . GLY A 1 361 ? -10.178 6.838 31.034 1.00 97.12 361 GLY A CA 1
ATOM 2738 C C . GLY A 1 361 ? -9.269 7.931 30.454 1.00 97.12 361 GLY A C 1
ATOM 2739 O O . GLY A 1 361 ? -9.669 9.096 30.331 1.00 97.12 361 GLY A O 1
ATOM 2740 N N . PRO A 1 362 ? -8.044 7.564 30.048 1.00 96.94 362 PRO A N 1
ATOM 2741 C CA . PRO A 1 362 ? -7.087 8.502 29.479 1.00 96.94 362 PRO A CA 1
ATOM 2742 C C . PRO A 1 362 ? -7.541 9.052 28.121 1.00 96.94 362 PRO A C 1
ATOM 2744 O O . PRO A 1 362 ? -8.437 8.520 27.453 1.00 96.94 362 PRO A O 1
ATOM 2747 N N . ARG A 1 363 ? -6.923 10.164 27.705 1.00 95.25 363 ARG A N 1
ATOM 2748 C CA . ARG A 1 363 ? -7.144 10.749 26.370 1.00 95.25 363 ARG A CA 1
ATOM 2749 C C . ARG A 1 363 ? -6.394 9.984 25.284 1.00 95.25 363 ARG A C 1
ATOM 2751 O O . ARG A 1 363 ? -6.919 9.866 24.179 1.00 95.25 363 ARG A O 1
ATOM 2758 N N . ASP A 1 364 ? -5.209 9.475 25.606 1.00 93.81 364 ASP A N 1
ATOM 2759 C CA . ASP A 1 364 ? -4.416 8.622 24.729 1.00 93.81 364 ASP A CA 1
ATOM 2760 C C . ASP A 1 364 ? -4.580 7.152 25.137 1.00 93.81 364 ASP A C 1
ATOM 2762 O O . ASP A 1 364 ? -4.554 6.807 26.317 1.00 93.81 364 ASP A O 1
ATOM 2766 N N . ALA A 1 365 ? -4.751 6.274 24.151 1.00 94.06 365 ALA A N 1
ATOM 2767 C CA . ALA A 1 365 ? -4.842 4.840 24.389 1.00 94.06 365 ALA A CA 1
ATOM 2768 C C . ALA A 1 365 ? -3.523 4.250 24.910 1.00 94.06 365 ALA A C 1
ATOM 2770 O O . ALA A 1 365 ? -3.559 3.211 25.562 1.00 94.06 365 ALA A O 1
ATOM 2771 N N . ALA A 1 366 ? -2.381 4.905 24.673 1.00 94.69 366 ALA A N 1
ATOM 2772 C CA . ALA A 1 366 ? -1.085 4.459 25.182 1.00 94.69 366 ALA A CA 1
ATOM 2773 C C . ALA A 1 366 ? -1.036 4.354 26.716 1.00 94.69 366 ALA A C 1
ATOM 2775 O O . ALA A 1 366 ? -0.321 3.513 27.253 1.00 94.69 366 ALA A O 1
ATOM 2776 N N . GLU A 1 367 ? -1.836 5.161 27.412 1.00 96.25 367 GLU A N 1
ATOM 2777 C CA . GLU A 1 367 ? -1.896 5.223 28.876 1.00 96.25 367 GLU A CA 1
ATOM 2778 C C . GLU A 1 367 ? -2.910 4.226 29.472 1.00 96.25 367 GLU A C 1
ATOM 2780 O O . GLU A 1 367 ? -3.065 4.139 30.691 1.00 96.25 367 GLU A O 1
ATOM 2785 N N . ILE A 1 368 ? -3.638 3.460 28.642 1.00 95.69 368 ILE A N 1
ATOM 2786 C CA . ILE A 1 368 ? -4.737 2.615 29.135 1.00 95.69 368 ILE A CA 1
ATOM 2787 C C . ILE A 1 368 ? -4.252 1.478 30.037 1.00 95.69 368 ILE A C 1
ATOM 2789 O O . ILE A 1 368 ? -4.967 1.076 30.951 1.00 95.69 368 ILE A O 1
ATOM 2793 N N . GLY A 1 369 ? -3.045 0.959 29.793 1.00 93.69 369 GLY A N 1
ATOM 2794 C CA . GLY A 1 369 ? -2.462 -0.108 30.606 1.00 93.69 369 GLY A CA 1
ATOM 2795 C C . GLY A 1 369 ? -2.265 0.330 32.056 1.00 93.69 369 GLY A C 1
ATOM 2796 O O . GLY A 1 369 ? -2.745 -0.343 32.969 1.00 93.69 369 GLY A O 1
ATOM 2797 N N . ASP A 1 370 ? -1.634 1.489 32.246 1.00 94.00 370 ASP A N 1
ATOM 2798 C CA . ASP A 1 370 ? -1.369 2.061 33.567 1.00 94.00 370 ASP A CA 1
ATOM 2799 C C . ASP A 1 370 ? -2.679 2.434 34.269 1.00 94.00 370 ASP A C 1
ATOM 2801 O O . ASP A 1 370 ? -2.895 2.055 35.419 1.00 94.00 370 ASP A O 1
ATOM 2805 N N . PHE A 1 371 ? -3.623 3.048 33.544 1.00 96.06 371 PHE A N 1
ATOM 2806 C CA . PHE A 1 371 ? -4.952 3.357 34.075 1.00 96.06 371 PHE A CA 1
ATOM 2807 C C . PHE A 1 371 ? -5.682 2.113 34.609 1.00 96.06 371 PHE A C 1
ATOM 2809 O O . PHE A 1 371 ? -6.236 2.135 35.707 1.00 96.06 371 PHE A O 1
ATOM 2816 N N . LEU A 1 372 ? -5.689 1.004 33.862 1.00 94.56 372 LEU A N 1
ATOM 2817 C CA . LEU A 1 372 ? -6.339 -0.232 34.315 1.00 94.56 372 LEU A CA 1
ATOM 2818 C C . LEU A 1 372 ? -5.632 -0.838 35.537 1.00 94.56 372 LEU A C 1
ATOM 2820 O O . LEU A 1 372 ? -6.282 -1.380 36.433 1.00 94.56 372 LEU A O 1
ATOM 2824 N N . GLN A 1 373 ? -4.307 -0.737 35.600 1.00 90.69 373 GLN A N 1
ATOM 2825 C CA . GLN A 1 373 ? -3.536 -1.238 36.731 1.00 90.69 373 GLN A CA 1
ATOM 2826 C C . GLN A 1 373 ? -3.780 -0.422 38.006 1.00 90.69 373 GLN A C 1
ATOM 2828 O O . GLN A 1 373 ? -3.876 -1.003 39.087 1.00 90.69 373 GLN A O 1
ATOM 2833 N N . GLU A 1 374 ? -3.866 0.900 37.890 1.00 90.50 374 GLU A N 1
ATOM 2834 C CA . GLU A 1 374 ? -3.966 1.802 39.035 1.00 90.50 374 GLU A CA 1
ATOM 2835 C C . GLU A 1 374 ? -5.404 2.044 39.474 1.00 90.50 374 GLU A C 1
ATOM 2837 O O . GLU A 1 374 ? -5.672 2.054 40.670 1.00 90.50 374 GLU A O 1
ATOM 2842 N N . GLU A 1 375 ? -6.336 2.229 38.545 1.00 88.44 375 GLU A N 1
ATOM 2843 C CA . GLU A 1 375 ? -7.686 2.694 38.869 1.00 88.44 375 GLU A CA 1
ATOM 2844 C C . GLU A 1 375 ? -8.704 1.556 38.872 1.00 88.44 375 GLU A C 1
ATOM 2846 O O . GLU A 1 375 ? -9.533 1.472 39.778 1.00 88.44 375 GLU A O 1
ATOM 2851 N N . TRP A 1 376 ? -8.624 0.621 37.918 1.00 89.44 376 TRP A N 1
ATOM 2852 C CA . TRP A 1 376 ? -9.580 -0.491 37.871 1.00 89.44 376 TRP A CA 1
ATOM 2853 C C . TRP A 1 376 ? -9.335 -1.524 38.976 1.00 89.44 376 TRP A C 1
ATOM 2855 O O . TRP A 1 376 ? -10.273 -1.922 39.660 1.00 89.44 376 TRP A O 1
ATOM 2865 N N . LYS A 1 377 ? -8.078 -1.914 39.224 1.00 79.81 377 LYS A N 1
ATOM 2866 C CA . LYS A 1 377 ? -7.747 -2.891 40.282 1.00 79.81 377 LYS A CA 1
ATOM 2867 C C . LYS A 1 377 ? -8.042 -2.423 41.708 1.00 79.81 377 LYS A C 1
ATOM 2869 O O . LYS A 1 377 ? -8.062 -3.251 42.605 1.00 79.81 377 LYS A O 1
ATOM 2874 N N . LYS A 1 378 ? -8.228 -1.122 41.941 1.00 77.50 378 LYS A N 1
ATOM 2875 C CA . LYS A 1 378 ? -8.676 -0.605 43.246 1.00 77.50 378 LYS A CA 1
ATOM 2876 C C . LYS A 1 378 ? -10.196 -0.721 43.427 1.00 77.50 378 LYS A C 1
ATOM 2878 O O . LYS A 1 378 ? -10.676 -0.606 44.551 1.00 77.50 378 LYS A O 1
ATOM 2883 N N . LEU A 1 379 ? -10.942 -0.858 42.327 1.00 71.38 379 LEU A N 1
ATOM 2884 C CA . LEU A 1 379 ? -12.407 -0.918 42.288 1.00 71.38 379 LEU A CA 1
ATOM 2885 C C . LEU A 1 379 ? -12.953 -2.351 42.216 1.00 71.38 379 LEU A C 1
ATOM 2887 O O . LEU A 1 379 ? -14.093 -2.561 42.633 1.00 71.38 379 LEU A O 1
ATOM 2891 N N . ALA A 1 380 ? -12.177 -3.278 41.646 1.00 58.62 380 ALA A N 1
ATOM 2892 C CA . ALA A 1 380 ? -12.435 -4.719 41.631 1.00 58.62 380 ALA A CA 1
ATOM 2893 C C . ALA A 1 380 ? -11.929 -5.367 42.925 1.00 58.62 380 ALA A C 1
ATOM 2895 O O . ALA A 1 380 ? -12.643 -6.254 43.445 1.00 58.62 380 ALA A O 1
#

Mean predicted aligned error: 5.35 Å

Secondary structure (DSSP, 8-state):
--TT---------SSGGGS---SPPEEEEEEETTS-HHHHHHHHHHHHH--EEETTEEE---EEEEE--S--HHHHHHHHHHHHTTT--PPEEEE-S-HHHHHHHHHHHGGG-PEEEEE-TTTHHHHHHHHHHHT--EEEE-SSHHHHHHHHHHHHHTT---EEEE---SSHHHHHHHHHHHHHHHHTTSSGGG-S-EEEESGGGS-HHHHHHHHHHTTEEEEEEPPPPHHHHHHHHHHHHHHHS-TTS--BPPPEEEEES---TTS-EEEEESBHHHHHHHHHHHHHHT--EEEEEE-STT--HHHHHHTT-S-HHHHHHHHHHTTHHHH-SS-EEEE-GGGGGGHHHHHHHH-SEEEE--SSGGGHHHHIIIIITTT-

Sequence (380 aa):
VGERSFRIGEETVLYRHEKTFYHAPGIVFLVSDTQGPAEIAAVTKRVRDETFTRVGSDLRFNGIAIENTSGSAETFAAAVAAVELQQAHLPPVLIAKDPAAFAAALVHCGSYRPLLHAATGENYKEMSALARQHGCPLVIRAATLEGLVRLVKDCTDEGVQDLVLDPAPEDLGTFVTRSTRIRQLAVTRSVPELGYPVYLNAASTGLQDAALVLGIVKYASIIVTSPLAPGPAKASLTLRQNIYTDPQKPIQMNPGLYRVGSPGKDAPVLMTVNFSLTFFTLQGYLESSRFPCFMLIVDTEGLSVLTAVAAGKLSETLVRDSLKKYNVENEVAHRNLIIPGYASPLSGRIEEATGWKVLVGPRDAAEIGDFLQEEWKKLA

Foldseek 3Di:
DPPLDFDFAPAQDLACVVWFGAGFAAEEAEDELPDDLVVLLVLLCCQLPDWDQDLNDTFGHRAYEYADPVLDLVSLLVSLQSSVVSVSLGAYEYHHDDLSSLVSNCVRCLQSQHEYPADAPVCLLSQLVSCVVSVHEHEYEDLDPVRLLVSLVVSVVSPHDRYEYENPDPALVSVLVVLSVLSVCCNVVVRVSSSHAYEEELQPHVNNLVSLLCCLSRGHRYYYHHRDDPVSVVVSSVSSCVRRPTPVAQDFDDFEKDKQDDDAQLAAEEEFEGQSNQVVQLSVLCNVLVGIHIYGYFYLRNDGPLRSVVVVSDALVSLQVSCVVRVVVVRHPAQEYEYEQSCVVRQVVNCVSNVGHYHHAYNGSNCRSVCCVPPSVVVD

Solvent-accessible surface area (backbone atoms only — not comparable to full-atom values): 19935 Å² total; per-residue (Å²): 79,71,92,47,46,79,68,65,40,94,64,75,64,92,49,47,88,84,55,44,44,79,45,60,51,40,42,23,36,48,41,53,31,76,53,56,65,68,56,49,41,51,56,49,47,47,44,61,66,50,68,48,76,54,72,95,38,80,41,64,52,42,26,41,28,44,30,41,76,74,75,41,34,66,48,29,21,52,39,48,41,43,48,56,74,65,72,55,66,52,38,42,32,43,36,46,88,52,65,66,30,51,58,49,27,36,75,72,47,29,91,44,37,32,38,38,38,56,27,34,99,88,44,35,67,63,42,27,52,53,23,54,77,46,64,24,33,36,28,40,44,24,75,42,72,68,50,40,43,50,49,46,50,58,31,40,75,64,65,42,80,55,54,30,39,26,60,60,55,92,47,71,69,49,39,51,52,50,39,48,49,38,53,49,30,26,59,70,54,76,39,57,72,44,66,51,29,26,48,40,66,16,53,82,62,88,44,36,70,60,38,47,53,46,30,65,76,45,65,29,24,34,34,36,29,55,75,66,56,75,65,61,42,53,50,50,52,49,49,45,52,63,65,39,44,49,72,84,54,64,62,58,46,81,58,41,69,44,74,38,82,77,49,56,44,83,36,54,37,34,44,50,37,12,9,27,67,59,41,46,51,42,49,52,37,42,60,72,52,69,55,39,20,35,39,38,28,38,75,31,89,30,29,45,66,60,56,14,48,76,69,61,51,53,43,37,65,58,51,35,52,44,43,58,75,54,47,48,72,79,58,29,82,65,58,57,39,34,36,42,31,73,50,44,93,44,38,69,56,31,22,68,64,51,72,27,50,61,42,72,42,53,75,51,51,86,49,43,45,59,48,46,63,64,57,47,62,75,74,107

Nearest PDB structures (foldseek):
  2h9a-assembly1_A  TM=9.486E-01  e=8.789E-43  Carboxydothermus hydrogenoformans
  4djf-assembly1_E  TM=8.192E-01  e=1.883E-40  Neomoorella thermoacetica
  4c1n-assembly2_G  TM=6.988E-01  e=1.658E-42  Carboxydothermus hydrogenoformans
  3mco-assembly1_A  TM=6.757E-01  e=6.994E-03  Francisella tularensis subsp. holarctica LVS
  6yqx-assembly1_A  TM=7.093E-01  e=5.585E-02  synthetic construct

Radius of gyration: 26.31 Å; Cα contacts (8 Å, |Δi|>4): 767; chains: 1; bounding box: 56×40×77 Å